Protein AF-R5VW49-F1 (afdb_monomer_lite)

Radius of gyration: 31.52 Å; chains: 1; bounding box: 86×41×84 Å

Secondary structure (DSSP, 8-state):
-TT-EEEEEEEEES-BTTBSEEEEEE-SS-EEETTEEEEEEEEETTTEEEEEETTEEEEEEE--TTSS-EEEEEETTSSSEEEEEEE-S------S----------TTT-EEEEEEEEES-BTTBSEEEEEE-SS-EEETTEEEEEEEEETTTEEEEEETTEEEEEEE--TTSS-EEEEEETTSSSEEEEEEEPS----S-S----------GGG-EEEEEEEEES-BTTBSEEEEEE-SS-EEETTEEEEEEEEETTTEEEEEETTEEEEEEE--TTSS-EEEEEETTSSSEEEEEEE-SSSPPPPPPPTT-EEEE-TTS-EEEE-SSSEEEEESSSEEEEEEEEETTEEEEEESS--SSEEEEEE-TTS-EEEEEE-SSS-EEEEEEE-

pLDDT: mean 77.39, std 15.41, range [25.73, 95.38]

Structure (mmCIF, N/CA/C/O backbone):
data_AF-R5VW49-F1
#
_entry.id   AF-R5VW49-F1
#
loop_
_atom_site.group_PDB
_atom_site.id
_atom_site.type_symbol
_atom_site.label_atom_id
_atom_site.label_alt_id
_atom_site.label_comp_id
_atom_site.label_asym_id
_atom_site.label_entity_id
_atom_site.label_seq_id
_atom_site.pdbx_PDB_ins_code
_atom_site.Cartn_x
_atom_site.Cartn_y
_atom_site.Cartn_z
_atom_site.occupancy
_atom_site.B_iso_or_equiv
_atom_site.auth_seq_id
_atom_site.auth_comp_id
_atom_site.auth_asym_id
_atom_site.auth_atom_id
_atom_site.pdbx_PDB_model_num
ATOM 1 N N . MET A 1 1 ? -16.650 -11.084 26.729 1.00 50.56 1 MET A N 1
ATOM 2 C CA . MET A 1 1 ? -15.574 -10.714 27.677 1.00 50.56 1 MET A CA 1
ATOM 3 C C . MET A 1 1 ? -15.734 -9.295 28.220 1.00 50.56 1 MET A C 1
ATOM 5 O O . MET A 1 1 ? -15.301 -9.056 29.333 1.00 50.56 1 MET A O 1
ATOM 9 N N . GLU A 1 2 ? -16.419 -8.395 27.509 1.00 58.81 2 GLU A N 1
ATOM 10 C CA . GLU A 1 2 ? -16.578 -6.967 27.849 1.00 58.81 2 GLU A CA 1
ATOM 11 C C . GLU A 1 2 ? -17.186 -6.664 29.238 1.00 58.81 2 GLU A C 1
ATOM 13 O O . GLU A 1 2 ? -16.790 -5.713 29.904 1.00 58.81 2 GLU A O 1
ATOM 18 N N . PHE A 1 3 ? -18.096 -7.508 29.738 1.00 67.50 3 PHE A N 1
ATOM 19 C CA . PHE A 1 3 ? -18.762 -7.277 31.028 1.00 67.50 3 PHE A CA 1
ATOM 20 C C . PHE A 1 3 ? -18.037 -7.877 32.241 1.00 67.50 3 PHE A C 1
ATOM 22 O O . PHE A 1 3 ? -18.493 -7.660 33.360 1.00 67.50 3 PHE A O 1
ATOM 29 N N . ILE A 1 4 ? -16.935 -8.618 32.061 1.00 81.88 4 ILE A N 1
ATOM 30 C CA . ILE A 1 4 ? -16.227 -9.269 33.178 1.00 81.88 4 ILE A CA 1
ATOM 31 C C . ILE A 1 4 ? -15.698 -8.212 34.154 1.00 81.88 4 ILE A C 1
ATOM 33 O O . ILE A 1 4 ? -15.110 -7.204 33.748 1.00 81.88 4 ILE A O 1
ATOM 37 N N . GLY A 1 5 ? -15.908 -8.460 35.443 1.00 78.12 5 GLY A N 1
ATOM 38 C CA . GLY A 1 5 ? -15.481 -7.604 36.542 1.00 78.12 5 GLY A CA 1
ATOM 39 C C . GLY A 1 5 ? -16.602 -7.289 37.526 1.00 78.12 5 GLY A C 1
ATOM 40 O O . GLY A 1 5 ? -17.722 -7.799 37.433 1.00 78.12 5 GLY A O 1
ATOM 41 N N . THR A 1 6 ? -16.272 -6.426 38.480 1.00 82.12 6 THR A N 1
ATOM 42 C CA . THR A 1 6 ? -17.190 -5.955 39.516 1.00 82.12 6 THR A CA 1
ATOM 43 C C . THR A 1 6 ? -17.799 -4.628 39.093 1.00 82.12 6 THR A C 1
ATOM 45 O O . THR A 1 6 ? -17.077 -3.675 38.825 1.00 82.12 6 THR A O 1
ATOM 48 N N . HIS A 1 7 ? -19.123 -4.536 39.066 1.00 84.81 7 HIS A N 1
ATOM 49 C CA . HIS A 1 7 ? -19.872 -3.330 38.721 1.00 84.81 7 HIS A CA 1
ATOM 50 C C . HIS A 1 7 ? -20.668 -2.870 39.925 1.00 84.81 7 HIS A C 1
ATOM 52 O O . HIS A 1 7 ? -21.392 -3.662 40.527 1.00 84.81 7 HIS A O 1
ATOM 58 N N . THR A 1 8 ? -20.569 -1.592 40.276 1.00 80.56 8 THR A N 1
ATOM 59 C CA . THR A 1 8 ? -21.282 -1.048 41.437 1.00 80.56 8 THR A CA 1
ATOM 60 C C . THR A 1 8 ? -22.184 0.115 41.054 1.00 80.56 8 THR A C 1
ATOM 62 O O . THR A 1 8 ? -21.958 0.829 40.077 1.00 80.56 8 THR A O 1
ATOM 65 N N . GLY A 1 9 ? -23.251 0.308 41.826 1.00 79.31 9 GLY A N 1
ATOM 66 C CA . GLY A 1 9 ? -24.126 1.467 41.695 1.00 79.31 9 GLY A CA 1
ATOM 67 C C . GLY A 1 9 ? -25.372 1.345 42.557 1.00 79.31 9 GLY A C 1
ATOM 68 O O . GLY A 1 9 ? -25.384 0.648 43.571 1.00 79.31 9 GLY A O 1
ATOM 69 N N . THR A 1 10 ? -26.429 2.067 42.184 1.00 77.75 10 THR A N 1
ATOM 70 C CA . THR A 1 10 ? -27.663 2.122 42.978 1.00 77.75 10 THR A CA 1
ATOM 71 C C . THR A 1 10 ? -28.907 1.876 42.132 1.00 77.75 10 THR A C 1
ATOM 73 O O . THR A 1 10 ? -29.014 2.337 40.998 1.00 77.75 10 THR A O 1
ATOM 76 N N . LEU A 1 11 ? -29.870 1.148 42.698 1.00 75.31 11 LEU A N 1
ATOM 77 C CA . LEU A 1 11 ? -31.198 0.977 42.126 1.00 75.31 11 LEU A CA 1
ATOM 78 C C . LEU A 1 11 ? -31.939 2.312 42.154 1.00 75.31 11 LEU A C 1
ATOM 80 O O . LEU A 1 11 ? -32.094 2.944 43.199 1.00 75.31 11 LEU A O 1
ATOM 84 N N . SER A 1 12 ? -32.449 2.703 40.995 1.00 77.69 12 SER A N 1
ATOM 85 C CA . SER A 1 12 ? -33.372 3.827 40.841 1.00 77.69 12 SER A CA 1
ATOM 86 C C . SER A 1 12 ? -34.785 3.503 41.346 1.00 77.69 12 SER A C 1
ATOM 88 O O . SER A 1 12 ? -35.539 4.411 41.701 1.00 77.69 12 SER A O 1
ATOM 90 N N . GLN A 1 13 ? -35.143 2.215 41.409 1.00 76.94 13 GLN A N 1
ATOM 91 C CA . GLN A 1 13 ? -36.446 1.730 41.848 1.00 76.94 13 GLN A CA 1
ATOM 92 C C . GLN A 1 13 ? -36.322 0.383 42.573 1.00 76.94 13 GLN A C 1
ATOM 94 O O . GLN A 1 13 ? -35.593 -0.503 42.130 1.00 76.94 13 GLN A O 1
ATOM 99 N N . GLY A 1 14 ? -37.083 0.217 43.659 1.00 84.75 14 GLY A N 1
ATOM 100 C CA . GLY A 1 14 ? -37.134 -1.026 44.432 1.00 84.75 14 GLY A CA 1
ATOM 101 C C . GLY A 1 14 ? -35.905 -1.259 45.314 1.00 84.75 14 GLY A C 1
ATOM 102 O O . GLY A 1 14 ? -35.092 -0.363 45.537 1.00 84.75 14 GLY A O 1
ATOM 103 N N . THR A 1 15 ? -35.802 -2.472 45.853 1.00 81.62 15 THR A N 1
ATOM 104 C CA . THR A 1 15 ? -34.623 -2.966 46.574 1.00 81.62 15 THR A CA 1
ATOM 105 C C . THR A 1 15 ? -34.347 -4.403 46.158 1.00 81.62 15 THR A C 1
ATOM 107 O O . THR A 1 15 ? -35.278 -5.160 45.884 1.00 81.62 15 THR A O 1
ATOM 110 N N . PHE A 1 16 ? -33.078 -4.796 46.146 1.00 83.69 16 PHE A N 1
ATOM 111 C CA . PHE A 1 16 ? -32.656 -6.178 45.942 1.00 83.69 16 PHE A CA 1
ATOM 112 C C . PHE A 1 16 ? -31.965 -6.654 47.221 1.00 83.69 16 PHE A C 1
ATOM 114 O O . PHE A 1 16 ? -31.104 -5.964 47.761 1.00 83.69 16 PHE A O 1
ATOM 121 N N . ASN A 1 17 ? -32.416 -7.779 47.782 1.00 83.75 17 ASN A N 1
ATOM 122 C CA . ASN A 1 17 ? -32.003 -8.253 49.112 1.00 83.75 17 ASN A CA 1
ATOM 123 C C . ASN A 1 17 ? -32.115 -7.203 50.237 1.00 83.75 17 ASN A C 1
ATOM 125 O O . ASN A 1 17 ? -31.383 -7.237 51.220 1.00 83.75 17 ASN A O 1
ATOM 129 N N . GLY A 1 18 ? -33.077 -6.281 50.120 1.00 79.06 18 GLY A N 1
ATOM 130 C CA . GLY A 1 18 ? -33.304 -5.219 51.105 1.00 79.06 18 GLY A CA 1
ATOM 131 C C . GLY A 1 18 ? -32.392 -4.000 50.955 1.00 79.06 18 GLY A C 1
ATOM 132 O O . GLY A 1 18 ? -32.549 -3.048 51.718 1.00 79.06 18 GLY A O 1
ATOM 133 N N . GLU A 1 19 ? -31.508 -3.986 49.958 1.00 78.56 19 GLU A N 1
ATOM 134 C CA . GLU A 1 19 ? -30.576 -2.893 49.698 1.00 78.56 19 GLU A CA 1
ATOM 135 C C . GLU A 1 19 ? -30.904 -2.174 48.386 1.00 78.56 19 GLU A C 1
ATOM 137 O O . GLU A 1 19 ? -31.468 -2.743 47.450 1.00 78.56 19 GLU A O 1
ATOM 142 N N . THR A 1 20 ? -30.580 -0.882 48.333 1.00 76.00 20 THR A N 1
ATOM 143 C CA . THR A 1 20 ? -30.604 -0.091 47.093 1.00 76.00 20 THR A CA 1
ATOM 144 C C . THR A 1 20 ? -29.236 -0.049 46.425 1.00 76.00 20 THR A C 1
ATOM 146 O O . THR A 1 20 ? -29.159 0.277 45.248 1.00 76.00 20 THR A O 1
ATOM 149 N N . ALA A 1 21 ? -28.160 -0.323 47.165 1.00 80.12 21 ALA A N 1
ATOM 150 C CA . ALA A 1 21 ? -26.831 -0.490 46.597 1.00 80.12 21 ALA A CA 1
ATOM 151 C C . ALA A 1 21 ? -26.743 -1.862 45.927 1.00 80.12 21 ALA A C 1
ATOM 153 O O . ALA A 1 21 ? -27.269 -2.850 46.448 1.00 80.12 21 ALA A O 1
ATOM 154 N N . ILE A 1 22 ? -26.114 -1.894 44.759 1.00 84.44 22 ILE A N 1
ATOM 155 C CA . ILE A 1 22 ? -25.942 -3.105 43.970 1.00 84.44 22 ILE A CA 1
ATOM 156 C C . ILE A 1 22 ? -24.480 -3.248 43.596 1.00 84.44 22 ILE A C 1
ATOM 158 O O . ILE A 1 22 ? -23.868 -2.298 43.107 1.00 84.44 22 ILE A O 1
ATOM 162 N N . THR A 1 23 ? -23.981 -4.458 43.794 1.00 84.12 23 THR A N 1
ATOM 163 C CA . THR A 1 23 ? -22.717 -4.969 43.288 1.00 84.12 23 THR A CA 1
ATOM 164 C C . THR A 1 23 ? -23.032 -6.157 42.390 1.00 84.12 23 THR A C 1
ATOM 166 O O . THR A 1 23 ? -23.707 -7.092 42.819 1.00 84.12 23 THR A O 1
ATOM 169 N N . ILE A 1 24 ? -22.575 -6.114 41.146 1.00 86.69 24 ILE A N 1
ATOM 170 C CA . ILE A 1 24 ? -22.711 -7.196 40.173 1.00 86.69 24 ILE A CA 1
ATOM 171 C C . ILE A 1 24 ? -21.310 -7.693 39.858 1.00 86.69 24 ILE A C 1
ATOM 173 O O . ILE A 1 24 ? -20.482 -6.910 39.410 1.00 86.69 24 ILE A O 1
ATOM 177 N N . GLU A 1 25 ? -21.043 -8.971 40.079 1.00 85.38 25 GLU A N 1
ATOM 178 C CA . GLU A 1 25 ? -19.762 -9.584 39.727 1.00 85.38 25 GLU A CA 1
ATOM 179 C C . GLU A 1 25 ? -19.992 -10.539 38.566 1.00 85.38 25 GLU A C 1
ATOM 181 O O . GLU A 1 25 ? -20.829 -11.438 38.650 1.00 85.38 25 GLU A O 1
ATOM 186 N N . ILE A 1 26 ? -19.271 -10.325 37.472 1.00 83.75 26 ILE A N 1
ATOM 187 C CA . ILE A 1 26 ? -19.364 -11.143 36.265 1.00 83.75 26 ILE A CA 1
ATOM 188 C C . ILE A 1 26 ? -18.006 -11.791 36.055 1.00 83.75 26 ILE A C 1
ATOM 190 O O . ILE A 1 26 ? -17.003 -11.098 35.900 1.00 83.75 26 ILE A O 1
ATOM 194 N N . THR A 1 27 ? -17.981 -13.116 36.033 1.00 81.25 27 THR A N 1
ATOM 195 C CA . THR A 1 27 ? -16.803 -13.910 35.678 1.00 81.25 27 THR A CA 1
ATOM 196 C C . THR A 1 27 ? -17.043 -14.619 34.345 1.00 81.25 27 THR A C 1
ATOM 198 O O . THR A 1 27 ? -18.093 -14.452 33.721 1.00 81.25 27 THR A O 1
ATOM 201 N N . ALA A 1 28 ? -16.077 -15.419 33.890 1.00 74.56 28 ALA A N 1
ATOM 202 C CA . ALA A 1 28 ? -16.258 -16.257 32.706 1.00 74.56 28 ALA A CA 1
ATOM 203 C C . ALA A 1 28 ? -17.407 -17.275 32.864 1.00 74.56 28 ALA A C 1
ATOM 205 O O . ALA A 1 28 ? -18.065 -17.604 31.878 1.00 74.56 28 ALA A O 1
ATOM 206 N N . ASP A 1 29 ? -17.671 -17.728 34.095 1.00 77.56 29 ASP A N 1
ATOM 207 C CA . ASP A 1 29 ? -18.576 -18.850 34.369 1.00 77.56 29 ASP A CA 1
ATOM 208 C C . ASP A 1 29 ? -19.828 -18.459 35.166 1.00 77.56 29 ASP A C 1
ATOM 210 O O . ASP A 1 29 ? -20.838 -19.165 35.123 1.00 77.56 29 ASP A O 1
ATOM 214 N N . THR A 1 30 ? -19.783 -17.357 35.919 1.00 83.25 30 THR A N 1
ATOM 215 C CA . THR A 1 30 ? -20.826 -16.998 36.889 1.00 83.25 30 THR A CA 1
ATOM 216 C C . THR A 1 30 ? -21.166 -15.513 36.864 1.00 83.25 30 THR A C 1
ATOM 218 O O . THR A 1 30 ? -20.344 -14.661 36.533 1.00 83.25 30 THR A O 1
ATOM 221 N N . ILE A 1 31 ? -22.402 -15.204 37.259 1.00 86.25 31 ILE A N 1
ATOM 222 C CA . ILE A 1 31 ? -22.855 -13.842 37.550 1.00 86.25 31 ILE A CA 1
ATOM 223 C C . ILE A 1 31 ? -23.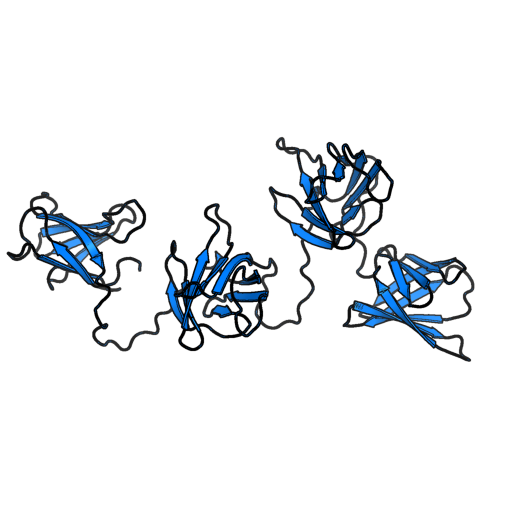395 -13.842 38.977 1.00 86.25 31 ILE A C 1
ATOM 225 O O . ILE A 1 31 ? -24.255 -14.662 39.300 1.00 86.25 31 ILE A O 1
ATOM 229 N N . THR A 1 32 ? -22.930 -12.928 39.826 1.00 89.50 32 THR A N 1
ATOM 230 C CA . THR A 1 32 ? -23.506 -12.702 41.157 1.00 89.50 32 THR A CA 1
ATOM 231 C C . THR A 1 32 ? -24.085 -11.296 41.266 1.00 89.50 32 THR A C 1
ATOM 233 O O . THR A 1 32 ? -23.562 -10.346 40.687 1.00 89.50 32 THR A O 1
ATOM 236 N N . VAL A 1 33 ? -25.191 -11.153 41.998 1.00 88.25 33 VAL A N 1
ATOM 237 C CA . VAL A 1 33 ? -25.797 -9.856 42.332 1.00 88.25 33 VAL A CA 1
ATOM 238 C C . VAL A 1 33 ? -25.888 -9.764 43.850 1.00 88.25 33 VAL A C 1
ATOM 240 O O . VAL A 1 33 ? -26.524 -10.601 44.490 1.00 88.25 33 VAL A O 1
ATOM 243 N N . ASN A 1 34 ? -25.209 -8.782 44.445 1.00 86.75 34 ASN A N 1
ATOM 244 C CA . ASN A 1 34 ? -24.996 -8.656 45.892 1.00 86.75 34 ASN A CA 1
ATOM 245 C C . ASN A 1 34 ? -24.539 -9.978 46.541 1.00 86.75 34 ASN A C 1
ATOM 247 O O . ASN A 1 34 ? -25.030 -10.364 47.604 1.00 86.75 34 ASN A O 1
ATOM 251 N N . GLY A 1 35 ? -23.631 -10.697 45.871 1.00 82.06 35 GLY A N 1
ATOM 252 C CA . GLY A 1 35 ? -23.084 -11.976 46.331 1.00 82.06 35 GLY A CA 1
ATOM 253 C C . GLY A 1 35 ? -24.023 -13.181 46.195 1.00 82.06 35 GLY A C 1
ATOM 254 O O . GLY A 1 35 ? -23.673 -14.269 46.649 1.00 82.06 35 GLY A O 1
ATOM 255 N N . VAL A 1 36 ? -25.206 -13.023 45.587 1.00 84.00 36 VAL A N 1
ATOM 256 C CA . VAL A 1 36 ? -26.096 -14.145 45.254 1.00 84.00 36 VAL A CA 1
ATOM 257 C C . VAL A 1 36 ? -25.858 -14.568 43.813 1.00 84.00 36 VAL A C 1
ATOM 259 O O . VAL A 1 36 ? -26.047 -13.776 42.892 1.00 84.00 36 VAL A O 1
ATOM 262 N N . GLU A 1 37 ? -25.450 -15.819 43.623 1.00 87.88 37 GLU A N 1
ATOM 263 C CA . GLU A 1 37 ? -25.209 -16.400 42.304 1.00 87.88 37 GLU A CA 1
ATOM 264 C C . GLU A 1 37 ? -26.513 -16.537 41.506 1.00 87.88 37 GLU A C 1
ATOM 266 O O . GLU A 1 37 ? -27.520 -17.066 41.987 1.00 87.88 37 GLU A O 1
ATOM 271 N N . ALA A 1 38 ? -26.489 -16.045 40.271 1.00 86.81 38 ALA A N 1
ATOM 272 C CA . ALA A 1 38 ? -27.593 -16.102 39.336 1.00 86.81 38 ALA A CA 1
ATOM 273 C C . ALA A 1 38 ? -27.491 -17.334 38.434 1.00 86.81 38 ALA A C 1
ATOM 275 O O . ALA A 1 38 ? -26.431 -17.669 37.915 1.00 86.81 38 ALA A O 1
ATOM 276 N N . THR A 1 39 ? -28.630 -17.971 38.162 1.00 87.56 39 THR A N 1
ATOM 277 C CA . THR A 1 39 ? -28.717 -18.960 37.082 1.00 87.56 39 THR A CA 1
ATOM 278 C C . THR A 1 39 ? -28.930 -18.236 35.757 1.00 87.56 39 THR A C 1
ATOM 280 O O . THR A 1 39 ? -29.968 -17.601 35.561 1.00 87.56 39 THR A O 1
ATOM 283 N N . ILE A 1 40 ? -27.975 -18.347 34.835 1.00 87.50 40 ILE A N 1
ATOM 284 C CA . ILE A 1 40 ? -28.101 -17.799 33.480 1.00 87.50 40 ILE A CA 1
ATOM 285 C C . ILE A 1 40 ? -29.041 -18.701 32.678 1.00 87.50 40 ILE A C 1
ATOM 287 O O . ILE A 1 40 ? -28.788 -19.892 32.508 1.00 87.50 40 ILE A O 1
ATOM 291 N N . THR A 1 41 ? -30.150 -18.140 32.203 1.00 82.31 41 THR A N 1
ATOM 292 C CA . THR A 1 41 ? -31.188 -18.892 31.473 1.00 82.31 41 THR A CA 1
ATOM 293 C C . THR A 1 41 ? -31.189 -18.614 29.975 1.00 82.31 41 THR A C 1
ATOM 295 O O . THR A 1 41 ? -31.559 -19.493 29.198 1.00 82.31 41 THR A O 1
ATOM 298 N N . ALA A 1 42 ? -30.749 -17.424 29.567 1.00 79.12 42 ALA A N 1
ATOM 299 C CA . ALA A 1 42 ? -30.563 -17.040 28.175 1.00 79.12 42 ALA A CA 1
ATOM 300 C C . ALA A 1 42 ? -29.540 -15.900 28.065 1.00 79.12 42 ALA A C 1
ATOM 302 O O . ALA A 1 42 ? -29.325 -15.158 29.028 1.00 79.12 42 ALA A O 1
ATOM 303 N N . TYR A 1 43 ? -28.950 -15.761 26.881 1.00 81.62 43 TYR A N 1
ATOM 304 C CA . TYR A 1 43 ? -28.125 -14.626 26.483 1.00 81.62 43 TYR A CA 1
ATOM 305 C C . TYR A 1 43 ? -28.506 -14.213 25.061 1.00 81.62 43 TYR A C 1
ATOM 307 O O . TYR A 1 43 ? -28.601 -15.069 24.178 1.00 81.62 43 TYR A O 1
ATOM 315 N N . ASP A 1 44 ? -28.707 -12.916 24.864 1.00 80.25 44 ASP A N 1
ATOM 316 C CA . ASP A 1 44 ? -28.878 -12.277 23.564 1.00 80.25 44 ASP A CA 1
ATOM 317 C C . ASP A 1 44 ? -27.892 -11.105 23.451 1.00 80.25 44 ASP A C 1
ATOM 319 O O . ASP A 1 44 ? -27.663 -10.378 24.418 1.00 80.25 44 ASP A O 1
ATOM 323 N N . ALA A 1 45 ? -27.282 -10.927 22.279 1.00 66.19 45 ALA A N 1
ATOM 324 C CA . ALA A 1 45 ? -26.256 -9.904 22.078 1.00 66.19 45 ALA A CA 1
ATOM 325 C C . ALA A 1 45 ? -26.798 -8.465 22.193 1.00 66.19 45 ALA A C 1
ATOM 327 O O . ALA A 1 45 ? -26.038 -7.561 22.530 1.00 66.19 45 ALA A O 1
ATOM 328 N N . TYR A 1 46 ? -28.092 -8.254 21.937 1.00 63.22 46 TYR A N 1
ATOM 329 C CA . TYR A 1 46 ? -28.755 -6.953 22.028 1.00 63.22 46 TYR A CA 1
ATOM 330 C C . TYR A 1 46 ? -29.510 -6.775 23.348 1.00 63.22 46 TYR A C 1
ATOM 332 O O . TYR A 1 46 ? -29.557 -5.666 23.877 1.00 63.22 46 TYR A O 1
ATOM 340 N N . GLU A 1 47 ? -30.105 -7.846 23.883 1.00 67.50 47 GLU A N 1
ATOM 341 C CA . GLU A 1 47 ? -30.940 -7.781 25.095 1.00 67.50 47 GLU A CA 1
ATOM 342 C C . GLU A 1 47 ? -30.197 -8.164 26.391 1.00 67.50 47 GLU A C 1
ATOM 344 O O . GLU A 1 47 ? -30.703 -7.921 27.488 1.00 67.50 47 GLU A O 1
ATOM 349 N N . GLY A 1 48 ? -28.983 -8.714 26.294 1.00 80.25 48 GLY A N 1
ATOM 350 C CA . GLY A 1 48 ? -28.147 -9.095 27.433 1.00 80.25 48 GLY A CA 1
ATOM 351 C C . GLY A 1 48 ? -28.498 -10.457 28.044 1.00 80.25 48 GLY A C 1
ATOM 352 O O . GLY A 1 48 ? -28.959 -11.380 27.372 1.00 80.25 48 GLY A O 1
ATOM 353 N N . PHE A 1 49 ? -28.230 -10.614 29.341 1.00 84.69 49 PHE A N 1
ATOM 354 C CA . PHE A 1 49 ? -28.474 -11.847 30.089 1.00 84.69 49 PHE A CA 1
ATOM 355 C C . PHE A 1 49 ? -29.874 -11.877 30.701 1.00 84.69 49 PHE A C 1
ATOM 357 O O . PHE A 1 49 ? -30.305 -10.930 31.361 1.00 84.69 49 PHE A O 1
ATOM 364 N N . THR A 1 50 ? -30.538 -13.028 30.587 1.00 85.75 50 THR A N 1
ATOM 365 C CA . THR A 1 50 ? -31.709 -13.362 31.406 1.00 85.75 50 THR A CA 1
ATOM 366 C C . THR A 1 50 ? -31.279 -14.239 32.576 1.00 85.75 50 THR A C 1
ATOM 368 O O . THR A 1 50 ? -30.787 -15.360 32.398 1.00 85.75 50 THR A O 1
ATOM 371 N N . LEU A 1 51 ? -31.486 -13.735 33.785 1.00 89.19 51 LEU A N 1
ATOM 372 C CA . LEU A 1 51 ? -31.027 -14.309 35.041 1.00 89.19 51 LEU A CA 1
ATOM 373 C C . LEU A 1 51 ? -32.211 -14.821 35.859 1.00 89.19 51 LEU A C 1
ATOM 375 O O . LEU A 1 51 ? -33.262 -14.188 35.918 1.00 89.19 51 LEU A O 1
ATOM 379 N N . THR A 1 52 ? -32.029 -15.944 36.548 1.00 87.06 52 THR A N 1
ATOM 380 C CA . THR A 1 52 ? -32.925 -16.378 37.624 1.00 87.06 52 THR A CA 1
ATOM 381 C C . THR A 1 52 ? -32.190 -16.319 38.954 1.00 87.06 52 THR A C 1
ATOM 383 O O . THR A 1 52 ? -31.168 -16.984 39.122 1.00 87.06 52 THR A O 1
ATOM 386 N N . ILE A 1 53 ? -32.728 -15.554 39.905 1.00 89.69 53 ILE A N 1
ATOM 387 C CA . ILE A 1 53 ? -32.211 -15.450 41.276 1.00 89.69 53 ILE A CA 1
ATOM 388 C C . ILE A 1 53 ? -33.369 -15.713 42.240 1.00 89.69 53 ILE A C 1
ATOM 390 O O . ILE A 1 53 ? -34.418 -15.075 42.148 1.00 89.69 53 ILE A O 1
ATOM 394 N N . ASP A 1 54 ? -33.214 -16.707 43.119 1.00 86.75 54 ASP A N 1
ATOM 395 C CA . ASP A 1 54 ? -34.249 -17.157 44.065 1.00 86.75 54 ASP A CA 1
ATOM 396 C C . ASP A 1 54 ? -35.625 -17.441 43.423 1.00 86.75 54 ASP A C 1
ATOM 398 O O . ASP A 1 54 ? -36.681 -17.260 44.032 1.00 86.75 54 ASP A O 1
ATOM 402 N N . GLY A 1 55 ? -35.621 -17.907 42.169 1.00 82.94 55 GLY A N 1
ATOM 403 C CA . GLY A 1 55 ? -36.829 -18.225 41.402 1.00 82.94 55 GLY A CA 1
ATOM 404 C C . GLY A 1 55 ? -37.525 -17.026 40.749 1.00 82.94 55 GLY A C 1
ATOM 405 O O . GLY A 1 55 ? -38.562 -17.225 40.119 1.00 82.94 55 GLY A O 1
ATOM 406 N N . ASN A 1 56 ? -36.969 -15.816 40.862 1.00 85.44 56 ASN A N 1
ATOM 407 C CA . ASN A 1 56 ? -37.446 -14.621 40.164 1.00 85.44 56 ASN A CA 1
ATOM 408 C C . ASN A 1 56 ? -36.564 -14.317 38.948 1.00 85.44 56 ASN A C 1
ATOM 410 O O . ASN A 1 56 ? -35.358 -14.572 38.977 1.00 85.44 56 ASN A O 1
ATOM 414 N N . VAL A 1 57 ? -37.172 -13.759 37.901 1.00 88.31 57 VAL A N 1
ATOM 415 C CA . VAL A 1 57 ? -36.497 -13.427 36.640 1.00 88.31 57 VAL A CA 1
ATOM 416 C C . VAL A 1 57 ? -36.005 -11.980 36.656 1.00 88.31 57 VAL A C 1
ATOM 418 O O . VAL A 1 57 ? -36.747 -11.059 37.018 1.00 88.31 57 VAL A O 1
ATOM 421 N N . TYR A 1 58 ? -34.757 -11.796 36.232 1.00 89.38 58 TYR A N 1
ATOM 422 C CA . TYR A 1 58 ? -34.087 -10.508 36.093 1.00 89.38 58 TYR A CA 1
ATOM 423 C C . TYR A 1 58 ? -33.389 -10.401 34.739 1.00 89.38 58 TYR A C 1
ATOM 425 O O . TYR A 1 58 ? -32.972 -11.404 34.162 1.00 89.38 58 TYR A O 1
ATOM 433 N N . TYR A 1 59 ? -33.213 -9.173 34.269 1.00 86.12 59 TYR A N 1
ATOM 434 C CA . TYR A 1 59 ? -32.477 -8.850 33.056 1.00 86.12 59 TYR A CA 1
ATOM 435 C C . TYR A 1 59 ? -31.244 -8.026 33.404 1.00 86.12 59 TYR A C 1
ATOM 437 O O . TYR A 1 59 ? -31.334 -7.084 34.198 1.00 86.12 59 TYR A O 1
ATOM 445 N N . LEU A 1 60 ? -30.111 -8.389 32.805 1.00 86.06 60 LEU A N 1
ATOM 446 C CA . LEU A 1 60 ? -28.842 -7.684 32.919 1.00 86.06 60 LEU A CA 1
ATOM 447 C C . LEU A 1 60 ? -28.327 -7.351 31.519 1.00 86.06 60 LEU A C 1
ATOM 449 O O . LEU A 1 60 ? -27.932 -8.245 30.777 1.00 86.06 60 LEU A O 1
ATOM 453 N N . MET A 1 61 ? -28.336 -6.072 31.164 1.00 82.81 61 MET A N 1
ATOM 454 C CA . MET A 1 61 ? -28.067 -5.606 29.800 1.00 82.81 61 MET A CA 1
ATOM 455 C C . MET A 1 61 ? -27.080 -4.446 29.786 1.00 82.81 61 MET A C 1
ATOM 457 O O . MET A 1 61 ? -26.888 -3.787 30.812 1.00 82.81 61 MET A O 1
ATOM 461 N N . ASN A 1 62 ? -26.496 -4.168 28.618 1.00 77.31 62 ASN A N 1
ATOM 462 C CA . ASN A 1 62 ? -25.788 -2.911 28.424 1.00 77.31 62 ASN A CA 1
ATOM 463 C C . ASN A 1 62 ? -26.814 -1.767 28.365 1.00 77.31 62 ASN A C 1
ATOM 465 O O . ASN A 1 62 ? -27.691 -1.725 27.506 1.00 77.31 62 ASN A O 1
ATOM 469 N N . GLY A 1 63 ? -26.741 -0.879 29.345 1.00 60.91 63 GLY A N 1
ATOM 470 C CA . GLY A 1 63 ? -27.554 0.321 29.483 1.00 60.91 63 GLY A CA 1
ATOM 471 C C . GLY A 1 63 ? -26.974 1.538 28.763 1.00 60.91 63 GLY A C 1
ATOM 472 O O . GLY A 1 63 ? -27.669 2.552 28.678 1.00 60.91 63 GLY A O 1
ATOM 473 N N . ASP A 1 64 ? -25.749 1.451 28.239 1.00 62.72 64 ASP A N 1
ATOM 474 C CA . ASP A 1 64 ? -25.142 2.497 27.424 1.00 62.72 64 ASP A CA 1
ATOM 475 C C . ASP A 1 64 ? -25.044 2.064 25.953 1.00 62.72 64 ASP A C 1
ATOM 477 O O . ASP A 1 64 ? -24.192 1.284 25.539 1.00 62.72 64 ASP A O 1
ATOM 481 N N . TYR A 1 65 ? -25.950 2.616 25.146 1.00 49.94 65 TYR A N 1
ATOM 482 C CA . TYR A 1 65 ? -26.002 2.412 23.696 1.00 49.94 65 TYR A CA 1
ATOM 483 C C . TYR A 1 65 ? -24.961 3.250 22.930 1.00 49.94 65 TYR A C 1
ATOM 485 O O . TYR A 1 65 ? -24.959 3.232 21.700 1.00 49.94 65 TYR A O 1
ATOM 493 N N . SER A 1 66 ? -24.122 4.021 23.634 1.00 37.59 66 SER A N 1
ATOM 494 C CA . SER A 1 66 ? -23.091 4.900 23.067 1.00 37.59 66 SER A CA 1
ATOM 495 C C . SER A 1 66 ? -21.652 4.406 23.260 1.00 37.59 66 SER A C 1
ATOM 497 O O . SER A 1 66 ? -20.723 5.163 22.999 1.00 37.59 66 SER A O 1
ATOM 499 N N . GLY A 1 67 ? -21.470 3.133 23.632 1.00 41.00 67 GLY A N 1
ATOM 500 C CA . GLY A 1 67 ? -20.167 2.453 23.614 1.00 41.00 67 GLY A CA 1
ATOM 501 C C . GLY A 1 67 ? -19.451 2.361 24.964 1.00 41.00 67 GLY A C 1
ATOM 502 O O . GLY A 1 67 ? -18.364 1.807 25.023 1.00 41.00 67 GLY A O 1
ATOM 503 N N . GLY A 1 68 ? -20.040 2.861 26.055 1.00 53.25 68 GLY A N 1
ATOM 504 C CA . GLY A 1 68 ? -19.546 2.593 27.407 1.00 53.25 68 GLY A CA 1
ATOM 505 C C . GLY A 1 68 ? -20.043 1.253 27.967 1.00 53.25 68 GLY A C 1
ATOM 506 O O . GLY A 1 68 ? -21.117 0.768 27.607 1.00 53.25 68 GLY A O 1
ATOM 507 N N . VAL A 1 69 ? -19.308 0.674 28.925 1.00 57.06 69 VAL A N 1
ATOM 508 C CA . VAL A 1 69 ? -19.811 -0.449 29.735 1.00 57.06 69 VAL A CA 1
ATOM 509 C C . VAL A 1 69 ? -20.593 0.113 30.917 1.00 57.06 69 VAL A C 1
ATOM 511 O O . VAL A 1 69 ? -20.044 0.391 31.985 1.00 57.06 69 VAL A O 1
ATOM 514 N N . SER A 1 70 ? -21.895 0.307 30.721 1.00 72.00 70 SER A N 1
ATOM 515 C CA . SER A 1 70 ? -22.802 0.728 31.786 1.00 72.00 70 SER A CA 1
ATOM 516 C C . SER A 1 70 ? -23.914 -0.286 31.943 1.00 72.00 70 SER A C 1
ATOM 518 O O . SER A 1 70 ? -24.815 -0.339 31.118 1.00 72.00 70 SER A O 1
ATOM 520 N N . LEU A 1 71 ? -23.894 -1.113 32.986 1.00 81.50 71 LEU A N 1
ATOM 521 C CA . LEU A 1 71 ? -24.915 -2.152 33.114 1.00 81.50 71 LEU A CA 1
ATOM 522 C C . LEU A 1 71 ? -26.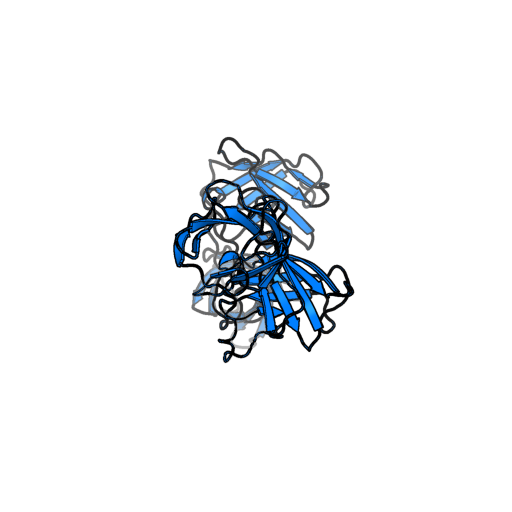256 -1.582 33.596 1.00 81.50 71 LEU A C 1
ATOM 524 O O . LEU A 1 71 ? -26.325 -0.620 34.372 1.00 81.50 71 LEU A O 1
ATOM 528 N N . ALA A 1 72 ? -27.335 -2.233 33.164 1.00 82.81 72 ALA A N 1
ATOM 529 C CA . ALA A 1 72 ? -28.679 -2.071 33.697 1.00 82.81 72 ALA A CA 1
ATOM 530 C C . ALA A 1 72 ? -29.213 -3.409 34.221 1.00 82.81 72 ALA A C 1
ATOM 532 O O . ALA A 1 72 ? -29.111 -4.430 33.548 1.00 82.81 72 ALA A O 1
ATOM 533 N N . PHE A 1 73 ? -29.796 -3.380 35.420 1.00 85.38 73 PHE A N 1
ATOM 534 C CA . PHE A 1 73 ? -30.366 -4.523 36.131 1.00 85.38 73 PHE A CA 1
ATOM 535 C C . PHE A 1 73 ? -31.832 -4.247 36.453 1.00 85.38 73 PHE A C 1
ATOM 537 O O . PHE A 1 73 ? -32.154 -3.248 37.104 1.00 85.38 73 PHE A O 1
ATOM 544 N N . MET A 1 74 ? -32.729 -5.128 36.018 1.00 86.75 74 MET A N 1
ATOM 545 C CA . MET A 1 74 ? -34.165 -4.958 36.241 1.00 86.75 74 MET A CA 1
ATOM 546 C C . MET A 1 74 ? -34.883 -6.285 36.471 1.00 86.75 74 MET A C 1
ATOM 548 O O . MET A 1 74 ? -34.475 -7.312 35.939 1.00 86.75 74 MET A O 1
ATOM 552 N N . SER A 1 75 ? -35.959 -6.275 37.258 1.00 83.81 75 SER A N 1
ATOM 553 C CA . SER A 1 75 ? -36.857 -7.430 37.390 1.00 83.81 75 SER A CA 1
ATOM 554 C C . SER A 1 75 ? -37.850 -7.503 36.228 1.00 83.81 75 SER A C 1
ATOM 556 O O . SER A 1 75 ? -38.167 -6.488 35.609 1.00 83.81 75 SER A O 1
ATOM 558 N N . GLU A 1 76 ? -38.397 -8.691 35.962 1.00 82.81 76 GLU A N 1
ATOM 559 C CA . GLU A 1 76 ? -39.387 -8.903 34.891 1.00 82.81 76 GLU A CA 1
ATOM 560 C C . GLU A 1 76 ? -40.641 -8.019 35.017 1.00 82.81 76 GLU A C 1
ATOM 562 O O . GLU A 1 76 ? -41.193 -7.549 34.024 1.00 82.81 76 GLU A O 1
ATOM 567 N N . ASP A 1 77 ? -41.079 -7.751 36.245 1.00 83.00 77 ASP A N 1
ATOM 568 C CA . ASP A 1 77 ? -42.223 -6.888 36.540 1.00 83.00 77 ASP A CA 1
ATOM 569 C C . ASP A 1 77 ? -41.857 -5.399 36.676 1.00 83.00 77 ASP A C 1
ATOM 571 O O . ASP A 1 77 ? -42.714 -4.585 37.034 1.00 83.00 77 ASP A O 1
ATOM 575 N N . TYR A 1 78 ? -40.592 -5.044 36.420 1.00 81.88 78 TYR A N 1
ATOM 576 C CA . TYR A 1 78 ? -40.028 -3.703 36.575 1.00 81.88 78 TYR A CA 1
ATOM 577 C C . TYR A 1 78 ? -40.202 -3.103 37.981 1.00 81.88 78 TYR A C 1
ATOM 579 O O . TYR A 1 78 ? -40.156 -1.884 38.155 1.00 81.88 78 TYR A O 1
ATOM 587 N N . SER A 1 79 ? -40.421 -3.927 39.010 1.00 77.44 79 SER A N 1
ATOM 588 C CA . SER A 1 79 ? -40.482 -3.465 40.400 1.00 77.44 79 SER A CA 1
ATOM 589 C C . SER A 1 79 ? -39.105 -3.078 40.951 1.00 77.44 79 SER A C 1
ATOM 591 O O . SER A 1 79 ? -39.027 -2.214 41.830 1.00 77.44 79 SER A O 1
ATOM 593 N N . ILE A 1 80 ? -38.036 -3.656 40.394 1.00 80.69 80 ILE A N 1
ATOM 594 C CA . ILE A 1 80 ? -36.632 -3.348 40.673 1.00 80.69 80 ILE A CA 1
ATOM 595 C C . ILE A 1 80 ? -35.992 -2.841 39.382 1.00 80.69 80 ILE A C 1
ATOM 597 O O . ILE A 1 80 ? -36.077 -3.517 38.359 1.00 80.69 80 ILE A O 1
ATOM 601 N N . ILE A 1 81 ? -35.365 -1.662 39.421 1.00 76.00 81 ILE A N 1
ATOM 602 C CA . ILE A 1 81 ? -34.681 -1.067 38.265 1.00 76.00 81 ILE A CA 1
ATOM 603 C C . ILE A 1 81 ? -33.436 -0.321 38.736 1.00 76.00 81 ILE A C 1
ATOM 605 O O . ILE A 1 81 ? -33.525 0.601 39.549 1.00 76.00 81 ILE A O 1
ATOM 609 N N . GLY A 1 82 ? -32.285 -0.644 38.165 1.00 75.12 82 GLY A N 1
ATOM 610 C CA . GLY A 1 82 ? -31.076 0.165 38.231 1.00 75.12 82 GLY A CA 1
ATOM 611 C C . GLY A 1 82 ? -30.377 0.201 36.882 1.00 75.12 82 GLY A C 1
ATOM 612 O O . GLY A 1 82 ? -30.463 -0.736 36.096 1.00 75.12 82 GLY A O 1
ATOM 613 N N . SER A 1 83 ? -29.710 1.309 36.614 1.00 76.44 83 SER A N 1
ATOM 614 C CA . SER A 1 83 ? -28.934 1.561 35.403 1.00 76.44 83 SER A CA 1
ATOM 615 C C . SER A 1 83 ? -27.759 2.445 35.779 1.00 76.44 83 SER A C 1
ATOM 617 O O . SER A 1 83 ? -27.842 3.163 36.780 1.00 76.44 83 SER A O 1
ATOM 619 N N . GLY A 1 84 ? -26.703 2.463 34.973 1.00 65.62 84 GLY A N 1
ATOM 620 C CA . GLY A 1 84 ? -25.533 3.259 35.325 1.00 65.62 84 GLY A CA 1
ATOM 621 C C . GLY A 1 84 ? -24.573 2.522 36.253 1.00 65.62 84 GLY A C 1
ATOM 622 O O . GLY A 1 84 ? -23.855 3.187 36.993 1.00 65.62 84 GLY A O 1
ATOM 623 N N . PHE A 1 85 ? -24.598 1.184 36.294 1.00 74.69 85 PHE A N 1
ATOM 624 C CA . PHE A 1 85 ? -23.610 0.427 37.062 1.00 74.69 85 PHE A CA 1
ATOM 625 C C . PHE A 1 85 ? -22.282 0.466 36.315 1.00 74.69 85 PHE A C 1
ATOM 627 O O . PHE A 1 85 ? -22.219 0.063 35.154 1.00 74.69 85 PHE A O 1
ATOM 634 N N . ILE A 1 86 ? -21.255 0.991 36.975 1.00 72.50 86 ILE A N 1
ATOM 635 C CA . ILE A 1 86 ? -19.940 1.224 36.377 1.00 72.50 86 ILE A CA 1
ATOM 636 C C . ILE A 1 86 ? -18.988 0.162 36.913 1.00 72.50 86 ILE A C 1
ATOM 638 O O . ILE A 1 86 ? -19.019 -0.154 38.109 1.00 72.50 86 ILE A O 1
ATOM 642 N N . LYS A 1 87 ? -18.143 -0.369 36.028 1.00 75.12 87 LYS A N 1
ATOM 643 C CA . LYS A 1 87 ? -17.058 -1.276 36.394 1.00 75.12 87 LYS A CA 1
ATOM 644 C C . LYS A 1 87 ? -16.109 -0.578 37.373 1.00 75.12 87 LYS A C 1
ATOM 646 O O . LYS A 1 87 ? -15.609 0.509 37.093 1.00 75.12 87 LYS A O 1
ATOM 651 N N . ASP A 1 88 ? -15.894 -1.184 38.533 1.00 65.06 88 ASP A N 1
ATOM 652 C CA . ASP A 1 88 ? -14.950 -0.693 39.529 1.00 65.06 88 ASP A CA 1
ATOM 653 C C . ASP A 1 88 ? -13.524 -0.832 38.980 1.00 65.06 88 ASP A C 1
ATOM 655 O O . ASP A 1 88 ? -13.093 -1.918 38.594 1.00 65.06 88 ASP A O 1
ATOM 659 N N . SER A 1 89 ? -12.801 0.283 38.927 1.00 49.69 89 SER A N 1
ATOM 660 C CA . SER A 1 89 ? -11.421 0.369 38.452 1.00 49.69 89 SER A CA 1
ATOM 661 C C . SER A 1 89 ? -10.383 0.154 39.563 1.00 49.69 89 SER A C 1
ATOM 663 O O . SER A 1 89 ? -9.193 0.350 39.325 1.00 49.69 89 SER A O 1
ATOM 665 N N . THR A 1 90 ? -10.802 -0.215 40.785 1.00 39.09 90 THR A N 1
ATOM 666 C CA . THR A 1 90 ? -9.936 -0.190 41.983 1.00 39.09 90 THR A CA 1
ATOM 667 C C . THR A 1 90 ? -9.741 -1.521 42.727 1.00 39.09 90 THR A C 1
ATOM 669 O O . THR A 1 90 ? -9.083 -1.533 43.769 1.00 39.09 90 THR A O 1
ATOM 672 N N . GLY A 1 91 ? -10.251 -2.649 42.225 1.00 37.34 91 GLY A N 1
ATOM 673 C CA . GLY A 1 91 ? -10.176 -3.942 42.921 1.00 37.34 91 GLY A CA 1
ATOM 674 C C . GLY A 1 91 ? -9.076 -4.871 42.403 1.00 37.34 91 GLY A C 1
ATOM 675 O O . GLY A 1 91 ? -9.178 -5.355 41.282 1.00 37.34 91 GLY A O 1
ATOM 676 N N . GLU A 1 92 ? -8.069 -5.164 43.236 1.00 34.56 92 GLU A N 1
ATOM 677 C CA . GLU A 1 92 ? -7.203 -6.345 43.082 1.00 34.56 92 GLU A CA 1
ATOM 678 C C . GLU A 1 92 ? -8.073 -7.596 42.863 1.00 34.56 92 GLU A C 1
ATOM 680 O O . GLU A 1 92 ? -8.973 -7.870 43.665 1.00 34.56 92 GLU A O 1
ATOM 685 N N . GLU A 1 93 ? -7.801 -8.361 41.802 1.00 37.66 93 GLU A N 1
ATOM 686 C CA . GLU A 1 93 ? -8.432 -9.664 41.603 1.00 37.66 93 GLU A CA 1
ATOM 687 C C . GLU A 1 93 ? -8.168 -10.574 42.819 1.00 37.66 93 GLU A C 1
ATOM 689 O O . GLU A 1 93 ? -7.012 -10.762 43.224 1.00 37.66 93 GLU A O 1
ATOM 694 N N . PRO A 1 94 ? -9.203 -11.187 43.422 1.00 32.59 94 PRO A N 1
ATOM 695 C CA . PRO A 1 94 ? -9.005 -12.179 44.457 1.00 32.59 94 PRO A CA 1
ATOM 696 C C . PRO A 1 94 ? -8.506 -13.484 43.828 1.00 32.59 94 PRO A C 1
ATOM 698 O O . PRO A 1 94 ? -9.291 -14.341 43.439 1.00 32.59 94 PRO A O 1
ATOM 701 N N . GLY A 1 95 ? -7.178 -13.615 43.795 1.00 34.75 95 GLY A N 1
ATOM 702 C CA . GLY A 1 95 ? -6.377 -14.839 43.700 1.00 34.75 95 GLY A CA 1
ATOM 703 C C . GLY A 1 95 ? -7.081 -16.119 43.239 1.00 34.75 95 GLY A C 1
ATOM 704 O O . GLY A 1 95 ? -7.297 -17.031 44.040 1.00 34.75 95 GLY A O 1
ATOM 705 N N . GLY A 1 96 ? -7.327 -16.226 41.937 1.00 27.50 96 GLY A N 1
ATOM 706 C CA . GLY A 1 96 ? -6.984 -17.437 41.197 1.00 27.50 96 GLY A CA 1
ATOM 707 C C . GLY A 1 96 ? -5.556 -17.275 40.684 1.00 27.50 96 GLY A C 1
ATOM 708 O O . GLY A 1 96 ? -5.082 -16.151 40.563 1.00 27.50 96 GLY A O 1
ATOM 709 N N . GLU A 1 97 ? -4.829 -18.361 40.426 1.00 25.73 97 GLU A N 1
ATOM 710 C CA . GLU A 1 97 ? -3.690 -18.245 39.512 1.00 25.73 97 GLU A CA 1
ATOM 711 C C . GLU A 1 97 ? -4.253 -17.661 38.218 1.00 25.73 97 GLU A C 1
ATOM 713 O O . GLU A 1 97 ? -5.065 -18.326 37.576 1.00 25.73 97 GLU A O 1
ATOM 718 N N . ASP A 1 98 ? -3.913 -16.400 37.948 1.00 32.84 98 ASP A N 1
ATOM 719 C CA . ASP A 1 98 ? -4.306 -15.676 36.748 1.00 32.84 98 ASP A CA 1
ATOM 720 C C . ASP A 1 98 ? -3.942 -16.578 35.565 1.00 32.84 98 ASP A C 1
ATOM 722 O O . ASP A 1 98 ? -2.753 -16.893 35.386 1.00 32.84 98 ASP A O 1
ATOM 726 N N . PRO A 1 99 ? -4.922 -17.130 34.827 1.00 32.03 99 PRO A N 1
ATOM 727 C CA . PRO A 1 99 ? -4.608 -17.668 33.528 1.00 32.03 99 PRO A CA 1
ATOM 728 C C . PRO A 1 99 ? -4.215 -16.442 32.719 1.00 32.03 99 PRO A C 1
ATOM 730 O O . PRO A 1 99 ? -5.110 -15.730 32.280 1.00 32.03 99 PRO A O 1
ATOM 733 N N . ASP A 1 100 ? -2.898 -16.207 32.633 1.00 34.16 100 ASP A N 1
ATOM 734 C CA . ASP A 1 100 ? -2.224 -15.178 31.833 1.00 34.16 100 ASP A CA 1
ATOM 735 C C . ASP A 1 100 ? -3.205 -14.624 30.803 1.00 34.16 100 ASP A C 1
ATOM 737 O O . ASP A 1 100 ? -3.603 -15.410 29.929 1.00 34.16 100 ASP A O 1
ATOM 741 N N . PRO A 1 101 ? -3.743 -13.399 30.992 1.00 37.62 101 PRO A N 1
ATOM 742 C CA . PRO A 1 101 ? -4.880 -12.932 30.225 1.00 37.62 101 PRO A CA 1
ATOM 743 C C . PRO A 1 101 ? -4.466 -12.977 28.768 1.00 37.62 101 PRO A C 1
ATOM 745 O O . PRO A 1 101 ? -3.746 -12.107 28.288 1.00 37.62 101 PRO A O 1
ATOM 748 N N . SER A 1 102 ? -4.890 -14.025 28.060 1.00 45.66 102 SER A N 1
ATOM 749 C CA . SER A 1 102 ? -4.587 -14.161 26.650 1.00 45.66 102 SER A CA 1
ATOM 750 C C . SER A 1 102 ? -5.496 -13.161 25.958 1.00 45.66 102 SER A C 1
ATOM 752 O O . SER A 1 102 ? -6.621 -13.481 25.556 1.00 45.66 102 SER A O 1
ATOM 754 N N . VAL A 1 103 ? -5.050 -11.908 25.918 1.00 55.00 103 VAL A N 1
ATOM 755 C CA . VAL A 1 103 ? -5.644 -10.872 25.095 1.00 55.00 103 VAL A CA 1
ATOM 756 C C . VAL A 1 103 ? -5.547 -11.408 23.680 1.00 55.00 103 VAL A C 1
ATOM 758 O O . VAL A 1 103 ? -4.475 -11.473 23.093 1.00 55.00 103 VAL A O 1
ATOM 761 N N . THR A 1 104 ? -6.671 -11.907 23.173 1.00 64.88 104 THR A N 1
ATOM 762 C CA . THR A 1 104 ? -6.720 -12.444 21.820 1.00 64.88 104 THR A CA 1
ATOM 763 C C . THR A 1 104 ? -6.652 -11.254 20.884 1.00 64.88 104 THR A C 1
ATOM 765 O O . THR A 1 104 ? -7.598 -10.468 20.825 1.00 64.88 104 THR A O 1
ATOM 768 N N . ILE A 1 105 ? -5.526 -11.106 20.193 1.00 70.31 105 ILE A N 1
ATOM 769 C CA . ILE A 1 105 ? -5.322 -10.012 19.254 1.00 70.31 105 ILE A CA 1
ATOM 770 C C . ILE A 1 105 ? -6.246 -10.229 18.043 1.00 70.31 105 ILE A C 1
ATOM 772 O O . ILE A 1 105 ? -6.187 -11.293 17.415 1.00 70.31 105 ILE A O 1
ATOM 776 N N . PRO A 1 106 ? -7.124 -9.266 17.703 1.00 67.25 106 PRO A N 1
ATOM 777 C CA . PRO A 1 106 ? -7.975 -9.387 16.530 1.00 67.25 106 PRO A CA 1
ATOM 778 C C . PRO A 1 106 ? -7.153 -9.496 15.251 1.00 67.25 106 PRO A C 1
ATOM 780 O O . PRO A 1 106 ? -6.152 -8.803 15.053 1.00 67.25 106 PRO A O 1
ATOM 783 N N . THR A 1 107 ? -7.609 -10.363 14.353 1.00 73.12 107 THR A N 1
ATOM 784 C CA . THR A 1 107 ? -6.887 -10.699 13.125 1.00 73.12 107 THR A CA 1
ATOM 785 C C . THR A 1 107 ? -6.712 -9.512 12.183 1.00 73.12 107 THR A C 1
ATOM 787 O O . THR A 1 107 ? -5.763 -9.507 11.402 1.00 73.12 107 THR A O 1
ATOM 790 N N . GLU A 1 108 ? -7.581 -8.494 12.249 1.00 68.00 108 GLU A N 1
ATOM 791 C CA . GLU A 1 108 ? -7.416 -7.276 11.451 1.00 68.00 108 GLU A CA 1
ATOM 792 C C . GLU A 1 108 ? -6.113 -6.531 11.781 1.00 68.00 108 GLU A C 1
ATOM 794 O O . GLU A 1 108 ? -5.466 -6.007 10.872 1.00 68.00 108 GLU A O 1
ATOM 799 N N . PHE A 1 109 ? -5.669 -6.569 13.041 1.00 72.69 109 PHE A N 1
ATOM 800 C CA . PHE A 1 109 ? -4.459 -5.887 13.498 1.00 72.69 109 PHE A CA 1
ATOM 801 C C . PHE A 1 109 ? -3.178 -6.662 13.195 1.00 72.69 109 PHE A C 1
ATOM 803 O O . PHE A 1 109 ? -2.133 -6.036 13.059 1.00 72.69 109 PHE A O 1
ATOM 810 N N . ILE A 1 110 ? -3.248 -7.990 13.041 1.00 77.69 110 ILE A N 1
ATOM 811 C CA . ILE A 1 110 ? -2.073 -8.848 12.810 1.00 77.69 110 ILE A CA 1
ATOM 812 C C . ILE A 1 110 ? -1.341 -8.429 11.537 1.00 77.69 110 ILE A C 1
ATOM 814 O O . ILE A 1 110 ? -1.922 -8.497 10.456 1.00 77.69 110 ILE A O 1
ATOM 818 N N . GLY A 1 111 ? -0.075 -8.055 11.659 1.00 69.75 111 GLY A N 1
ATOM 819 C CA . GLY A 1 111 ? 0.790 -7.597 10.578 1.00 69.75 111 GLY A CA 1
ATOM 820 C C . GLY A 1 111 ? 1.832 -6.606 11.082 1.00 69.75 111 GLY A C 1
ATOM 821 O O . GLY A 1 111 ? 1.836 -6.233 12.257 1.00 69.75 111 GLY A O 1
ATOM 822 N N . THR A 1 112 ? 2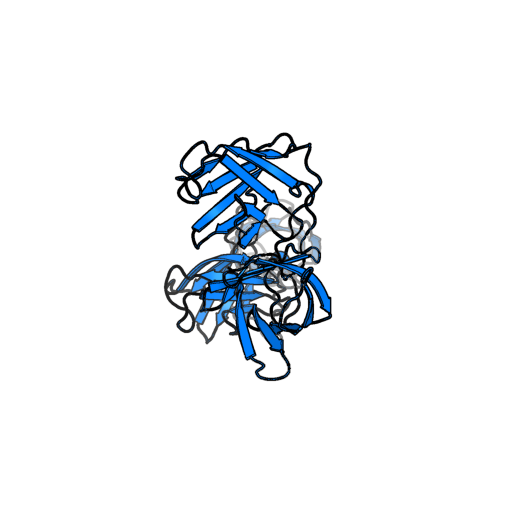.702 -6.176 10.180 1.00 81.81 112 THR A N 1
ATOM 823 C CA . THR A 1 112 ? 3.649 -5.089 10.434 1.00 81.81 112 THR A CA 1
ATOM 824 C C . THR A 1 112 ? 2.988 -3.769 10.068 1.00 81.81 112 THR A C 1
ATOM 826 O O . THR A 1 112 ? 2.274 -3.703 9.075 1.00 81.81 112 THR A O 1
ATOM 829 N N . HIS A 1 113 ? 3.157 -2.736 10.887 1.00 82.19 113 HIS A N 1
ATOM 830 C CA . HIS A 1 113 ? 2.639 -1.395 10.630 1.00 82.19 113 HIS A CA 1
ATOM 831 C C . HIS A 1 113 ? 3.765 -0.387 10.743 1.00 82.19 113 HIS A C 1
ATOM 833 O O . HIS A 1 113 ? 4.454 -0.342 11.766 1.00 82.19 113 HIS A O 1
ATOM 839 N N . THR A 1 114 ? 3.931 0.451 9.729 1.00 80.38 114 THR A N 1
ATOM 840 C CA . THR A 1 114 ? 5.024 1.426 9.673 1.00 80.38 114 THR A CA 1
ATOM 841 C C . THR A 1 114 ? 4.507 2.858 9.625 1.00 80.38 114 THR A C 1
ATOM 843 O O . THR A 1 114 ? 3.385 3.140 9.202 1.00 80.38 114 THR A O 1
ATOM 846 N N . GLY A 1 115 ? 5.306 3.793 10.140 1.00 77.94 115 GLY A N 1
ATOM 847 C CA . GLY A 1 115 ? 4.968 5.214 10.140 1.00 77.94 115 GLY A CA 1
ATOM 848 C C . GLY A 1 115 ? 5.939 6.055 10.960 1.00 77.94 115 GLY A C 1
ATOM 849 O O . GLY A 1 115 ? 7.029 5.612 11.328 1.00 77.94 115 GLY A O 1
ATOM 850 N N . THR A 1 116 ? 5.550 7.296 11.257 1.00 73.62 116 THR A N 1
ATOM 851 C CA . THR A 1 116 ? 6.403 8.248 11.984 1.00 73.62 116 THR A CA 1
ATOM 852 C C . THR A 1 116 ? 5.683 8.912 13.156 1.00 73.62 116 THR A C 1
ATOM 854 O O . THR A 1 116 ? 4.482 9.183 13.120 1.00 73.62 116 THR A O 1
ATOM 857 N N . LEU A 1 117 ? 6.433 9.189 14.223 1.00 65.88 117 LEU A N 1
ATOM 858 C CA . LEU A 1 117 ? 5.970 10.002 15.340 1.00 65.88 117 LEU A CA 1
ATOM 859 C C . LEU A 1 117 ? 5.846 11.464 14.905 1.00 65.88 117 LEU A C 1
ATOM 861 O O . LEU A 1 117 ? 6.798 12.068 14.413 1.00 65.88 117 LEU A O 1
ATOM 865 N N . SER A 1 118 ? 4.688 12.059 15.166 1.00 71.19 118 SER A N 1
ATOM 866 C CA . SER A 1 118 ? 4.465 13.499 15.035 1.00 71.19 118 SER A CA 1
ATOM 867 C C . SER A 1 118 ? 5.004 14.279 16.240 1.00 71.19 118 SER A C 1
ATOM 869 O O . SER A 1 118 ? 5.233 15.488 16.149 1.00 71.19 118 SER A O 1
ATOM 871 N N . GLN A 1 119 ? 5.238 13.597 17.367 1.00 69.12 119 GLN A N 1
ATOM 872 C CA . GLN A 1 119 ? 5.791 14.176 18.583 1.00 69.12 119 GLN A CA 1
ATOM 873 C C . GLN A 1 119 ? 6.672 13.173 19.340 1.00 69.12 119 GLN A C 1
ATOM 875 O O . GLN A 1 119 ? 6.298 12.018 19.528 1.00 69.12 119 GLN A O 1
ATOM 880 N N . GLY A 1 120 ? 7.815 13.649 19.842 1.00 80.00 120 GLY A N 1
ATOM 881 C CA . GLY A 1 120 ? 8.737 12.850 20.652 1.00 80.00 120 GLY A CA 1
ATOM 882 C C . GLY A 1 120 ? 9.605 11.895 19.830 1.00 80.00 120 GLY A C 1
ATOM 883 O O . GLY A 1 120 ? 9.678 11.991 18.608 1.00 80.00 120 GLY A O 1
ATOM 884 N N . THR A 1 121 ? 10.304 11.001 20.525 1.00 76.62 121 THR A N 1
ATOM 885 C CA . THR A 1 121 ? 11.051 9.888 19.928 1.00 76.62 121 THR A CA 1
ATOM 886 C C . THR A 1 121 ? 10.827 8.634 20.759 1.00 76.62 121 THR A C 1
ATOM 888 O O . THR A 1 121 ? 10.673 8.716 21.979 1.00 76.62 121 THR A O 1
ATOM 891 N N . PHE A 1 122 ? 10.842 7.471 20.115 1.00 80.56 122 PHE A N 1
ATOM 892 C CA . PHE A 1 122 ? 10.817 6.174 20.782 1.00 80.56 122 PHE A CA 1
ATOM 893 C C . PHE A 1 122 ? 12.148 5.477 20.503 1.00 80.56 122 PHE A C 1
ATOM 895 O O . PHE A 1 122 ? 12.561 5.348 19.354 1.00 80.56 122 PHE A O 1
ATOM 902 N N . ASN A 1 123 ? 12.885 5.119 21.557 1.00 81.81 123 ASN A N 1
ATOM 903 C CA . ASN A 1 123 ? 14.263 4.613 21.456 1.00 81.81 123 ASN A CA 1
ATOM 904 C C . ASN A 1 123 ? 15.232 5.505 20.649 1.00 81.81 123 ASN A C 1
ATOM 906 O O . ASN A 1 123 ? 16.241 5.034 20.137 1.00 81.81 123 ASN A O 1
ATOM 910 N N . GLY A 1 124 ? 14.966 6.814 20.591 1.00 78.44 124 GLY A N 1
ATOM 911 C CA . GLY A 1 124 ? 15.790 7.781 19.858 1.00 78.44 124 GLY A CA 1
ATOM 912 C C . GLY A 1 124 ? 15.405 7.970 18.390 1.00 78.44 124 GLY A C 1
ATOM 913 O O . GLY A 1 124 ? 15.928 8.891 17.770 1.00 78.44 124 GLY A O 1
ATOM 914 N N . GLU A 1 125 ? 14.455 7.188 17.880 1.00 74.56 125 GLU A N 1
ATOM 915 C CA . GLU A 1 125 ? 13.968 7.240 16.502 1.00 74.56 125 GLU A CA 1
ATOM 916 C C . GLU A 1 125 ? 12.597 7.930 16.427 1.00 74.56 125 GLU A C 1
ATOM 918 O O . GLU A 1 125 ? 11.808 7.910 17.379 1.00 74.56 125 GLU A O 1
ATOM 923 N N . THR A 1 126 ? 12.308 8.553 15.284 1.00 69.25 126 THR A N 1
ATOM 924 C CA . THR A 1 126 ? 10.955 9.023 14.935 1.00 69.25 126 THR A CA 1
ATOM 925 C C . THR A 1 126 ? 10.223 8.040 14.034 1.00 69.25 126 THR A C 1
ATOM 927 O O . THR A 1 126 ? 8.998 8.065 14.008 1.00 69.25 126 THR A O 1
ATOM 930 N N . ALA A 1 127 ? 10.948 7.197 13.295 1.00 76.00 127 ALA A N 1
ATOM 931 C CA . ALA A 1 127 ? 10.365 6.091 12.550 1.00 76.00 127 ALA A CA 1
ATOM 932 C C . ALA A 1 127 ? 9.954 4.979 13.521 1.00 76.00 127 ALA A C 1
ATOM 934 O O . ALA A 1 127 ? 10.693 4.657 14.458 1.00 76.00 127 ALA A O 1
ATOM 935 N N . ILE A 1 128 ? 8.764 4.428 13.305 1.00 85.56 128 ILE A N 1
ATOM 936 C CA . ILE A 1 128 ? 8.191 3.378 14.136 1.00 85.56 128 ILE A CA 1
ATOM 937 C C . ILE A 1 128 ? 7.729 2.232 13.245 1.00 85.56 128 ILE A C 1
ATOM 939 O O . ILE A 1 128 ? 7.002 2.448 12.276 1.00 85.56 128 ILE A O 1
ATOM 943 N N . THR A 1 129 ? 8.106 1.026 13.645 1.00 83.75 129 THR A N 1
ATOM 944 C CA . THR A 1 129 ? 7.608 -0.250 13.143 1.00 83.75 129 THR A CA 1
ATOM 945 C C . THR A 1 129 ? 6.899 -0.959 14.290 1.00 83.75 129 THR A C 1
ATOM 947 O O . THR A 1 129 ? 7.485 -1.145 15.359 1.00 83.75 129 THR A O 1
ATOM 950 N N . ILE A 1 130 ? 5.639 -1.329 14.092 1.00 84.44 130 ILE A N 1
ATOM 951 C CA . ILE A 1 130 ? 4.825 -2.068 15.058 1.00 84.44 130 ILE A CA 1
ATOM 952 C C . ILE A 1 130 ? 4.521 -3.429 14.451 1.00 84.44 130 ILE A C 1
ATOM 954 O O . ILE A 1 130 ? 3.812 -3.495 13.453 1.00 84.44 130 ILE A O 1
ATOM 958 N N . GLU A 1 131 ? 5.023 -4.510 15.036 1.00 82.69 131 GLU A N 1
ATOM 959 C CA . GLU A 1 131 ? 4.698 -5.860 14.569 1.00 82.69 131 GLU A CA 1
ATOM 960 C C . GLU A 1 131 ? 3.672 -6.468 15.516 1.00 82.69 131 GLU A C 1
ATOM 962 O O . GLU A 1 131 ? 3.887 -6.556 16.725 1.00 82.69 131 GLU A O 1
ATOM 967 N N . ILE A 1 132 ? 2.537 -6.877 14.964 1.00 81.81 132 ILE A N 1
ATOM 968 C CA . ILE A 1 132 ? 1.431 -7.463 15.711 1.00 81.81 132 ILE A CA 1
ATOM 969 C C . ILE A 1 132 ? 1.270 -8.903 15.243 1.00 81.81 132 ILE A C 1
ATOM 971 O O . ILE A 1 132 ? 0.961 -9.155 14.079 1.00 81.81 132 ILE A O 1
ATOM 975 N N . THR A 1 133 ? 1.455 -9.860 16.145 1.00 78.25 133 THR A N 1
ATOM 976 C CA . THR A 1 133 ? 1.183 -11.279 15.891 1.00 78.25 133 THR A CA 1
ATOM 977 C C . THR A 1 133 ? -0.121 -11.697 16.573 1.00 78.25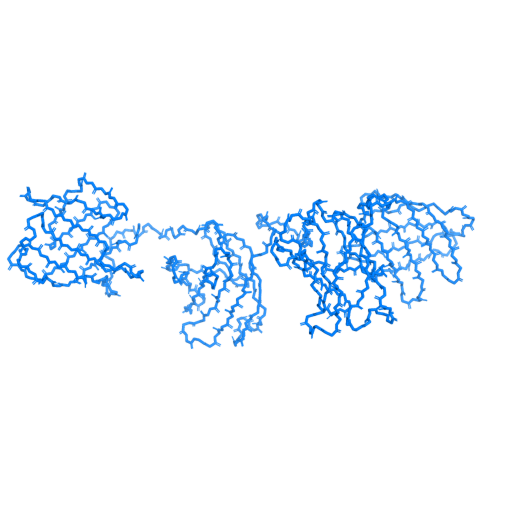 133 THR A C 1
ATOM 979 O O . THR A 1 133 ? -0.852 -10.862 17.100 1.00 78.25 133 THR A O 1
ATOM 982 N N . ALA A 1 134 ? -0.452 -12.990 16.556 1.00 69.75 134 ALA A N 1
ATOM 983 C CA . ALA A 1 134 ? -1.595 -13.499 17.316 1.00 69.75 134 ALA A CA 1
ATOM 984 C C . ALA A 1 134 ? -1.389 -13.398 18.841 1.00 69.75 134 ALA A C 1
ATOM 986 O O . ALA A 1 134 ? -2.375 -13.342 19.576 1.00 69.75 134 ALA A O 1
ATOM 987 N N . ASP A 1 135 ? -0.128 -13.355 19.290 1.00 74.81 135 ASP A N 1
ATOM 988 C CA . ASP A 1 135 ? 0.246 -13.489 20.701 1.00 74.81 135 ASP A CA 1
ATOM 989 C C . ASP A 1 135 ? 1.040 -12.285 21.242 1.00 74.81 135 ASP A C 1
ATOM 991 O O . ASP A 1 135 ? 1.084 -12.071 22.452 1.00 74.81 135 ASP A O 1
ATOM 995 N N . THR A 1 136 ? 1.686 -11.499 20.377 1.00 80.69 136 THR A N 1
ATOM 996 C CA . THR A 1 136 ? 2.635 -10.450 20.782 1.00 80.69 136 THR A CA 1
ATOM 997 C C . THR A 1 136 ? 2.464 -9.160 19.988 1.00 80.69 136 THR A C 1
ATOM 999 O O . THR A 1 136 ? 2.006 -9.167 18.846 1.00 80.69 136 THR A O 1
ATOM 1002 N N . ILE A 1 137 ? 2.878 -8.047 20.598 1.00 82.94 137 ILE A N 1
ATOM 1003 C CA . ILE A 1 137 ? 3.047 -6.749 19.936 1.00 82.94 137 ILE A CA 1
ATOM 1004 C C . ILE A 1 137 ? 4.477 -6.277 20.200 1.00 82.94 137 ILE A C 1
ATOM 1006 O O . ILE A 1 137 ? 4.894 -6.215 21.357 1.00 82.94 137 ILE A O 1
ATOM 1010 N N . THR A 1 138 ? 5.227 -5.923 19.160 1.00 85.56 138 THR A N 1
ATOM 1011 C CA . THR A 1 138 ? 6.533 -5.256 19.276 1.00 85.56 138 THR A CA 1
ATOM 1012 C C . THR A 1 138 ? 6.440 -3.827 18.752 1.00 85.56 138 THR A C 1
ATOM 1014 O O . THR A 1 138 ? 5.661 -3.530 17.851 1.00 85.56 138 THR A O 1
ATOM 1017 N N . VAL A 1 139 ? 7.238 -2.921 19.320 1.00 86.12 139 VAL A N 1
ATOM 1018 C CA . VAL A 1 139 ? 7.428 -1.556 18.810 1.00 86.12 139 VAL A CA 1
ATOM 1019 C C . VAL A 1 139 ? 8.926 -1.324 18.647 1.00 86.12 139 VAL A C 1
ATOM 1021 O O . VAL A 1 139 ? 9.674 -1.407 19.622 1.00 86.12 139 VAL A O 1
ATOM 1024 N N . ASN A 1 140 ? 9.387 -1.082 17.418 1.00 83.56 140 ASN A N 1
ATOM 1025 C CA . ASN A 1 140 ? 10.808 -1.035 17.041 1.00 83.56 140 ASN A CA 1
ATOM 1026 C C . ASN A 1 140 ? 11.610 -2.226 17.602 1.00 83.56 140 ASN A C 1
ATOM 1028 O O . ASN A 1 140 ? 12.693 -2.054 18.166 1.00 83.56 140 ASN A O 1
ATOM 1032 N N . GLY A 1 141 ? 11.040 -3.433 17.505 1.00 77.50 141 GLY A N 1
ATOM 1033 C CA . GLY A 1 141 ? 11.647 -4.673 17.997 1.00 77.50 141 GLY A CA 1
ATOM 1034 C C . GLY A 1 141 ? 11.648 -4.848 19.522 1.00 77.50 141 GLY A C 1
ATOM 1035 O O . GLY A 1 141 ? 12.199 -5.833 20.014 1.00 77.50 141 GLY A O 1
ATOM 1036 N N . VAL A 1 142 ? 11.046 -3.930 20.289 1.00 79.06 142 VAL A N 1
ATOM 1037 C CA . VAL A 1 142 ? 10.849 -4.091 21.738 1.00 79.06 142 VAL A CA 1
ATOM 1038 C C . VAL A 1 142 ? 9.468 -4.673 21.998 1.00 79.06 142 VAL A C 1
ATOM 1040 O O . VAL A 1 142 ? 8.457 -4.058 21.670 1.00 79.06 142 VAL A O 1
ATOM 1043 N N . GLU A 1 143 ? 9.432 -5.861 22.592 1.00 83.06 143 GLU A N 1
ATOM 1044 C CA . GLU A 1 143 ? 8.193 -6.548 22.947 1.00 83.06 143 GLU A CA 1
ATOM 1045 C C . GLU A 1 143 ? 7.429 -5.793 24.042 1.00 83.06 143 GLU A C 1
ATOM 1047 O O . GLU A 1 143 ? 7.977 -5.436 25.090 1.00 83.06 143 GLU A O 1
ATOM 1052 N N . ALA A 1 144 ? 6.149 -5.546 23.783 1.00 81.06 144 ALA A N 1
ATOM 1053 C CA . ALA A 1 144 ? 5.227 -4.916 24.703 1.00 81.06 144 ALA A CA 1
ATOM 1054 C C . ALA A 1 144 ? 4.483 -5.964 25.531 1.00 81.06 144 ALA A C 1
ATOM 1056 O O . ALA A 1 144 ? 4.005 -6.972 25.017 1.00 81.06 144 ALA A O 1
ATOM 1057 N N . THR A 1 145 ? 4.295 -5.683 26.819 1.00 80.88 145 THR A N 1
ATOM 1058 C CA . THR A 1 145 ? 3.312 -6.411 27.625 1.00 80.88 145 THR A CA 1
ATOM 1059 C C . THR A 1 145 ? 1.931 -5.828 27.356 1.00 80.88 145 THR A C 1
ATOM 1061 O O . THR A 1 145 ? 1.685 -4.661 27.665 1.00 80.88 145 THR A O 1
ATOM 1064 N N . ILE A 1 146 ? 1.031 -6.628 26.789 1.00 79.50 146 ILE A N 1
ATOM 1065 C CA . ILE A 1 146 ? -0.354 -6.227 26.535 1.00 79.50 146 ILE A CA 1
ATOM 1066 C C . ILE A 1 146 ? -1.119 -6.316 27.854 1.00 79.50 146 ILE A C 1
ATOM 1068 O O . ILE A 1 146 ? -1.263 -7.395 28.419 1.00 79.50 146 ILE A O 1
ATOM 1072 N N . THR A 1 147 ? -1.589 -5.183 28.368 1.00 76.69 147 THR A N 1
ATOM 1073 C CA . THR A 1 147 ? -2.316 -5.137 29.646 1.00 76.69 147 THR A CA 1
ATOM 1074 C C . THR A 1 147 ? -3.826 -5.056 29.457 1.00 76.69 147 THR A C 1
ATOM 1076 O O . THR A 1 147 ? -4.572 -5.445 30.354 1.00 76.69 147 THR A O 1
ATOM 1079 N N . ALA A 1 148 ? -4.285 -4.569 28.301 1.00 69.69 148 ALA A N 1
ATOM 1080 C CA . ALA A 1 148 ? -5.695 -4.530 27.931 1.00 69.69 148 ALA A CA 1
ATOM 1081 C C . ALA A 1 148 ? -5.879 -4.413 26.410 1.00 69.69 148 ALA A C 1
ATOM 1083 O O . ALA A 1 148 ? -4.999 -3.917 25.707 1.00 69.69 148 ALA A O 1
ATOM 1084 N N . TYR A 1 149 ? -7.057 -4.815 25.933 1.00 74.69 149 TYR A N 1
ATOM 1085 C CA . TYR A 1 149 ? -7.574 -4.494 24.604 1.00 74.69 149 TYR A CA 1
ATOM 1086 C C . TYR A 1 149 ? -9.055 -4.125 24.712 1.00 74.69 149 TYR A C 1
ATOM 1088 O O . TYR A 1 149 ? -9.832 -4.847 25.342 1.00 74.69 149 TYR A O 1
ATOM 1096 N N . ASP A 1 150 ? -9.425 -3.023 24.074 1.00 74.88 150 ASP A N 1
ATOM 1097 C CA . ASP A 1 150 ? -10.792 -2.568 23.866 1.00 74.88 150 ASP A CA 1
ATOM 1098 C C . ASP A 1 150 ? -11.006 -2.292 22.368 1.00 74.88 150 ASP A C 1
ATOM 1100 O O . ASP A 1 150 ? -10.116 -1.792 21.682 1.00 74.88 150 ASP A O 1
ATOM 1104 N N . ALA A 1 151 ? -12.177 -2.628 21.828 1.00 56.75 151 ALA A N 1
ATOM 1105 C CA . ALA A 1 151 ? -12.431 -2.481 20.393 1.00 56.75 151 ALA A CA 1
ATOM 1106 C C . ALA A 1 151 ? -12.499 -1.013 19.928 1.00 56.75 151 ALA A C 1
ATOM 1108 O O . ALA A 1 151 ? -12.294 -0.742 18.745 1.00 56.75 151 ALA A O 1
ATOM 1109 N N . TYR A 1 152 ? -12.774 -0.078 20.841 1.00 56.09 152 TYR A N 1
ATOM 1110 C CA . TYR A 1 152 ? -12.857 1.357 20.579 1.00 56.09 152 TYR A CA 1
ATOM 1111 C C . TYR A 1 152 ? -11.604 2.101 21.046 1.00 56.09 152 TYR A C 1
ATOM 1113 O O . TYR A 1 152 ? -11.160 3.029 20.371 1.00 56.09 152 TYR A O 1
ATOM 1121 N N . GLU A 1 153 ? -11.028 1.702 22.182 1.00 61.88 153 GLU A N 1
ATOM 1122 C CA . GLU A 1 153 ? -9.840 2.340 22.764 1.00 61.88 153 GLU A CA 1
ATOM 1123 C C . GLU A 1 153 ? -8.518 1.648 22.382 1.00 61.88 153 GLU A C 1
ATOM 1125 O O . GLU A 1 153 ? -7.443 2.161 22.676 1.00 61.88 153 GLU A O 1
ATOM 1130 N N . GLY A 1 154 ? -8.565 0.511 21.687 1.00 69.94 154 GLY A N 1
ATOM 1131 C CA . GLY A 1 154 ? -7.389 -0.229 21.237 1.00 69.94 154 GLY A CA 1
ATOM 1132 C C . GLY A 1 154 ? -6.640 -0.955 22.357 1.00 69.94 154 GLY A C 1
ATOM 1133 O O . GLY A 1 154 ? -7.211 -1.357 23.370 1.00 69.94 154 GLY A O 1
ATOM 1134 N N . PHE A 1 155 ? -5.342 -1.174 22.159 1.00 79.50 155 PHE A N 1
ATOM 1135 C CA . PHE A 1 155 ? -4.479 -1.861 23.116 1.00 79.50 155 PHE A CA 1
ATOM 1136 C C . PHE A 1 155 ? -3.871 -0.888 24.121 1.00 79.50 155 PHE A C 1
ATOM 1138 O O . PHE A 1 155 ? -3.371 0.178 23.757 1.00 79.50 155 PHE A O 1
ATOM 1145 N N . THR A 1 156 ? -3.819 -1.311 25.381 1.00 81.56 156 THR A N 1
ATOM 1146 C CA . THR A 1 156 ? -2.927 -0.721 26.382 1.00 81.56 156 THR A CA 1
ATOM 1147 C C . THR A 1 156 ? -1.687 -1.595 26.501 1.00 81.56 156 THR A C 1
ATOM 1149 O O . THR A 1 156 ? -1.774 -2.807 26.710 1.00 81.56 156 THR A O 1
ATOM 1152 N N . LEU A 1 157 ? -0.526 -0.970 26.344 1.00 85.50 157 LEU A N 1
ATOM 1153 C CA . LEU A 1 157 ? 0.777 -1.611 26.260 1.00 85.50 157 LEU A CA 1
ATOM 1154 C C . LEU A 1 157 ? 1.677 -1.096 27.379 1.00 85.50 157 LEU A C 1
ATOM 1156 O O . LEU A 1 157 ? 1.677 0.092 27.694 1.00 85.50 157 LEU A O 1
ATOM 1160 N N . THR A 1 158 ? 2.497 -1.975 27.946 1.00 80.00 158 THR A N 1
ATOM 1161 C CA . THR A 1 158 ? 3.620 -1.583 28.801 1.00 80.00 158 THR A CA 1
ATOM 1162 C C . THR A 1 158 ? 4.929 -1.930 28.109 1.00 80.00 158 THR A C 1
ATOM 1164 O O . THR A 1 158 ? 5.172 -3.095 27.801 1.00 80.00 158 THR A O 1
ATOM 1167 N N . ILE A 1 159 ? 5.782 -0.928 27.893 1.00 84.88 159 ILE A N 1
ATOM 1168 C CA . ILE A 1 159 ? 7.117 -1.095 27.308 1.00 84.88 159 ILE A CA 1
ATOM 1169 C C . ILE A 1 159 ? 8.131 -0.407 28.222 1.00 84.88 159 ILE A C 1
ATOM 1171 O O . ILE A 1 159 ? 7.976 0.768 28.561 1.00 84.88 159 ILE A O 1
ATOM 1175 N N . ASP A 1 160 ? 9.135 -1.154 28.688 1.00 83.38 160 ASP A N 1
ATOM 1176 C CA . ASP A 1 160 ? 10.147 -0.687 29.652 1.00 83.38 160 ASP A CA 1
ATOM 1177 C C . ASP A 1 160 ? 9.563 -0.010 30.913 1.00 83.38 160 ASP A C 1
ATOM 1179 O O . ASP A 1 160 ? 10.159 0.890 31.508 1.00 83.38 160 ASP A O 1
ATOM 1183 N N . GLY A 1 161 ? 8.377 -0.455 31.344 1.00 75.81 161 GLY A N 1
ATOM 1184 C CA . GLY A 1 161 ? 7.670 0.076 32.513 1.00 75.81 161 GLY A CA 1
ATOM 1185 C C . GLY A 1 161 ? 6.894 1.376 32.272 1.00 75.81 161 GLY A C 1
ATOM 1186 O O . GLY A 1 161 ? 6.349 1.920 33.231 1.00 75.81 161 GLY A O 1
ATOM 1187 N N . ASN A 1 162 ? 6.823 1.861 31.029 1.00 75.25 162 ASN A N 1
ATOM 1188 C CA . ASN A 1 162 ? 5.991 2.999 30.636 1.00 75.25 162 ASN A CA 1
ATOM 1189 C C . ASN A 1 162 ? 4.735 2.517 29.905 1.00 75.25 162 ASN A C 1
ATOM 1191 O O . ASN A 1 162 ? 4.779 1.518 29.185 1.00 75.25 162 ASN A O 1
ATOM 1195 N N . VAL A 1 163 ? 3.633 3.243 30.088 1.00 76.69 163 VAL A N 1
ATOM 1196 C CA . VAL A 1 163 ? 2.334 2.919 29.490 1.00 76.69 163 VAL A CA 1
ATOM 1197 C C . VAL A 1 163 ? 2.175 3.626 28.145 1.00 76.69 163 VAL A C 1
ATOM 1199 O O . VAL A 1 163 ? 2.422 4.832 28.028 1.00 76.69 163 VAL A O 1
ATOM 1202 N N . TYR A 1 164 ? 1.730 2.864 27.150 1.00 85.62 164 TYR A N 1
ATOM 1203 C CA . TYR A 1 164 ? 1.416 3.323 25.804 1.00 85.62 164 TYR A CA 1
ATOM 1204 C C . TYR A 1 164 ? 0.035 2.834 25.372 1.00 85.62 164 TYR A C 1
ATOM 1206 O O . TYR A 1 164 ? -0.432 1.783 25.810 1.00 85.62 164 TYR A O 1
ATOM 1214 N N . TYR A 1 165 ? -0.589 3.584 24.474 1.00 82.12 165 TYR A N 1
ATOM 1215 C CA . TYR A 1 165 ? -1.849 3.235 23.836 1.00 82.12 165 TYR A CA 1
ATOM 1216 C C . TYR A 1 165 ? -1.619 3.017 22.346 1.00 82.12 165 TYR A C 1
ATOM 1218 O O . TYR A 1 165 ? -0.932 3.815 21.702 1.00 82.12 165 TYR A O 1
ATOM 1226 N N . LEU A 1 166 ? -2.201 1.943 21.816 1.00 83.25 166 LEU A N 1
ATOM 1227 C CA . LEU A 1 166 ? -2.188 1.601 20.401 1.00 83.25 166 LEU A CA 1
ATOM 1228 C C . LEU A 1 166 ? -3.628 1.457 19.905 1.00 83.25 166 LEU A C 1
ATOM 1230 O O . LEU A 1 166 ? -4.285 0.458 20.176 1.00 83.25 166 LEU A O 1
ATOM 1234 N N . MET A 1 167 ? -4.123 2.463 19.194 1.00 80.06 167 MET A N 1
ATOM 1235 C CA . MET A 1 167 ? -5.539 2.595 18.835 1.00 80.06 167 MET A CA 1
ATOM 1236 C C . MET A 1 167 ? -5.737 2.456 17.330 1.00 80.06 167 MET A C 1
ATOM 1238 O O . MET A 1 167 ? -4.860 2.866 16.575 1.00 80.06 167 MET A O 1
ATOM 1242 N N . ASN A 1 168 ? -6.895 1.963 16.883 1.00 74.56 168 ASN A N 1
ATOM 1243 C CA . ASN A 1 168 ? -7.286 2.133 15.484 1.00 74.56 168 ASN A CA 1
ATOM 1244 C C . ASN A 1 168 ? -7.845 3.547 15.281 1.00 74.56 168 ASN A C 1
ATOM 1246 O O . ASN A 1 168 ? -8.886 3.900 15.829 1.00 74.56 168 ASN A O 1
ATOM 1250 N N . GLY A 1 169 ? -7.136 4.363 14.513 1.00 61.19 169 GLY A N 1
ATOM 1251 C CA . GLY A 1 169 ? -7.546 5.701 14.107 1.00 61.19 169 GLY A CA 1
ATOM 1252 C C . GLY A 1 169 ? -8.486 5.722 12.901 1.00 61.19 169 GLY A C 1
ATOM 1253 O O . GLY A 1 169 ? -9.044 6.783 12.613 1.00 61.19 169 GLY A O 1
ATOM 1254 N N . ASP A 1 170 ? -8.684 4.592 12.212 1.00 61.91 170 ASP A N 1
ATOM 1255 C CA . ASP A 1 170 ? -9.606 4.501 11.081 1.00 61.91 170 ASP A CA 1
ATOM 1256 C C . ASP A 1 170 ? -10.993 3.985 11.502 1.00 61.91 170 ASP A C 1
ATOM 1258 O O . ASP A 1 170 ? -11.209 2.809 11.791 1.00 61.91 170 ASP A O 1
ATOM 1262 N N . TYR A 1 171 ? -11.966 4.896 11.492 1.00 51.12 171 TYR A N 1
ATOM 1263 C CA . TYR A 1 171 ? -13.370 4.620 11.805 1.00 51.12 171 TYR A CA 1
ATOM 1264 C C . TYR A 1 171 ? -14.180 4.146 10.580 1.00 51.12 171 TYR A C 1
ATOM 1266 O O . TYR A 1 171 ? -15.382 3.899 10.699 1.00 51.12 171 TYR A O 1
ATOM 1274 N N . SER A 1 172 ? -13.544 4.043 9.407 1.00 39.06 172 SER A N 1
ATOM 1275 C CA . SER A 1 172 ? -14.158 3.695 8.113 1.00 39.06 172 SER A CA 1
ATOM 1276 C C . SER A 1 172 ? -14.104 2.199 7.796 1.00 39.06 172 SER A C 1
ATOM 1278 O O . SER A 1 172 ? -14.756 1.765 6.847 1.00 39.06 172 SER A O 1
ATOM 1280 N N . GLY A 1 173 ? -13.364 1.414 8.588 1.00 42.97 173 GLY A N 1
ATOM 1281 C CA . GLY A 1 173 ? -13.246 -0.040 8.439 1.00 42.97 173 GLY A CA 1
ATOM 1282 C C . GLY A 1 173 ? -11.869 -0.555 8.005 1.00 42.97 173 GLY A C 1
ATOM 1283 O O . GLY A 1 173 ? -11.727 -1.769 7.866 1.00 42.97 173 GLY A O 1
ATOM 1284 N N . GLY A 1 174 ? -10.870 0.311 7.810 1.00 58.00 174 GLY A N 1
ATOM 1285 C CA . GLY A 1 174 ? -9.466 -0.078 7.671 1.00 58.00 174 GLY A CA 1
ATOM 1286 C C . GLY A 1 174 ? -8.730 -0.131 9.014 1.00 58.00 174 GLY A C 1
ATOM 1287 O O . GLY A 1 174 ? -9.312 0.064 10.086 1.00 58.00 174 GLY A O 1
ATOM 1288 N N . VAL A 1 175 ? -7.429 -0.428 8.957 1.00 63.75 175 VAL A N 1
ATOM 1289 C CA . VAL A 1 175 ? -6.534 -0.391 10.121 1.00 63.75 175 VAL A CA 1
ATOM 1290 C C . VAL A 1 175 ? -5.484 0.682 9.888 1.00 63.75 175 VAL A C 1
ATOM 1292 O O . VAL A 1 175 ? -4.592 0.520 9.060 1.00 63.75 175 VAL A O 1
ATOM 1295 N N . SER A 1 176 ? -5.602 1.778 10.633 1.00 74.44 176 SER A N 1
ATOM 1296 C CA . SER A 1 176 ? -4.622 2.861 10.662 1.00 74.44 176 SER A CA 1
ATOM 1297 C C . SER A 1 176 ? -4.295 3.154 12.113 1.00 74.44 176 SER A C 1
ATOM 1299 O O . SER A 1 176 ? -5.122 3.712 12.829 1.00 74.44 176 SER A O 1
ATOM 1301 N N . LEU A 1 177 ? -3.134 2.726 12.599 1.00 80.62 177 LEU A N 1
ATOM 1302 C CA . LEU A 1 177 ? -2.870 2.780 14.031 1.00 80.62 177 LEU A CA 1
ATOM 1303 C C . LEU A 1 177 ? -2.439 4.175 14.488 1.00 80.62 177 LEU A C 1
ATOM 1305 O O . LEU A 1 177 ? -1.867 4.974 13.740 1.00 80.62 177 LEU A O 1
ATOM 1309 N N . ALA A 1 178 ? -2.688 4.450 15.763 1.00 78.69 178 ALA A N 1
ATOM 1310 C CA . ALA A 1 178 ? -2.123 5.560 16.509 1.00 78.69 178 ALA A CA 1
ATOM 1311 C C . ALA A 1 178 ? -1.405 5.029 17.746 1.00 78.69 178 ALA A C 1
ATOM 1313 O O . ALA A 1 178 ? -1.972 4.242 18.497 1.00 78.69 178 ALA A O 1
ATOM 1314 N N . PHE A 1 179 ? -0.172 5.481 17.955 1.00 85.00 179 PHE A N 1
ATOM 1315 C CA . PHE A 1 179 ? 0.700 5.080 19.053 1.00 85.00 179 PHE A CA 1
ATOM 1316 C C . PHE A 1 179 ? 1.033 6.300 19.903 1.00 85.00 179 PHE A C 1
ATOM 1318 O O . PHE A 1 179 ? 1.544 7.299 19.392 1.00 85.00 179 PHE A O 1
ATOM 1325 N N . MET A 1 180 ? 0.744 6.240 21.199 1.00 80.31 180 MET A N 1
ATOM 1326 C CA . MET A 1 180 ? 0.975 7.370 22.098 1.00 80.31 180 MET A CA 1
ATOM 1327 C C . MET A 1 180 ? 1.366 6.926 23.502 1.00 80.31 180 MET A C 1
ATOM 1329 O O . MET A 1 180 ? 0.902 5.897 23.979 1.00 80.31 180 MET A O 1
ATOM 1333 N N . SER A 1 181 ? 2.205 7.708 24.178 1.00 76.06 181 SER A N 1
ATOM 1334 C CA . SER A 1 181 ? 2.484 7.513 25.604 1.00 76.06 181 SER A CA 1
ATOM 1335 C C . SER A 1 181 ? 1.355 8.075 26.472 1.00 76.06 181 SER A C 1
ATOM 1337 O O . SER A 1 181 ? 0.654 9.003 26.071 1.00 76.06 181 SER A O 1
ATOM 1339 N N . GLU A 1 182 ? 1.212 7.567 27.698 1.00 73.44 182 GLU A N 1
ATOM 1340 C CA . GLU A 1 182 ? 0.197 8.044 28.654 1.00 73.44 182 GLU A CA 1
ATOM 1341 C C . GLU A 1 182 ? 0.288 9.551 28.953 1.00 73.44 182 GLU A C 1
ATOM 1343 O O . GLU A 1 182 ? -0.722 10.232 29.135 1.00 73.44 182 GLU A O 1
ATOM 1348 N N . ASP A 1 183 ? 1.505 10.093 28.971 1.00 73.25 183 ASP A N 1
ATOM 1349 C CA . ASP A 1 183 ? 1.767 11.514 29.196 1.00 73.25 183 ASP A CA 1
ATOM 1350 C C . ASP A 1 183 ? 1.733 12.363 27.913 1.00 73.25 183 ASP A C 1
ATOM 1352 O O . ASP A 1 183 ? 2.001 13.567 27.972 1.00 73.25 183 ASP A O 1
ATOM 1356 N N . TYR A 1 184 ? 1.411 11.752 26.767 1.00 71.06 184 TYR A N 1
ATOM 1357 C CA . TYR A 1 184 ? 1.377 12.372 25.440 1.00 71.06 184 TYR A CA 1
ATOM 1358 C C . TYR A 1 184 ? 2.704 13.023 25.015 1.00 71.06 184 TYR A C 1
ATOM 1360 O O . TYR A 1 184 ? 2.728 13.911 24.160 1.00 71.06 184 TYR A O 1
ATOM 1368 N N . SER A 1 185 ? 3.830 12.628 25.616 1.00 70.19 185 SER A N 1
ATOM 1369 C CA . SER A 1 185 ? 5.156 13.093 25.198 1.00 70.19 185 SER A CA 1
ATOM 1370 C C . SER A 1 185 ? 5.611 12.450 23.883 1.00 70.19 185 SER A C 1
ATOM 1372 O O . SER A 1 185 ? 6.359 13.085 23.135 1.00 70.19 185 SER A O 1
ATOM 1374 N N . ILE A 1 186 ? 5.112 11.247 23.586 1.00 76.44 186 ILE A N 1
ATOM 1375 C CA . ILE A 1 186 ? 5.302 10.503 22.340 1.00 76.44 186 ILE A CA 1
ATOM 1376 C C . ILE A 1 186 ? 3.935 10.337 21.681 1.00 76.44 186 ILE A C 1
ATOM 1378 O O . ILE A 1 186 ? 3.005 9.854 22.325 1.00 76.44 186 ILE A O 1
ATOM 1382 N N . ILE A 1 187 ? 3.809 10.748 20.420 1.00 68.94 187 ILE A N 1
ATOM 1383 C CA . ILE A 1 187 ? 2.572 10.625 19.641 1.00 68.94 187 ILE A CA 1
ATOM 1384 C C . ILE A 1 187 ? 2.934 10.330 18.189 1.00 68.94 187 ILE A C 1
ATOM 1386 O O . ILE A 1 187 ? 3.748 11.032 17.591 1.00 68.94 187 ILE A O 1
ATOM 1390 N N . GLY A 1 188 ? 2.288 9.332 17.607 1.00 66.62 188 GLY A N 1
ATOM 1391 C CA . GLY A 1 188 ? 2.233 9.085 16.175 1.00 66.62 188 GLY A CA 1
ATOM 1392 C C . GLY A 1 188 ? 0.858 8.555 15.792 1.00 66.62 188 GLY A C 1
ATOM 1393 O O . GLY A 1 188 ? 0.146 7.976 16.611 1.00 66.62 188 GLY A O 1
ATOM 1394 N N . SER A 1 189 ? 0.467 8.787 14.551 1.00 73.56 189 SER A N 1
ATOM 1395 C CA . SER A 1 189 ? -0.818 8.363 14.000 1.00 73.56 189 SER A CA 1
ATOM 1396 C C . SER A 1 189 ? -0.665 8.124 12.513 1.00 73.56 189 SER A C 1
ATOM 1398 O O . SER A 1 189 ? 0.178 8.769 11.890 1.00 73.56 189 SER A O 1
ATOM 1400 N N . GLY A 1 190 ? -1.515 7.278 11.943 1.00 65.00 190 GLY A N 1
ATOM 1401 C CA . GLY A 1 190 ? -1.406 6.938 10.531 1.00 65.00 190 GLY A CA 1
ATOM 1402 C C . GLY A 1 190 ? -0.371 5.847 10.280 1.00 65.00 190 GLY A C 1
ATOM 1403 O O . GLY A 1 190 ? 0.247 5.854 9.225 1.00 65.00 190 GLY A O 1
ATOM 1404 N N . PHE A 1 191 ? -0.139 4.952 11.246 1.00 74.50 191 PHE A N 1
ATOM 1405 C CA . PHE A 1 191 ? 0.671 3.760 10.996 1.00 74.50 191 PHE A CA 1
ATOM 1406 C C . PHE A 1 191 ? -0.149 2.805 10.135 1.00 74.50 191 PHE A C 1
ATOM 1408 O O . PHE A 1 191 ? -1.250 2.416 10.530 1.00 74.50 191 PHE A O 1
ATOM 1415 N N . ILE A 1 192 ? 0.355 2.476 8.953 1.00 75.69 192 ILE A N 1
ATOM 1416 C CA . ILE A 1 192 ? -0.388 1.700 7.960 1.00 75.69 192 ILE A CA 1
ATOM 1417 C C . ILE A 1 192 ? 0.139 0.277 7.979 1.00 75.69 192 ILE A C 1
ATOM 1419 O O . ILE A 1 192 ? 1.343 0.065 8.096 1.00 75.69 192 ILE A O 1
ATOM 1423 N N . LYS A 1 193 ? -0.778 -0.682 7.872 1.00 73.94 193 LYS A N 1
ATOM 1424 C CA . LYS A 1 193 ? -0.453 -2.098 7.767 1.00 73.94 193 LYS A CA 1
ATOM 1425 C C . LYS A 1 193 ? 0.307 -2.366 6.471 1.00 73.94 193 LYS A C 1
ATOM 1427 O O . LYS A 1 193 ? -0.243 -2.176 5.386 1.00 73.94 193 LYS A O 1
ATOM 1432 N N . ASP A 1 194 ? 1.527 -2.860 6.592 1.00 63.56 194 ASP A N 1
ATOM 1433 C CA . ASP A 1 194 ? 2.314 -3.357 5.477 1.00 63.56 194 ASP A CA 1
ATOM 1434 C C . ASP A 1 194 ? 1.540 -4.523 4.840 1.00 63.56 194 ASP A C 1
ATOM 1436 O O . ASP A 1 194 ? 1.075 -5.452 5.509 1.00 63.56 194 ASP A O 1
ATOM 1440 N N . SER A 1 195 ? 1.329 -4.454 3.529 1.00 47.38 195 SER A N 1
ATOM 1441 C CA . SER A 1 195 ? 0.462 -5.380 2.786 1.00 47.38 195 SER A CA 1
ATOM 1442 C C . SER A 1 195 ? 1.072 -6.777 2.578 1.00 47.38 195 SER A C 1
ATOM 1444 O O . SER A 1 195 ? 0.462 -7.641 1.945 1.00 47.38 195 SER A O 1
ATOM 1446 N N . THR A 1 196 ? 2.242 -7.043 3.154 1.00 41.44 196 THR A N 1
ATOM 1447 C CA . THR A 1 196 ? 2.998 -8.288 3.014 1.00 41.44 196 THR A CA 1
ATOM 1448 C C . THR A 1 196 ? 2.770 -9.186 4.229 1.00 41.44 196 THR A C 1
ATOM 1450 O O . THR A 1 196 ? 3.509 -9.162 5.211 1.00 41.44 196 THR A O 1
ATOM 1453 N N . GLY A 1 197 ? 1.710 -9.992 4.190 1.00 35.59 197 GLY A N 1
ATOM 1454 C CA . GLY A 1 197 ? 1.520 -11.055 5.172 1.00 35.59 197 GLY A CA 1
ATOM 1455 C C . GLY A 1 197 ? 2.546 -12.174 4.984 1.00 35.59 197 GLY A C 1
ATOM 1456 O O . GLY A 1 197 ? 2.262 -13.117 4.254 1.00 35.59 197 GLY A O 1
ATOM 1457 N N . GLU A 1 198 ? 3.683 -12.115 5.677 1.00 32.12 198 GLU A N 1
ATOM 1458 C CA . GLU A 1 198 ? 4.525 -13.286 5.947 1.00 32.12 198 GLU A CA 1
ATOM 1459 C C . GLU A 1 198 ? 4.906 -13.372 7.435 1.00 32.12 198 GLU A C 1
ATOM 1461 O O . GLU A 1 198 ? 5.061 -12.369 8.128 1.00 32.12 198 GLU A O 1
ATOM 1466 N N . GLU A 1 199 ? 4.985 -14.612 7.933 1.00 31.89 199 GLU A N 1
ATOM 1467 C CA . GLU A 1 199 ? 5.508 -14.964 9.259 1.00 31.89 199 GLU A CA 1
ATOM 1468 C C . GLU A 1 199 ? 6.899 -14.344 9.504 1.00 31.89 199 GLU A C 1
ATOM 1470 O O . GLU A 1 199 ? 7.691 -14.216 8.568 1.00 31.89 199 GLU A O 1
ATOM 1475 N N . PRO A 1 200 ? 7.260 -14.041 10.765 1.00 33.25 200 PRO A N 1
ATOM 1476 C CA . PRO A 1 200 ? 8.530 -13.405 11.080 1.00 33.25 200 PRO A CA 1
ATOM 1477 C C . PRO A 1 200 ? 9.680 -14.397 10.868 1.00 33.25 200 PRO A C 1
ATOM 1479 O O . PRO A 1 200 ? 9.926 -15.281 11.694 1.00 33.25 200 PRO A O 1
ATOM 1482 N N . GLY A 1 201 ? 10.394 -14.261 9.752 1.00 33.44 201 GLY A N 1
ATOM 1483 C CA . GLY A 1 201 ? 11.585 -15.066 9.482 1.00 33.44 201 GLY A CA 1
ATOM 1484 C C . GLY A 1 201 ? 11.939 -15.252 8.010 1.00 33.44 201 GLY A C 1
ATOM 1485 O O . GLY A 1 201 ? 12.260 -16.369 7.612 1.00 33.44 201 GLY A O 1
ATOM 1486 N N . GLY A 1 202 ? 11.919 -14.189 7.214 1.00 28.39 202 GLY A N 1
ATOM 1487 C CA . GLY A 1 202 ? 12.472 -14.166 5.863 1.00 28.39 202 GLY A CA 1
ATOM 1488 C C . GLY A 1 202 ? 13.041 -12.781 5.608 1.00 28.39 202 GLY A C 1
ATOM 1489 O O . GLY A 1 202 ? 12.452 -11.800 6.046 1.00 28.39 202 GLY A O 1
ATOM 1490 N N . GLU A 1 203 ? 14.221 -12.700 5.004 1.00 28.09 203 GLU A N 1
ATOM 1491 C CA . GLU A 1 203 ? 14.767 -11.425 4.542 1.00 28.09 203 GLU A CA 1
ATOM 1492 C C . GLU A 1 203 ? 13.743 -10.759 3.619 1.00 28.09 203 GLU A C 1
ATOM 1494 O O . GLU A 1 203 ? 13.262 -11.394 2.683 1.00 28.09 203 GLU A O 1
ATOM 1499 N N . ASP A 1 204 ? 13.400 -9.522 3.971 1.00 28.17 204 ASP A N 1
ATOM 1500 C CA . ASP A 1 204 ? 12.435 -8.624 3.340 1.00 28.17 204 ASP A CA 1
ATOM 1501 C C . ASP A 1 204 ? 12.572 -8.623 1.803 1.00 28.17 204 ASP A C 1
ATOM 1503 O O . ASP A 1 204 ? 13.549 -8.076 1.279 1.00 28.17 204 ASP A O 1
ATOM 1507 N N . PRO A 1 205 ? 11.654 -9.259 1.047 1.00 30.52 205 PRO A N 1
ATOM 1508 C CA . PRO A 1 205 ? 11.505 -8.945 -0.360 1.00 30.52 205 PRO A CA 1
ATOM 1509 C C . PRO A 1 205 ? 10.726 -7.632 -0.452 1.00 30.52 205 PRO A C 1
ATOM 1511 O O . PRO A 1 205 ? 9.632 -7.537 0.102 1.00 30.52 205 PRO A O 1
ATOM 1514 N N . GLU A 1 206 ? 11.280 -6.646 -1.167 1.00 34.38 206 GLU A N 1
ATOM 1515 C CA . GLU A 1 206 ? 10.648 -5.336 -1.365 1.00 34.38 206 GLU A CA 1
ATOM 1516 C C . GLU A 1 206 ? 9.126 -5.446 -1.586 1.00 34.38 206 GLU A C 1
ATOM 1518 O O . GLU A 1 206 ? 8.685 -6.325 -2.340 1.00 34.38 206 GLU A O 1
ATOM 1523 N N . PRO A 1 207 ? 8.311 -4.573 -0.961 1.00 34.66 207 PRO A N 1
ATOM 1524 C CA . PRO A 1 207 ? 6.858 -4.671 -1.000 1.00 34.66 207 PRO A CA 1
ATOM 1525 C C . PRO A 1 207 ? 6.356 -4.637 -2.446 1.00 34.66 207 PRO A C 1
ATOM 1527 O O . PRO A 1 207 ? 6.289 -3.590 -3.087 1.00 34.66 207 PRO A O 1
ATOM 1530 N N . SER A 1 208 ? 5.973 -5.799 -2.978 1.00 43.91 208 SER A N 1
ATOM 1531 C CA . SER A 1 208 ? 5.421 -5.882 -4.325 1.00 43.91 208 SER A CA 1
ATOM 1532 C C . SER A 1 208 ? 3.935 -5.522 -4.288 1.00 43.91 208 SER A C 1
ATOM 1534 O O . SER A 1 208 ? 3.080 -6.364 -3.989 1.00 43.91 208 SER A O 1
ATOM 1536 N N . VAL A 1 209 ? 3.602 -4.270 -4.599 1.00 57.50 209 VAL A N 1
ATOM 1537 C CA . VAL A 1 209 ? 2.215 -3.870 -4.860 1.00 57.50 209 VAL A CA 1
ATOM 1538 C C . VAL A 1 209 ? 1.711 -4.649 -6.078 1.00 57.50 209 VAL A C 1
ATOM 1540 O O . VAL A 1 209 ? 2.268 -4.554 -7.170 1.00 57.50 209 VAL A O 1
ATOM 1543 N N . THR A 1 210 ? 0.665 -5.459 -5.899 1.00 67.06 210 THR A N 1
ATOM 1544 C CA . THR A 1 210 ? 0.079 -6.228 -7.006 1.00 67.06 210 THR A CA 1
ATOM 1545 C C . THR A 1 210 ? -0.853 -5.331 -7.816 1.00 67.06 210 THR A C 1
ATOM 1547 O O . THR A 1 210 ? -1.880 -4.886 -7.308 1.00 67.06 210 THR A O 1
ATOM 1550 N N . ILE A 1 211 ? -0.517 -5.085 -9.083 1.00 76.00 211 ILE A N 1
ATOM 1551 C CA . ILE A 1 211 ? -1.317 -4.245 -9.981 1.00 76.00 211 ILE A CA 1
ATOM 1552 C C . ILE A 1 211 ? -2.557 -5.026 -10.462 1.00 76.00 211 ILE A C 1
ATOM 1554 O O . ILE A 1 211 ? -2.404 -6.124 -11.014 1.00 76.00 211 ILE A O 1
ATOM 1558 N N . PRO A 1 212 ? -3.789 -4.496 -10.308 1.00 79.81 212 PRO A N 1
ATOM 1559 C CA . PRO A 1 212 ? -4.985 -5.160 -10.810 1.00 79.81 212 PRO A CA 1
ATOM 1560 C C . PRO A 1 212 ? -4.977 -5.271 -12.335 1.00 79.81 212 PRO A C 1
ATOM 1562 O O . PRO A 1 212 ? -4.601 -4.344 -13.057 1.00 79.81 212 PRO A O 1
ATOM 1565 N N . ALA A 1 213 ? -5.437 -6.415 -12.837 1.00 80.44 213 ALA A N 1
ATOM 1566 C CA . ALA A 1 213 ? -5.347 -6.754 -14.253 1.00 80.44 213 ALA A CA 1
ATOM 1567 C C . ALA A 1 213 ? -6.126 -5.793 -15.166 1.00 80.44 213 ALA A C 1
ATOM 1569 O O . ALA A 1 213 ? -5.769 -5.652 -16.334 1.00 80.44 213 ALA A O 1
ATOM 1570 N N . GLU A 1 214 ? -7.174 -5.127 -14.668 1.00 83.81 214 GLU A N 1
ATOM 1571 C CA . GLU A 1 214 ? -7.900 -4.115 -15.438 1.00 83.81 214 GLU A CA 1
ATOM 1572 C C . GLU A 1 214 ? -7.048 -2.889 -15.785 1.00 83.81 214 GLU A C 1
ATOM 1574 O O . GLU A 1 214 ? -7.280 -2.290 -16.83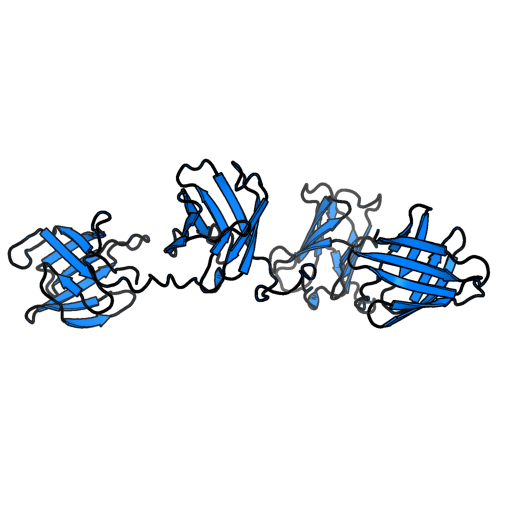5 1.00 83.81 214 GLU A O 1
ATOM 1579 N N . TYR A 1 215 ? -6.053 -2.551 -14.955 1.00 87.44 215 TYR A N 1
ATOM 1580 C CA . TYR A 1 215 ? -5.165 -1.413 -15.183 1.00 87.44 215 TYR A CA 1
ATOM 1581 C C . TYR A 1 215 ? -4.054 -1.722 -16.179 1.00 87.44 215 TYR A C 1
ATOM 1583 O O . TYR A 1 215 ? -3.501 -0.785 -16.737 1.00 87.44 215 TYR A O 1
ATOM 1591 N N . ILE A 1 216 ? -3.742 -2.994 -16.447 1.00 86.06 216 ILE A N 1
ATOM 1592 C CA . ILE A 1 216 ? -2.701 -3.362 -17.416 1.00 86.06 216 ILE A CA 1
ATOM 1593 C C . ILE A 1 216 ? -3.069 -2.778 -18.779 1.00 86.06 216 ILE A C 1
ATOM 1595 O O . ILE A 1 216 ? -4.206 -2.919 -19.230 1.00 86.06 216 ILE A O 1
ATOM 1599 N N . GLY A 1 217 ? -2.134 -2.077 -19.416 1.00 86.19 217 GLY A N 1
ATOM 1600 C CA . GLY A 1 217 ? -2.381 -1.403 -20.683 1.00 86.19 217 GLY A CA 1
ATOM 1601 C C . GLY A 1 217 ? -1.484 -0.198 -20.924 1.00 86.19 217 GLY A C 1
ATOM 1602 O O . GLY A 1 217 ? -0.723 0.229 -20.057 1.00 86.19 217 GLY A O 1
ATOM 1603 N N . ILE A 1 218 ? -1.612 0.365 -22.123 1.00 89.88 218 ILE A N 1
ATOM 1604 C CA . ILE A 1 218 ? -1.026 1.655 -22.482 1.00 89.88 218 ILE A CA 1
ATOM 1605 C C . ILE A 1 218 ? -2.150 2.683 -22.481 1.00 89.88 218 ILE A C 1
ATOM 1607 O O . ILE A 1 218 ? -3.211 2.445 -23.059 1.00 89.88 218 ILE A O 1
ATOM 1611 N N . PHE A 1 219 ? -1.932 3.819 -21.835 1.00 94.00 219 PHE A N 1
ATOM 1612 C CA . PHE A 1 219 ? -2.889 4.910 -21.746 1.00 94.00 219 PHE A CA 1
ATOM 1613 C C . PHE A 1 219 ? -2.265 6.186 -22.274 1.00 94.00 219 PHE A C 1
ATOM 1615 O O . PHE A 1 219 ? -1.081 6.433 -22.074 1.00 94.00 219 PHE A O 1
ATOM 1622 N N . SER A 1 220 ? -3.073 7.016 -22.923 1.00 93.31 220 SER A N 1
ATOM 1623 C CA . SER A 1 220 ? -2.620 8.301 -23.444 1.00 93.31 220 SER A CA 1
ATOM 1624 C C . SER A 1 220 ? -3.605 9.420 -23.131 1.00 93.31 220 SER A C 1
ATOM 1626 O O . SER A 1 220 ? -4.817 9.205 -23.009 1.00 93.31 220 SER A O 1
ATOM 1628 N N . GLY A 1 221 ? -3.070 10.628 -22.981 1.00 93.25 221 GLY A N 1
ATOM 1629 C CA . GLY A 1 221 ? -3.841 11.839 -22.725 1.00 93.25 221 GLY A CA 1
ATOM 1630 C C . GLY A 1 221 ? -2.987 13.101 -22.806 1.00 93.25 221 GLY A C 1
ATOM 1631 O O . GLY A 1 221 ? -1.853 13.082 -23.288 1.00 93.25 221 GLY A O 1
ATOM 1632 N N . GLU A 1 222 ? -3.535 14.206 -22.305 1.00 93.50 222 GLU A N 1
ATOM 1633 C CA . GLU A 1 222 ? -2.811 15.468 -22.147 1.00 93.50 222 GLU A CA 1
ATOM 1634 C C . GLU A 1 222 ? -2.967 15.998 -20.716 1.00 93.50 222 GLU A C 1
ATOM 1636 O O . GLU A 1 222 ? -4.026 15.894 -20.092 1.00 93.50 222 GLU A O 1
ATOM 1641 N N . LEU A 1 223 ? -1.903 16.609 -20.201 1.00 92.50 223 LEU A N 1
ATOM 1642 C CA . LEU A 1 223 ? -1.920 17.369 -18.964 1.00 92.50 223 LEU A CA 1
ATOM 1643 C C . LEU A 1 223 ? -2.789 18.619 -19.140 1.00 92.50 223 LEU A C 1
ATOM 1645 O O . LEU A 1 223 ? -2.561 19.472 -19.997 1.00 92.50 223 LEU A O 1
ATOM 1649 N N . THR A 1 224 ? -3.786 18.736 -18.277 1.00 91.44 224 THR A N 1
ATOM 1650 C CA . THR A 1 224 ? -4.654 19.908 -18.133 1.00 91.44 224 THR A CA 1
ATOM 1651 C C . THR A 1 224 ? -3.987 21.049 -17.355 1.00 91.44 224 THR A C 1
ATOM 1653 O O . THR A 1 224 ? -4.376 22.207 -17.519 1.00 91.44 224 THR A O 1
ATOM 1656 N N . SER A 1 225 ? -2.974 20.737 -16.537 1.00 91.25 225 SER A N 1
ATOM 1657 C CA . SER A 1 225 ? -2.127 21.688 -15.812 1.00 91.25 225 SER A CA 1
ATOM 1658 C C . SER A 1 225 ? -0.690 21.173 -15.719 1.00 91.25 225 SER A C 1
ATOM 1660 O O . SER A 1 225 ? -0.470 19.971 -15.570 1.00 91.25 225 SER A O 1
ATOM 1662 N N . GLY A 1 226 ? 0.274 22.095 -15.770 1.00 91.62 226 GLY A N 1
ATOM 1663 C CA . GLY A 1 226 ? 1.698 21.796 -15.634 1.00 91.62 226 GLY A CA 1
ATOM 1664 C C . GLY A 1 226 ? 2.321 21.126 -16.862 1.00 91.62 226 GLY A C 1
ATOM 1665 O O . GLY A 1 226 ? 1.742 21.088 -17.948 1.00 91.62 226 GLY A O 1
ATOM 1666 N N . THR A 1 227 ? 3.541 20.633 -16.675 1.00 90.88 227 THR A N 1
ATOM 1667 C CA . THR A 1 227 ? 4.299 19.833 -17.645 1.00 90.88 227 THR A CA 1
ATOM 1668 C C . THR A 1 227 ? 5.020 18.725 -16.899 1.00 90.88 227 THR A C 1
ATOM 1670 O O . THR A 1 227 ? 5.526 18.973 -15.806 1.00 90.88 227 THR A O 1
ATOM 1673 N N . PHE A 1 228 ? 5.137 17.551 -17.504 1.00 89.62 228 PHE A N 1
ATOM 1674 C CA . PHE A 1 228 ? 5.941 16.449 -16.989 1.00 89.62 228 PHE A CA 1
ATOM 1675 C C . PHE A 1 228 ? 7.151 16.275 -17.913 1.00 89.62 228 PHE A C 1
ATOM 1677 O O . PHE A 1 228 ? 6.984 15.987 -19.095 1.00 89.62 228 PHE A O 1
ATOM 1684 N N . TYR A 1 229 ? 8.353 16.570 -17.403 1.00 86.88 229 TYR A N 1
ATOM 1685 C CA . TYR A 1 229 ? 9.595 16.694 -18.191 1.00 86.88 229 TYR A CA 1
ATOM 1686 C C . TYR A 1 229 ? 9.438 17.515 -19.485 1.00 86.88 229 TYR A C 1
ATOM 1688 O O . TYR A 1 229 ? 9.752 17.050 -20.576 1.00 86.88 229 TYR A O 1
ATOM 1696 N N . ASP A 1 230 ? 8.946 18.751 -19.358 1.00 89.44 230 ASP A N 1
ATOM 1697 C CA . ASP A 1 230 ? 8.712 19.696 -20.466 1.00 89.44 230 ASP A CA 1
ATOM 1698 C C . ASP A 1 230 ? 7.648 19.270 -21.501 1.00 89.44 230 ASP A C 1
ATOM 1700 O O . ASP A 1 230 ? 7.410 19.994 -22.475 1.00 89.44 230 ASP A O 1
ATOM 1704 N N . GLU A 1 231 ? 6.946 18.157 -21.278 1.00 88.75 231 GLU A N 1
ATOM 1705 C CA . GLU A 1 231 ? 5.870 17.680 -22.144 1.00 88.75 231 GLU A CA 1
ATOM 1706 C C . GLU A 1 231 ? 4.492 17.862 -21.499 1.00 88.75 231 GLU A C 1
ATOM 1708 O O . GLU A 1 231 ? 4.318 17.784 -20.281 1.00 88.75 231 GLU A O 1
ATOM 1713 N N . THR A 1 232 ? 3.489 18.134 -22.336 1.00 90.06 232 THR A N 1
ATOM 1714 C CA . THR A 1 232 ? 2.073 18.119 -21.937 1.00 90.06 232 THR A CA 1
ATOM 1715 C C . THR A 1 232 ? 1.368 16.846 -22.378 1.00 90.06 232 THR A C 1
ATOM 1717 O O . THR A 1 232 ? 0.296 16.552 -21.868 1.00 90.06 232 THR A O 1
ATOM 1720 N N . ALA A 1 233 ? 1.924 16.107 -23.338 1.00 93.31 233 ALA A N 1
ATOM 1721 C CA . ALA A 1 233 ? 1.428 14.783 -23.681 1.00 93.31 233 ALA A CA 1
ATOM 1722 C C . ALA A 1 233 ? 1.844 13.802 -22.582 1.00 93.31 233 ALA A C 1
ATOM 1724 O O . ALA A 1 233 ? 2.955 13.899 -22.054 1.00 93.31 233 ALA A O 1
ATOM 1725 N N . ILE A 1 234 ? 0.949 12.879 -22.240 1.00 93.75 234 ILE A N 1
ATOM 1726 C CA . ILE A 1 234 ? 1.243 11.825 -21.277 1.00 93.75 234 ILE A CA 1
ATOM 1727 C C . ILE A 1 234 ? 0.940 10.460 -21.881 1.00 93.75 234 ILE A C 1
ATOM 1729 O O . ILE A 1 234 ? -0.120 10.249 -22.473 1.00 93.75 234 ILE A O 1
ATOM 1733 N N . GLU A 1 235 ? 1.886 9.549 -21.719 1.00 93.31 235 GLU A N 1
ATOM 1734 C CA . GLU A 1 235 ? 1.771 8.128 -21.991 1.00 93.31 235 GLU A CA 1
ATOM 1735 C C . GLU A 1 235 ? 2.047 7.384 -20.687 1.00 93.31 235 GLU A C 1
ATOM 1737 O O . GLU A 1 235 ? 3.077 7.590 -20.045 1.00 93.31 235 GLU A O 1
ATOM 1742 N N . ILE A 1 236 ? 1.108 6.541 -20.278 1.00 94.62 236 ILE A N 1
ATOM 1743 C CA . ILE A 1 236 ? 1.219 5.723 -19.075 1.00 94.62 236 ILE A CA 1
ATOM 1744 C C . ILE A 1 236 ? 1.226 4.270 -19.518 1.00 94.62 236 ILE A C 1
ATOM 1746 O O . ILE A 1 236 ? 0.270 3.818 -20.144 1.00 94.62 236 ILE A O 1
ATOM 1750 N N . THR A 1 237 ? 2.282 3.534 -19.189 1.00 89.94 237 THR A N 1
ATOM 1751 C CA . THR A 1 237 ? 2.329 2.087 -19.426 1.00 89.94 237 THR A CA 1
ATOM 1752 C C . THR A 1 237 ? 2.243 1.367 -18.097 1.00 89.94 237 THR A C 1
ATOM 1754 O O . THR A 1 237 ? 3.084 1.569 -17.226 1.00 89.94 237 THR A O 1
ATOM 1757 N N . ILE A 1 238 ? 1.232 0.518 -17.952 1.00 89.12 238 ILE A N 1
ATOM 1758 C CA . ILE A 1 238 ? 0.992 -0.278 -16.752 1.00 89.12 238 ILE A CA 1
ATOM 1759 C C . ILE A 1 238 ? 1.146 -1.749 -17.119 1.00 89.12 238 ILE A C 1
ATOM 1761 O O . ILE A 1 238 ? 0.436 -2.250 -17.991 1.00 89.12 238 ILE A O 1
ATOM 1765 N N . THR A 1 239 ? 2.060 -2.442 -16.451 1.00 81.75 239 THR A N 1
ATOM 1766 C CA . THR A 1 239 ? 2.238 -3.896 -16.552 1.00 81.75 239 THR A CA 1
ATOM 1767 C C . THR A 1 239 ? 1.710 -4.582 -15.289 1.00 81.75 239 THR A C 1
ATOM 1769 O O . THR A 1 239 ? 1.069 -3.950 -14.458 1.00 81.75 239 THR A O 1
ATOM 1772 N N . ALA A 1 240 ? 1.952 -5.886 -15.122 1.00 72.88 240 ALA A N 1
ATOM 1773 C CA . ALA A 1 240 ? 1.582 -6.582 -13.887 1.00 72.88 240 ALA A CA 1
ATOM 1774 C C . ALA A 1 240 ? 2.449 -6.184 -12.674 1.00 72.88 240 ALA A C 1
ATOM 1776 O O . ALA A 1 240 ? 2.071 -6.486 -11.544 1.00 72.88 240 ALA A O 1
ATOM 1777 N N . SER A 1 241 ? 3.603 -5.548 -12.903 1.00 70.38 241 SER A N 1
ATOM 1778 C CA . SER A 1 241 ? 4.586 -5.229 -11.858 1.00 70.38 241 SER A CA 1
ATOM 1779 C C . SER A 1 241 ? 5.154 -3.811 -11.924 1.00 70.38 241 SER A C 1
ATOM 1781 O O . SER A 1 241 ? 5.802 -3.388 -10.975 1.00 70.38 241 SER A O 1
ATOM 1783 N N . THR A 1 242 ? 4.939 -3.072 -13.013 1.00 79.00 242 THR A N 1
ATOM 1784 C CA . THR A 1 242 ? 5.541 -1.748 -13.221 1.00 79.00 242 THR A CA 1
ATOM 1785 C C . THR A 1 242 ? 4.529 -0.739 -13.746 1.00 79.00 242 THR A C 1
ATOM 1787 O O . THR A 1 242 ? 3.612 -1.084 -14.495 1.00 79.00 242 THR A O 1
ATOM 1790 N N . ILE A 1 243 ? 4.725 0.525 -13.373 1.00 87.12 243 ILE A N 1
ATOM 1791 C CA . ILE A 1 243 ? 4.027 1.680 -13.941 1.00 87.12 243 ILE A CA 1
ATOM 1792 C C . ILE A 1 243 ? 5.094 2.639 -14.457 1.00 87.12 243 ILE A C 1
ATOM 1794 O O . ILE A 1 243 ? 6.015 2.993 -13.723 1.00 87.12 243 ILE A O 1
ATOM 1798 N N . THR A 1 244 ? 4.978 3.067 -15.712 1.00 88.81 244 THR A N 1
ATOM 1799 C CA . THR A 1 244 ? 5.840 4.108 -16.277 1.00 88.81 244 THR A CA 1
ATOM 1800 C C . THR A 1 244 ? 5.022 5.296 -16.763 1.00 88.81 244 THR A C 1
ATOM 1802 O O . THR A 1 244 ? 3.943 5.120 -17.330 1.00 88.81 244 THR A O 1
ATOM 1805 N N . ILE A 1 245 ? 5.542 6.506 -16.547 1.00 93.44 245 ILE A N 1
ATOM 1806 C CA . ILE A 1 245 ? 4.973 7.774 -17.018 1.00 93.44 245 ILE A CA 1
ATOM 1807 C C . ILE A 1 245 ? 5.967 8.402 -17.996 1.00 93.44 245 ILE A C 1
ATOM 1809 O O . ILE A 1 245 ? 7.091 8.717 -17.616 1.00 93.44 245 ILE A O 1
ATOM 1813 N N . ASN A 1 246 ? 5.596 8.552 -19.268 1.00 88.75 246 ASN A N 1
ATOM 1814 C CA . ASN A 1 246 ? 6.489 9.000 -20.349 1.00 88.75 246 ASN A CA 1
ATOM 1815 C C . ASN A 1 246 ? 7.836 8.242 -20.363 1.00 88.75 246 ASN A C 1
ATOM 1817 O O . ASN A 1 246 ? 8.901 8.826 -20.566 1.00 88.75 246 ASN A O 1
ATOM 1821 N N . GLY A 1 247 ? 7.794 6.931 -20.098 1.00 79.00 247 GLY A N 1
ATOM 1822 C CA . GLY A 1 247 ? 8.974 6.064 -20.043 1.00 79.00 247 GLY A CA 1
ATOM 1823 C C . GLY A 1 247 ? 9.798 6.145 -18.752 1.00 79.00 247 GLY A C 1
ATOM 1824 O O . GLY A 1 247 ? 10.800 5.441 -18.645 1.00 79.00 247 GLY A O 1
ATOM 1825 N N . LYS A 1 248 ? 9.397 6.958 -17.767 1.00 81.50 248 LYS A N 1
ATOM 1826 C CA . LYS A 1 248 ? 9.993 6.972 -16.424 1.00 81.50 248 LYS A CA 1
ATOM 1827 C C . LYS A 1 248 ? 9.280 5.985 -15.518 1.00 81.50 248 LYS A C 1
ATOM 1829 O O . LYS A 1 248 ? 8.075 6.108 -15.320 1.00 81.50 248 LYS A O 1
ATOM 1834 N N . GLU A 1 249 ? 10.021 5.006 -15.012 1.00 80.94 249 GLU A N 1
ATOM 1835 C CA . GLU A 1 249 ? 9.515 4.033 -14.044 1.00 80.94 249 GLU A CA 1
ATOM 1836 C C . GLU A 1 249 ? 9.175 4.744 -12.734 1.00 80.94 249 GLU A C 1
ATOM 1838 O O . GLU A 1 249 ? 9.945 5.567 -12.243 1.00 80.94 249 GLU A O 1
ATOM 1843 N N . ALA A 1 250 ? 7.984 4.466 -12.218 1.00 81.38 250 ALA A N 1
ATOM 1844 C CA . ALA A 1 250 ? 7.528 4.973 -10.941 1.00 81.38 250 ALA A CA 1
ATOM 1845 C C . ALA A 1 250 ? 7.690 3.897 -9.870 1.00 81.38 250 ALA A C 1
ATOM 1847 O O . ALA A 1 250 ? 7.300 2.745 -10.077 1.00 81.38 250 ALA A O 1
ATOM 1848 N N . THR A 1 251 ? 8.177 4.294 -8.698 1.00 79.50 251 THR A N 1
ATOM 1849 C CA . THR A 1 251 ? 8.108 3.444 -7.511 1.00 79.50 251 THR A CA 1
ATOM 1850 C C . THR A 1 251 ? 6.678 3.468 -6.992 1.00 79.50 251 THR A C 1
ATOM 1852 O O . THR A 1 251 ? 6.159 4.524 -6.629 1.00 79.50 251 THR A O 1
ATOM 1855 N N . ILE A 1 252 ? 6.024 2.311 -6.969 1.00 79.19 252 ILE A N 1
ATOM 1856 C CA . ILE A 1 252 ? 4.656 2.174 -6.467 1.00 79.19 252 ILE A CA 1
ATOM 1857 C C . ILE A 1 252 ? 4.729 2.069 -4.946 1.00 79.19 252 ILE A C 1
ATOM 1859 O O . ILE A 1 252 ? 5.218 1.073 -4.421 1.00 79.19 252 ILE A O 1
ATOM 1863 N N . THR A 1 253 ? 4.263 3.091 -4.233 1.00 75.75 253 THR A N 1
ATOM 1864 C CA . THR A 1 253 ? 4.334 3.125 -2.764 1.00 75.75 253 THR A CA 1
ATOM 1865 C C . THR A 1 253 ? 3.052 2.643 -2.103 1.00 75.75 253 THR A C 1
ATOM 1867 O O . THR A 1 253 ? 3.095 2.139 -0.984 1.00 75.75 253 THR A O 1
ATOM 1870 N N . ALA A 1 254 ? 1.914 2.769 -2.787 1.00 72.94 254 ALA A N 1
ATOM 1871 C CA . ALA A 1 254 ? 0.632 2.269 -2.310 1.00 72.94 254 ALA A CA 1
ATOM 1872 C C . ALA A 1 254 ? -0.340 2.002 -3.465 1.00 72.94 254 ALA A C 1
ATOM 1874 O O . ALA A 1 254 ? -0.212 2.565 -4.555 1.00 72.94 254 ALA A O 1
ATOM 1875 N N . TYR A 1 255 ? -1.341 1.166 -3.191 1.00 79.69 255 TYR A N 1
ATOM 1876 C CA . TYR A 1 255 ? -2.527 0.993 -4.021 1.00 79.69 255 TYR A CA 1
ATOM 1877 C C . TYR A 1 255 ? -3.765 0.843 -3.130 1.00 79.69 255 TYR A C 1
ATOM 1879 O O . TYR A 1 255 ? -3.762 0.030 -2.206 1.00 79.69 255 TYR A O 1
ATOM 1887 N N . ASP A 1 256 ? -4.816 1.595 -3.446 1.00 83.31 256 ASP A N 1
ATOM 1888 C CA . ASP A 1 256 ? -6.157 1.472 -2.877 1.00 83.31 256 ASP A CA 1
ATOM 1889 C C . ASP A 1 256 ? -7.198 1.387 -4.005 1.00 83.31 256 ASP A C 1
ATOM 1891 O O . ASP A 1 256 ? -7.078 2.044 -5.042 1.00 83.31 256 ASP A O 1
ATOM 1895 N N . GLU A 1 257 ? -8.248 0.584 -3.820 1.00 71.44 257 GLU A N 1
ATOM 1896 C CA . GLU A 1 257 ? -9.284 0.397 -4.848 1.00 71.44 257 GLU A CA 1
ATOM 1897 C C . GLU A 1 257 ? -10.054 1.693 -5.166 1.00 71.44 257 GLU A C 1
ATOM 1899 O O . GLU A 1 257 ? -10.561 1.853 -6.279 1.00 71.44 257 GLU A O 1
ATOM 1904 N N . THR A 1 258 ? -10.139 2.619 -4.207 1.00 70.06 258 THR A N 1
ATOM 1905 C CA . THR A 1 258 ? -10.853 3.899 -4.318 1.00 70.06 258 THR A CA 1
ATOM 1906 C C . THR A 1 258 ? -9.916 5.041 -4.701 1.00 70.06 258 THR A C 1
ATOM 1908 O O . THR A 1 258 ? -10.281 5.881 -5.525 1.00 70.06 258 THR A O 1
ATOM 1911 N N . GLU A 1 259 ? -8.728 5.092 -4.096 1.00 74.19 259 GLU A N 1
ATOM 1912 C CA . GLU A 1 259 ? -7.769 6.194 -4.250 1.00 74.19 259 GLU A CA 1
ATOM 1913 C C . GLU A 1 259 ? -6.716 5.942 -5.339 1.00 74.19 259 GLU A C 1
ATOM 1915 O O . GLU A 1 259 ? -6.013 6.870 -5.733 1.00 74.19 259 GLU A O 1
ATOM 1920 N N . GLY A 1 260 ? -6.648 4.727 -5.889 1.00 82.06 260 GLY A N 1
ATOM 1921 C CA . GLY A 1 260 ? -5.719 4.351 -6.951 1.00 82.06 260 GLY A CA 1
ATOM 1922 C C . GLY A 1 260 ? -4.297 4.113 -6.448 1.00 82.06 260 GLY A C 1
ATOM 1923 O O . GLY A 1 260 ? -4.086 3.635 -5.338 1.00 82.06 260 GLY A O 1
ATOM 1924 N N . PHE A 1 261 ? -3.310 4.390 -7.296 1.00 85.88 261 PHE A N 1
ATOM 1925 C CA . PHE A 1 261 ? -1.893 4.217 -6.993 1.00 85.88 261 PHE A CA 1
ATOM 1926 C C . PHE A 1 261 ? -1.277 5.505 -6.455 1.00 85.88 261 PHE A C 1
ATOM 1928 O O . PHE A 1 261 ? -1.452 6.574 -7.049 1.00 85.88 261 PHE A O 1
ATOM 1935 N N . THR A 1 262 ? -0.456 5.364 -5.419 1.00 85.69 262 THR A N 1
ATOM 1936 C CA . THR A 1 262 ? 0.523 6.380 -5.022 1.00 85.69 262 THR A CA 1
ATOM 1937 C C . THR A 1 262 ? 1.871 6.005 -5.619 1.00 85.69 262 THR A C 1
ATOM 1939 O O . THR A 1 262 ? 2.329 4.865 -5.507 1.00 85.69 262 THR A O 1
ATOM 1942 N N . LEU A 1 263 ? 2.481 6.965 -6.303 1.00 86.94 263 LEU A N 1
ATOM 1943 C CA . LEU A 1 263 ? 3.670 6.798 -7.123 1.00 86.94 263 LEU A CA 1
ATOM 1944 C C . LEU A 1 263 ? 4.747 7.785 -6.675 1.00 86.94 263 LEU A C 1
ATOM 1946 O O . LEU A 1 263 ? 4.450 8.949 -6.422 1.00 86.94 263 LEU A O 1
ATOM 1950 N N . MET A 1 264 ? 6.000 7.348 -6.655 1.00 77.38 264 MET A N 1
ATOM 1951 C CA . MET A 1 264 ? 7.164 8.214 -6.477 1.00 77.38 264 MET A CA 1
ATOM 1952 C C . MET A 1 264 ? 7.994 8.229 -7.757 1.00 77.38 264 MET A C 1
ATOM 1954 O O . MET A 1 264 ? 8.361 7.175 -8.278 1.00 77.38 264 MET A O 1
ATOM 1958 N N . ILE A 1 265 ? 8.289 9.427 -8.263 1.00 83.75 265 ILE A N 1
ATOM 1959 C CA . ILE A 1 265 ? 9.160 9.648 -9.424 1.00 83.75 265 ILE A CA 1
ATOM 1960 C C . ILE A 1 265 ? 10.107 10.795 -9.071 1.00 83.75 265 ILE A C 1
ATOM 1962 O O . ILE A 1 265 ? 9.638 11.884 -8.749 1.00 83.75 265 ILE A O 1
ATOM 1966 N N . ASP A 1 266 ? 11.422 10.559 -9.115 1.00 82.56 266 ASP A N 1
ATOM 1967 C CA . ASP A 1 266 ? 12.461 11.536 -8.736 1.00 82.56 266 ASP A CA 1
ATOM 1968 C C . ASP A 1 266 ? 12.191 12.223 -7.373 1.00 82.56 266 ASP A C 1
ATOM 1970 O O . ASP A 1 266 ? 12.263 13.447 -7.253 1.00 82.56 266 ASP A O 1
ATOM 1974 N N . ASP A 1 267 ? 11.837 11.441 -6.344 1.00 78.44 267 ASP A N 1
ATOM 1975 C CA . ASP A 1 267 ? 11.468 11.911 -4.992 1.00 78.44 267 ASP A CA 1
ATOM 1976 C C . ASP A 1 267 ? 10.216 12.815 -4.918 1.00 78.44 267 ASP A C 1
ATOM 1978 O O . ASP A 1 267 ? 9.955 13.448 -3.890 1.00 78.44 267 ASP A O 1
ATOM 1982 N N . VAL A 1 268 ? 9.409 12.867 -5.981 1.00 79.31 268 VAL A N 1
ATOM 1983 C CA . VAL A 1 268 ? 8.134 13.594 -6.018 1.00 79.31 268 VAL A CA 1
ATOM 1984 C C . VAL A 1 268 ? 6.968 12.609 -6.017 1.00 79.31 268 VAL A C 1
ATOM 1986 O O . VAL A 1 268 ? 6.956 11.641 -6.777 1.00 79.31 268 VAL A O 1
ATOM 1989 N N . GLU A 1 269 ? 5.976 12.884 -5.169 1.00 86.00 269 GLU A N 1
ATOM 1990 C CA . GLU A 1 269 ? 4.770 12.068 -5.025 1.00 86.00 269 GLU A CA 1
ATOM 1991 C C . GLU A 1 269 ? 3.705 12.436 -6.069 1.00 86.00 269 GLU A C 1
ATOM 1993 O O . GLU A 1 269 ? 3.369 13.611 -6.272 1.00 86.00 269 GLU A O 1
ATOM 1998 N N . PHE A 1 270 ? 3.147 11.404 -6.697 1.00 90.06 270 PHE A N 1
ATOM 1999 C CA . PHE A 1 270 ? 2.064 11.473 -7.665 1.00 90.06 270 PHE A CA 1
ATOM 2000 C C . PHE A 1 270 ? 0.952 10.475 -7.327 1.00 90.06 270 PHE A C 1
ATOM 2002 O O . PHE A 1 270 ? 1.195 9.417 -6.754 1.00 90.06 270 PHE A O 1
ATOM 2009 N N . TYR A 1 271 ? -0.265 10.784 -7.764 1.00 91.88 271 TYR A N 1
ATOM 2010 C CA . TYR A 1 271 ? -1.426 9.906 -7.683 1.00 91.88 271 TYR A CA 1
ATOM 2011 C C . TYR A 1 271 ? -1.895 9.522 -9.083 1.00 91.88 271 TYR A C 1
ATOM 2013 O O . TYR A 1 271 ? -1.991 10.378 -9.971 1.00 91.88 271 TYR A O 1
ATOM 2021 N N . LEU A 1 272 ? -2.221 8.243 -9.262 1.00 92.94 272 LEU A N 1
ATOM 2022 C CA . LEU A 1 272 ? -2.808 7.692 -10.478 1.00 92.94 272 LEU A CA 1
ATOM 2023 C C . LEU A 1 272 ? -4.068 6.901 -10.127 1.00 92.94 272 LEU A C 1
ATOM 2025 O O . LEU A 1 272 ? -3.968 5.804 -9.591 1.00 92.94 272 LEU A O 1
ATOM 2029 N N . TYR A 1 273 ? -5.253 7.408 -10.455 1.00 90.00 273 TYR A N 1
ATOM 2030 C CA . TYR A 1 273 ? -6.504 6.754 -10.052 1.00 90.00 273 TYR A CA 1
ATOM 2031 C C . TYR A 1 273 ? -7.560 6.740 -11.144 1.00 90.00 273 TYR A C 1
ATOM 2033 O O . TYR A 1 273 ? -7.543 7.555 -12.069 1.00 90.00 273 TYR A O 1
ATOM 2041 N N . ASN A 1 274 ? -8.491 5.792 -11.033 1.00 90.06 274 ASN A N 1
ATOM 2042 C CA . ASN A 1 274 ? -9.630 5.692 -11.931 1.00 90.06 274 ASN A CA 1
ATOM 2043 C C . ASN A 1 274 ? -10.716 6.704 -11.539 1.00 90.06 274 ASN A C 1
ATOM 2045 O O . ASN A 1 274 ? -11.257 6.664 -10.438 1.00 90.06 274 ASN A O 1
ATOM 2049 N N . MET A 1 275 ? -11.057 7.598 -12.461 1.00 85.12 275 MET A N 1
ATOM 2050 C CA . MET A 1 275 ? -12.126 8.584 -12.302 1.00 85.12 275 MET A CA 1
ATOM 2051 C C . MET A 1 275 ? -13.495 8.085 -12.772 1.00 85.12 275 MET A C 1
ATOM 2053 O O . MET A 1 275 ? -14.498 8.780 -12.588 1.00 85.12 275 MET A O 1
ATOM 2057 N N . ASP A 1 276 ? -13.559 6.929 -13.431 1.00 80.56 276 ASP A N 1
ATOM 2058 C CA . ASP A 1 276 ? -14.810 6.412 -13.972 1.00 80.56 276 ASP A CA 1
ATOM 2059 C C . ASP A 1 276 ? -15.580 5.598 -12.923 1.00 80.56 276 ASP A C 1
ATOM 2061 O O . ASP A 1 276 ? -15.387 4.395 -12.739 1.00 80.56 276 ASP A O 1
ATOM 2065 N N . TYR A 1 277 ? -16.511 6.276 -12.252 1.00 71.12 277 TYR A N 1
ATOM 2066 C CA . TYR A 1 277 ? -17.408 5.677 -11.261 1.00 71.12 277 TYR A CA 1
ATOM 2067 C C . TYR A 1 277 ? -18.490 4.763 -11.865 1.00 71.12 277 TYR A C 1
ATOM 2069 O O . TYR A 1 277 ? -19.179 4.066 -11.118 1.00 71.12 277 TYR A O 1
ATOM 2077 N N . ASP A 1 278 ? -18.660 4.753 -13.192 1.00 73.06 278 ASP A N 1
ATOM 2078 C CA . ASP A 1 278 ? -19.655 3.936 -13.897 1.00 73.06 278 ASP A CA 1
ATOM 2079 C C . ASP A 1 278 ? -19.071 2.591 -14.392 1.00 73.06 278 ASP A C 1
ATOM 2081 O O . ASP A 1 278 ? -19.752 1.825 -15.086 1.00 73.06 278 ASP A O 1
ATOM 2085 N N . GLY A 1 279 ? -17.836 2.262 -13.990 1.00 65.50 279 GLY A N 1
ATOM 2086 C CA . GLY A 1 279 ? -17.201 0.959 -14.210 1.00 65.50 279 GLY A CA 1
ATOM 2087 C C . GLY A 1 279 ? -16.378 0.846 -15.496 1.00 65.50 279 GLY A C 1
ATOM 2088 O O . GLY A 1 279 ? -16.060 -0.270 -15.915 1.00 65.50 279 GLY A O 1
ATOM 2089 N N . GLY A 1 280 ? -16.056 1.966 -16.144 1.00 77.25 280 GLY A N 1
ATOM 2090 C CA . GLY A 1 280 ? -14.978 2.022 -17.129 1.00 77.25 280 GLY A CA 1
ATOM 2091 C C . GLY A 1 280 ? -13.625 2.322 -16.481 1.00 77.25 280 GLY A C 1
ATOM 2092 O O . GLY A 1 280 ? -13.473 2.278 -15.261 1.00 77.25 280 GLY A O 1
ATOM 2093 N N . LEU A 1 281 ? -12.625 2.590 -17.321 1.00 85.50 281 LEU A N 1
ATOM 2094 C CA . LEU A 1 281 ? -11.271 2.910 -16.885 1.00 85.50 281 LEU A CA 1
ATOM 2095 C C . LEU A 1 281 ? -10.804 4.190 -17.573 1.00 85.50 281 LEU A C 1
ATOM 2097 O O . LEU A 1 281 ? -10.444 4.183 -18.754 1.00 85.50 281 LEU A O 1
ATOM 2101 N N . VAL A 1 282 ? -10.847 5.284 -16.820 1.00 90.12 282 VAL A N 1
ATOM 2102 C CA . VAL A 1 282 ? -10.390 6.609 -17.241 1.00 90.12 282 VAL A CA 1
ATOM 2103 C C . VAL A 1 282 ? -9.503 7.149 -16.137 1.00 90.12 282 VAL A C 1
ATOM 2105 O O . VAL A 1 282 ? -9.964 7.354 -15.019 1.00 90.12 282 VAL A O 1
ATOM 2108 N N . LEU A 1 283 ? -8.225 7.355 -16.432 1.00 93.44 283 LEU A N 1
ATOM 2109 C CA . LEU A 1 283 ? -7.237 7.682 -15.416 1.00 93.44 283 LEU A CA 1
ATOM 2110 C C . LEU A 1 283 ? -7.108 9.196 -15.215 1.00 93.44 283 LEU A C 1
ATOM 2112 O O . LEU A 1 283 ? -7.223 9.989 -16.157 1.00 93.44 283 LEU A O 1
ATOM 2116 N N . ALA A 1 284 ? -6.819 9.582 -13.977 1.00 93.06 284 ALA A N 1
ATOM 2117 C CA . ALA A 1 284 ? -6.230 10.867 -13.632 1.00 93.06 284 ALA A CA 1
ATOM 2118 C C . ALA A 1 284 ? -4.814 10.667 -13.111 1.00 93.06 284 ALA A C 1
ATOM 2120 O O . ALA A 1 284 ? -4.582 9.765 -12.315 1.00 93.06 284 ALA A O 1
ATOM 2121 N N . PHE A 1 285 ? -3.904 11.545 -13.524 1.00 95.06 285 PHE A N 1
ATOM 2122 C CA . PHE A 1 285 ? -2.525 11.601 -13.050 1.00 95.06 285 PHE A CA 1
ATOM 2123 C C . PHE A 1 285 ? -2.251 12.979 -12.453 1.00 95.06 285 PHE A C 1
ATOM 2125 O O . PHE A 1 285 ? -2.476 13.986 -13.126 1.00 95.06 285 PHE A O 1
ATOM 2132 N N . MET A 1 286 ? -1.776 13.061 -11.215 1.00 92.06 286 MET A N 1
ATOM 2133 C CA . MET A 1 286 ? -1.527 14.352 -10.566 1.00 92.06 286 MET A CA 1
ATOM 2134 C C . MET A 1 286 ? -0.376 14.314 -9.579 1.00 92.06 286 MET A C 1
ATOM 2136 O O . MET A 1 286 ? -0.171 13.300 -8.928 1.00 92.06 286 MET A O 1
ATOM 2140 N N . SER A 1 287 ? 0.351 15.422 -9.449 1.00 86.38 287 SER A N 1
ATOM 2141 C CA . SER A 1 287 ? 1.303 15.608 -8.350 1.00 86.38 287 SER A CA 1
ATOM 2142 C C . SER A 1 287 ? 0.562 15.902 -7.042 1.00 86.38 287 SER A C 1
ATOM 2144 O O . SER A 1 287 ? -0.539 16.460 -7.062 1.00 86.38 287 SER A O 1
ATOM 2146 N N . ALA A 1 288 ? 1.169 15.583 -5.897 1.00 77.25 288 ALA A N 1
ATOM 2147 C CA . ALA A 1 288 ? 0.564 15.812 -4.579 1.00 77.25 288 ALA A CA 1
ATOM 2148 C C . ALA A 1 288 ? 0.243 17.294 -4.277 1.00 77.25 288 ALA A C 1
ATOM 2150 O O . ALA A 1 288 ? -0.667 17.610 -3.507 1.00 77.25 288 ALA A O 1
ATOM 2151 N N . ASP A 1 289 ? 0.965 18.221 -4.907 1.00 79.81 289 ASP A N 1
ATOM 2152 C CA . ASP A 1 289 ? 0.729 19.667 -4.832 1.00 79.81 289 ASP A CA 1
ATOM 2153 C C . ASP A 1 289 ? -0.242 20.204 -5.902 1.00 79.81 289 ASP A C 1
ATOM 2155 O O . ASP A 1 289 ? -0.559 21.397 -5.901 1.00 79.81 289 ASP A O 1
ATOM 2159 N N . TYR A 1 290 ? -0.751 19.330 -6.778 1.00 80.94 290 TYR A N 1
ATOM 2160 C CA . TYR A 1 290 ? -1.661 19.634 -7.883 1.00 80.94 290 TYR A CA 1
ATOM 2161 C C . TYR A 1 290 ? -1.104 20.607 -8.939 1.00 80.94 290 TYR A C 1
ATOM 2163 O O . TYR A 1 290 ? -1.873 21.162 -9.729 1.00 80.94 290 TYR A O 1
ATOM 2171 N N . GLU A 1 291 ? 0.213 20.837 -8.996 1.00 84.62 291 GLU A N 1
ATOM 2172 C CA . GLU A 1 291 ? 0.807 21.651 -10.066 1.00 84.62 291 GLU A CA 1
ATOM 2173 C C . GLU A 1 291 ? 0.738 20.937 -11.425 1.00 84.62 291 GLU A C 1
ATOM 2175 O O . GLU A 1 291 ? 0.459 21.569 -12.454 1.00 84.62 291 GLU A O 1
ATOM 2180 N N . ILE A 1 292 ? 0.923 19.614 -11.418 1.00 88.31 292 ILE A N 1
ATOM 2181 C CA . ILE A 1 292 ? 0.785 18.734 -12.577 1.00 88.31 292 ILE A CA 1
ATOM 2182 C C . ILE A 1 292 ? -0.548 18.000 -12.464 1.00 88.31 292 ILE A C 1
ATOM 2184 O O . ILE A 1 292 ? -0.865 17.407 -11.434 1.00 88.31 292 ILE A O 1
ATOM 2188 N N . THR A 1 293 ? -1.366 18.049 -13.514 1.00 89.62 293 THR A N 1
ATOM 2189 C CA . THR A 1 293 ? -2.661 17.357 -13.532 1.00 89.62 293 THR A CA 1
ATOM 2190 C C . THR A 1 293 ? -3.033 16.949 -14.949 1.00 89.62 293 THR A C 1
ATOM 2192 O O . THR A 1 293 ? -3.253 17.806 -15.803 1.00 89.62 293 THR A O 1
ATOM 2195 N N . GLY A 1 294 ? -3.166 15.653 -15.197 1.00 91.88 294 GLY A N 1
ATOM 2196 C CA . GLY A 1 294 ? -3.778 15.053 -16.377 1.00 91.88 294 GLY A CA 1
ATOM 2197 C C . GLY A 1 294 ? -5.105 14.407 -16.008 1.00 91.88 294 GLY A C 1
ATOM 2198 O O . GLY A 1 294 ? -5.193 13.679 -15.023 1.00 91.88 294 GLY A O 1
ATOM 2199 N N . LEU A 1 295 ? -6.133 14.693 -16.797 1.00 91.50 295 LEU A N 1
ATOM 2200 C CA . LEU A 1 295 ? -7.476 14.141 -16.652 1.00 91.50 295 LEU A CA 1
ATOM 2201 C C . LEU A 1 295 ? -7.861 13.462 -17.965 1.00 91.50 295 LEU A C 1
ATOM 2203 O O . LEU A 1 295 ? -7.281 13.760 -19.009 1.00 91.50 295 LEU A O 1
ATOM 2207 N N . ASP A 1 296 ? -8.865 12.591 -17.912 1.00 90.56 296 ASP A N 1
ATOM 2208 C CA . ASP A 1 296 ? -9.409 11.904 -19.085 1.00 90.56 296 ASP A CA 1
ATOM 2209 C C . ASP A 1 296 ? -8.348 11.100 -19.867 1.00 90.56 296 ASP A C 1
ATOM 2211 O O . ASP A 1 296 ? -8.383 11.020 -21.097 1.00 90.56 296 ASP A O 1
ATOM 2215 N N . ILE A 1 297 ? -7.391 10.494 -19.155 1.00 93.38 297 ILE A N 1
ATOM 2216 C CA . ILE A 1 297 ? -6.354 9.640 -19.741 1.00 93.38 297 ILE A CA 1
ATOM 2217 C C . ILE A 1 297 ? -6.984 8.279 -20.057 1.00 93.38 297 ILE A C 1
ATOM 2219 O O . ILE A 1 297 ? -7.545 7.618 -19.182 1.00 93.38 297 ILE A O 1
ATOM 2223 N N . THR A 1 298 ? -6.925 7.856 -21.320 1.00 92.56 298 THR A N 1
ATOM 2224 C CA . THR A 1 298 ? -7.698 6.701 -21.809 1.00 92.56 298 THR A CA 1
ATOM 2225 C C . THR A 1 298 ? -6.809 5.598 -22.351 1.00 92.56 298 THR A C 1
ATOM 2227 O O . THR A 1 298 ? -5.750 5.862 -22.920 1.00 92.56 298 THR A O 1
ATOM 2230 N N . LYS A 1 299 ? -7.258 4.349 -22.184 1.00 90.19 299 LYS A N 1
ATOM 2231 C CA . LYS A 1 299 ? -6.546 3.163 -22.666 1.00 90.19 299 LYS A CA 1
ATOM 2232 C C . LYS A 1 299 ? -6.502 3.141 -24.196 1.00 90.19 299 LYS A C 1
ATOM 2234 O O . LYS A 1 299 ? -7.549 3.178 -24.852 1.00 90.19 299 LYS A O 1
ATOM 2239 N N . ASP A 1 300 ? -5.309 3.024 -24.768 1.00 86.50 300 ASP A N 1
ATOM 2240 C CA . ASP A 1 300 ? -5.130 2.774 -26.192 1.00 86.50 300 ASP A CA 1
ATOM 2241 C C . ASP A 1 300 ? -5.618 1.357 -26.510 1.00 86.50 300 ASP A C 1
ATOM 2243 O O . ASP A 1 300 ? -5.069 0.344 -26.087 1.00 86.50 300 ASP A O 1
ATOM 2247 N N . SER A 1 301 ? -6.717 1.280 -27.255 1.00 73.88 301 SER A N 1
ATOM 2248 C CA . SER A 1 301 ? -7.343 0.007 -27.620 1.00 73.88 301 SER A CA 1
ATOM 2249 C C . SER A 1 301 ? -6.661 -0.674 -28.813 1.00 73.88 301 SER A C 1
ATOM 2251 O O . SER A 1 301 ? -7.123 -1.723 -29.265 1.00 73.88 301 SER A O 1
ATOM 2253 N N . THR A 1 302 ? -5.640 -0.039 -29.395 1.00 72.81 302 THR A N 1
ATOM 2254 C CA . THR A 1 302 ? -4.940 -0.505 -30.598 1.00 72.81 302 THR A CA 1
ATOM 2255 C C . THR A 1 302 ? -3.542 -1.049 -30.322 1.00 72.81 302 THR A C 1
ATOM 2257 O O . THR A 1 302 ? -2.989 -1.724 -31.194 1.00 72.81 302 THR A O 1
ATOM 2260 N N . SER A 1 303 ? -3.003 -0.815 -29.126 1.00 63.56 303 SER A N 1
ATOM 2261 C CA . SER A 1 303 ? -1.748 -1.394 -28.651 1.00 63.56 303 SER A CA 1
ATOM 2262 C C . SER A 1 303 ? -1.932 -2.836 -28.168 1.00 63.56 303 SER A C 1
ATOM 2264 O O . SER A 1 303 ? -2.978 -3.192 -27.623 1.00 63.56 303 SER A O 1
ATOM 2266 N N . GLU A 1 304 ? -0.910 -3.675 -28.352 1.00 67.88 304 GLU A N 1
ATOM 2267 C CA . GLU A 1 304 ? -0.845 -4.968 -27.660 1.00 67.88 304 GLU A CA 1
ATOM 2268 C C . GLU A 1 304 ? -0.702 -4.733 -26.145 1.00 67.88 304 GLU A C 1
ATOM 2270 O O . GLU A 1 304 ? -0.105 -3.741 -25.728 1.00 67.88 304 GLU A O 1
ATOM 2275 N N . GLU A 1 305 ? -1.286 -5.615 -25.324 1.00 65.50 305 GLU A N 1
ATOM 2276 C CA . GLU A 1 305 ? -1.156 -5.528 -23.863 1.00 65.50 305 GLU A CA 1
ATOM 2277 C C . GLU A 1 305 ? 0.329 -5.606 -23.476 1.00 65.50 305 GLU A C 1
ATOM 2279 O O . GLU A 1 305 ? 1.035 -6.500 -23.962 1.00 65.50 305 GLU A O 1
ATOM 2284 N N . PRO A 1 306 ? 0.822 -4.696 -22.623 1.00 65.38 306 PRO A N 1
ATOM 2285 C CA . PRO A 1 306 ? 2.222 -4.685 -22.248 1.00 65.38 306 PRO A CA 1
ATOM 2286 C C . PRO A 1 306 ? 2.546 -5.929 -21.407 1.00 65.38 306 PRO A C 1
ATOM 2288 O O . PRO A 1 306 ? 1.809 -6.316 -20.498 1.00 65.38 306 PRO A O 1
ATOM 2291 N N . VAL A 1 307 ? 3.652 -6.591 -21.737 1.00 61.59 307 VAL A N 1
ATOM 2292 C CA . VAL A 1 307 ? 4.115 -7.795 -21.037 1.00 61.59 307 VAL A CA 1
ATOM 2293 C C . VAL A 1 307 ? 4.956 -7.358 -19.837 1.00 61.59 307 VAL A C 1
ATOM 2295 O O . VAL A 1 307 ? 5.809 -6.484 -19.980 1.00 61.59 307 VAL A O 1
ATOM 2298 N N . ALA A 1 308 ? 4.715 -7.943 -18.660 1.00 58.44 308 ALA A N 1
ATOM 2299 C CA . ALA A 1 308 ? 5.541 -7.688 -17.479 1.00 58.44 308 ALA A CA 1
ATOM 2300 C C . ALA A 1 308 ? 7.007 -8.039 -17.776 1.00 58.44 308 ALA A C 1
ATOM 2302 O O . ALA A 1 308 ? 7.288 -9.139 -18.260 1.00 58.44 308 ALA A O 1
ATOM 2303 N N . GLY A 1 309 ? 7.909 -7.090 -17.521 1.00 62.97 309 GLY A N 1
ATOM 2304 C CA . GLY A 1 309 ? 9.344 -7.293 -17.674 1.00 62.97 309 GLY A CA 1
ATOM 2305 C C . GLY A 1 309 ? 9.934 -8.112 -16.527 1.00 62.97 309 GLY A C 1
ATOM 2306 O O . GLY A 1 309 ? 9.368 -8.171 -15.436 1.00 62.97 309 GLY A O 1
ATOM 2307 N N . ASP A 1 310 ? 11.072 -8.758 -16.765 1.00 77.94 310 ASP A N 1
ATOM 2308 C CA . ASP A 1 310 ? 11.877 -9.352 -15.698 1.00 77.94 310 ASP A CA 1
ATOM 2309 C C . ASP A 1 310 ? 12.533 -8.294 -14.788 1.00 77.94 310 ASP A C 1
ATOM 2311 O O . ASP A 1 310 ? 12.495 -7.094 -15.057 1.00 77.94 310 ASP A O 1
ATOM 2315 N N . ALA A 1 311 ? 13.154 -8.754 -13.697 1.00 73.56 311 ALA A N 1
ATOM 2316 C CA . ALA A 1 311 ? 13.750 -7.901 -12.666 1.00 73.56 311 ALA A CA 1
ATOM 2317 C C . ALA A 1 311 ? 14.889 -6.985 -13.160 1.00 73.56 311 ALA A C 1
ATOM 2319 O O . ALA A 1 311 ? 15.293 -6.078 -12.436 1.00 73.56 311 ALA A O 1
ATOM 2320 N N . LEU A 1 312 ? 15.429 -7.209 -14.363 1.00 81.44 312 LEU A N 1
ATOM 2321 C CA . LEU A 1 312 ? 16.456 -6.343 -14.940 1.00 81.44 312 LEU A CA 1
ATOM 2322 C C . LEU A 1 312 ? 15.868 -5.204 -15.765 1.00 81.44 312 LEU A C 1
ATOM 2324 O O . LEU A 1 312 ? 16.629 -4.302 -16.118 1.00 81.44 312 LEU A O 1
ATOM 2328 N N . GLN A 1 313 ? 14.565 -5.239 -16.076 1.00 84.75 313 GLN A N 1
ATOM 2329 C CA . GLN A 1 313 ? 13.905 -4.215 -16.880 1.00 84.75 313 GLN A CA 1
ATOM 2330 C C . GLN A 1 313 ? 14.278 -2.813 -16.386 1.00 84.75 313 GLN A C 1
ATOM 2332 O O . GLN A 1 313 ? 14.210 -2.518 -15.191 1.00 84.75 313 GLN A O 1
ATOM 2337 N N . GLY A 1 314 ? 14.677 -1.957 -17.326 1.00 78.44 314 GLY A N 1
ATOM 2338 C CA . GLY A 1 314 ? 15.047 -0.574 -17.049 1.00 78.44 314 GLY A CA 1
ATOM 2339 C C . GLY A 1 314 ? 16.466 -0.219 -17.480 1.00 78.44 314 GLY A C 1
ATOM 2340 O O . GLY A 1 314 ? 17.136 -0.952 -18.215 1.00 78.44 314 GLY A O 1
ATOM 2341 N N . THR A 1 315 ? 16.894 0.967 -17.048 1.00 87.88 315 THR A N 1
ATOM 2342 C CA . THR A 1 315 ? 18.196 1.554 -17.382 1.00 87.88 315 THR A CA 1
ATOM 2343 C C . THR A 1 315 ? 19.131 1.446 -16.188 1.00 87.88 315 THR A C 1
ATOM 2345 O O . THR A 1 315 ? 18.740 1.710 -15.057 1.00 87.88 315 THR A O 1
ATOM 2348 N N . TRP A 1 316 ? 20.375 1.077 -16.452 1.00 91.88 316 TRP A N 1
ATOM 2349 C CA . TRP A 1 316 ? 21.402 0.863 -15.449 1.00 91.88 316 TRP A CA 1
ATOM 2350 C C . TRP A 1 316 ? 22.663 1.592 -15.872 1.00 91.88 316 TRP A C 1
ATOM 2352 O O . TRP A 1 316 ? 23.138 1.396 -16.991 1.00 91.88 316 TRP A O 1
ATOM 2362 N N . GLU A 1 317 ? 23.211 2.420 -14.991 1.00 92.19 317 GLU A N 1
ATOM 2363 C CA . GLU A 1 317 ? 24.338 3.300 -15.306 1.00 92.19 317 GLU A CA 1
ATOM 2364 C C . GLU A 1 317 ? 25.491 3.095 -14.317 1.00 92.19 317 GLU A C 1
ATOM 2366 O O . GLU A 1 317 ? 25.260 2.829 -13.136 1.00 92.19 317 GLU A O 1
ATOM 2371 N N . ASP A 1 318 ? 26.729 3.175 -14.814 1.00 92.06 318 ASP A N 1
ATOM 2372 C CA . ASP A 1 318 ? 27.940 3.192 -13.986 1.00 92.06 318 ASP A CA 1
ATOM 2373 C C . ASP A 1 318 ? 28.463 4.624 -13.762 1.00 92.06 318 ASP A C 1
ATOM 2375 O O . ASP A 1 318 ? 28.085 5.572 -14.447 1.00 92.06 318 ASP A O 1
ATOM 2379 N N . ASP A 1 319 ? 29.431 4.783 -12.855 1.00 90.69 319 ASP A N 1
ATOM 2380 C CA . ASP A 1 319 ? 30.049 6.086 -12.547 1.00 90.69 319 ASP A CA 1
ATOM 2381 C C . ASP A 1 319 ? 30.733 6.778 -13.751 1.00 90.69 319 ASP A C 1
ATOM 2383 O O . ASP A 1 319 ? 31.129 7.945 -13.664 1.00 90.69 319 ASP A O 1
ATOM 2387 N N . ASN A 1 320 ? 30.935 6.067 -14.865 1.00 90.31 320 ASN A N 1
ATOM 2388 C CA . ASN A 1 320 ? 31.588 6.580 -16.067 1.00 90.31 320 ASN A CA 1
ATOM 2389 C C . ASN A 1 320 ? 30.590 6.938 -17.183 1.00 90.31 320 ASN A C 1
ATOM 2391 O O . ASN A 1 320 ? 31.031 7.364 -18.255 1.00 90.31 320 ASN A O 1
ATOM 2395 N N . GLY A 1 321 ? 29.282 6.791 -16.943 1.00 86.94 321 GLY A N 1
ATOM 2396 C CA . GLY A 1 321 ? 28.218 7.058 -17.912 1.00 86.94 321 GLY A CA 1
ATOM 2397 C C . GLY A 1 321 ? 28.030 5.956 -18.957 1.00 86.94 321 GLY A C 1
ATOM 2398 O O . GLY A 1 321 ? 27.474 6.209 -20.028 1.00 86.94 321 GLY A O 1
ATOM 2399 N N . ASN A 1 322 ? 28.533 4.746 -18.695 1.00 92.31 322 ASN A N 1
ATOM 2400 C CA . ASN A 1 322 ? 28.177 3.571 -19.479 1.00 92.31 322 ASN A CA 1
ATOM 2401 C C . ASN A 1 322 ? 26.781 3.112 -19.065 1.00 92.31 322 ASN A C 1
ATOM 2403 O O . ASN A 1 322 ? 26.462 3.106 -17.879 1.00 92.31 322 ASN A O 1
ATOM 2407 N N . VAL A 1 323 ? 25.978 2.669 -20.029 1.00 93.19 323 VAL A N 1
ATOM 2408 C CA . VAL A 1 323 ? 24.572 2.333 -19.801 1.00 93.19 323 VAL A CA 1
ATOM 2409 C C . VAL A 1 323 ? 24.256 0.938 -20.312 1.00 93.19 323 VAL A C 1
ATOM 2411 O O . VAL A 1 323 ? 24.545 0.614 -21.462 1.00 93.19 323 VAL A O 1
ATOM 2414 N N . PHE A 1 324 ? 23.604 0.137 -19.482 1.00 94.25 324 PHE A N 1
ATOM 2415 C CA . PHE A 1 324 ? 22.822 -1.008 -19.922 1.00 94.25 324 PHE A CA 1
ATOM 2416 C C . PHE A 1 324 ? 21.340 -0.650 -19.911 1.00 94.25 324 PHE A C 1
ATOM 2418 O O . PHE A 1 324 ? 20.846 -0.038 -18.969 1.00 94.25 324 PHE A O 1
ATOM 2425 N N . TYR A 1 325 ? 20.623 -1.076 -20.940 1.00 91.38 325 TYR A N 1
ATOM 2426 C CA . TYR A 1 325 ? 19.168 -1.082 -20.955 1.00 91.38 325 TYR A CA 1
ATOM 2427 C C . TYR A 1 325 ? 18.683 -2.507 -21.192 1.00 91.38 325 TYR A C 1
ATOM 2429 O O . TYR A 1 325 ? 19.145 -3.154 -22.135 1.00 91.38 325 TYR A O 1
ATOM 2437 N N . PHE A 1 326 ? 17.750 -2.971 -20.364 1.00 88.88 326 PHE A N 1
ATOM 2438 C CA . PHE A 1 326 ? 17.056 -4.245 -20.535 1.00 88.88 326 PHE A CA 1
ATOM 2439 C C . PHE A 1 326 ? 15.568 -3.982 -20.756 1.00 88.88 326 PHE A C 1
ATOM 2441 O O . PHE A 1 326 ? 14.944 -3.214 -20.022 1.00 88.88 326 PHE A O 1
ATOM 2448 N N . ASP A 1 327 ? 14.987 -4.643 -21.754 1.00 78.75 327 ASP A N 1
ATOM 2449 C CA . ASP A 1 327 ? 13.567 -4.509 -22.083 1.00 78.75 327 ASP A CA 1
ATOM 2450 C C . ASP A 1 327 ? 12.646 -5.350 -21.180 1.00 78.75 327 ASP A C 1
ATOM 2452 O O . ASP A 1 327 ? 11.422 -5.199 -21.231 1.00 78.75 327 ASP A O 1
ATOM 2456 N N . GLY A 1 328 ? 13.220 -6.219 -20.342 1.00 81.50 328 GLY A N 1
ATOM 2457 C CA . GLY A 1 328 ? 12.496 -7.149 -19.476 1.00 81.50 328 GLY A CA 1
ATOM 2458 C C . GLY A 1 328 ? 11.997 -8.413 -20.187 1.00 81.50 328 GLY A C 1
ATOM 2459 O O . GLY A 1 328 ? 11.308 -9.225 -19.579 1.00 81.50 328 GLY A O 1
ATOM 2460 N N . GLN A 1 329 ? 12.296 -8.581 -21.474 1.00 81.38 329 GLN A N 1
ATOM 2461 C CA . GLN A 1 329 ? 11.796 -9.653 -22.341 1.00 81.38 329 GLN A CA 1
ATOM 2462 C C . GLN A 1 329 ? 12.930 -10.428 -23.033 1.00 81.38 329 GLN A C 1
ATOM 2464 O O . GLN A 1 329 ? 12.682 -11.236 -23.935 1.00 81.38 329 GLN A O 1
ATOM 2469 N N . GLY A 1 330 ? 14.174 -10.226 -22.595 1.00 84.88 330 GLY A N 1
ATOM 2470 C CA . GLY A 1 330 ? 15.346 -10.922 -23.122 1.00 84.88 330 GLY A CA 1
ATOM 2471 C C . GLY A 1 330 ? 16.103 -10.163 -24.213 1.00 84.88 330 GLY A C 1
ATOM 2472 O O . GLY A 1 330 ? 16.968 -10.763 -24.855 1.00 84.88 330 GLY A O 1
ATO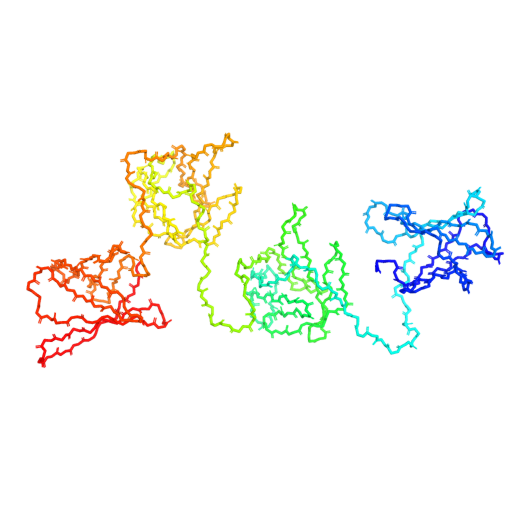M 2473 N N . ALA A 1 331 ? 15.831 -8.873 -24.429 1.00 89.06 331 ALA A N 1
ATOM 2474 C CA . ALA A 1 331 ? 16.619 -8.003 -25.300 1.00 89.06 331 ALA A CA 1
ATOM 2475 C C . ALA A 1 331 ? 17.065 -6.702 -24.608 1.00 89.06 331 ALA A C 1
ATOM 2477 O O . ALA A 1 331 ? 16.502 -6.229 -23.626 1.00 89.06 331 ALA A O 1
ATOM 2478 N N . GLY A 1 332 ? 18.144 -6.113 -25.106 1.00 92.19 332 GLY A N 1
ATOM 2479 C CA . GLY A 1 332 ? 18.700 -4.909 -24.509 1.00 92.19 332 GLY A CA 1
ATOM 2480 C C . GLY A 1 332 ? 19.796 -4.287 -25.350 1.00 92.19 332 GLY A C 1
ATOM 2481 O O . GLY A 1 332 ? 20.098 -4.751 -26.453 1.00 92.19 332 GLY A O 1
ATOM 2482 N N . TYR A 1 333 ? 20.404 -3.230 -24.824 1.00 93.75 333 TYR A N 1
ATOM 2483 C CA . TYR A 1 333 ? 21.604 -2.648 -25.411 1.00 93.75 333 TYR A CA 1
ATOM 2484 C C . TYR A 1 333 ? 22.596 -2.197 -24.343 1.00 93.75 333 TYR A C 1
ATOM 2486 O O . TYR A 1 333 ? 22.228 -1.838 -23.226 1.00 93.75 333 TYR A O 1
ATOM 2494 N N . TYR A 1 334 ? 23.876 -2.214 -24.707 1.00 95.38 334 TYR A N 1
ATOM 2495 C CA . TYR A 1 334 ? 24.960 -1.608 -23.942 1.00 95.38 334 TYR A CA 1
ATOM 2496 C C . TYR A 1 334 ? 25.479 -0.381 -24.688 1.00 95.38 334 TYR A C 1
ATOM 2498 O O . TYR A 1 334 ? 25.744 -0.460 -25.887 1.00 95.38 334 TYR A O 1
ATOM 2506 N N . ASN A 1 335 ? 25.642 0.742 -23.997 1.00 92.44 335 ASN A N 1
ATOM 2507 C CA . ASN A 1 335 ? 26.158 1.982 -24.555 1.00 92.44 335 ASN A CA 1
ATOM 2508 C C . ASN A 1 335 ? 27.363 2.477 -23.750 1.00 92.44 335 ASN A C 1
ATOM 2510 O O . ASN A 1 335 ? 27.245 2.771 -22.567 1.00 92.44 335 ASN A O 1
ATOM 2514 N N . ASN A 1 336 ? 28.512 2.602 -24.410 1.00 90.81 336 ASN A N 1
ATOM 2515 C CA . ASN A 1 336 ? 29.747 3.164 -23.847 1.00 90.81 336 ASN A CA 1
ATOM 2516 C C . ASN A 1 336 ? 30.292 4.338 -24.684 1.00 90.81 336 ASN A C 1
ATOM 2518 O O . ASN A 1 336 ? 31.502 4.543 -24.807 1.00 90.81 336 ASN A O 1
ATOM 2522 N N . GLY A 1 337 ? 29.387 5.068 -25.337 1.00 88.38 337 GLY A N 1
ATOM 2523 C CA . GLY A 1 337 ? 29.675 6.017 -26.414 1.00 88.38 337 GLY A CA 1
ATOM 2524 C C . GLY A 1 337 ? 29.328 5.469 -27.804 1.00 88.38 337 GLY A C 1
ATOM 2525 O O . GLY A 1 337 ? 29.105 6.251 -28.730 1.00 88.38 337 GLY A O 1
ATOM 2526 N N . GLU A 1 338 ? 29.213 4.147 -27.939 1.00 90.81 338 GLU A N 1
ATOM 2527 C CA . GLU A 1 338 ? 28.598 3.441 -29.066 1.00 90.81 338 GLU A CA 1
ATOM 2528 C C . GLU A 1 338 ? 27.584 2.422 -28.527 1.00 90.81 338 GLU A C 1
ATOM 2530 O O . GLU A 1 338 ? 27.802 1.852 -27.461 1.00 90.81 338 GLU A O 1
ATOM 2535 N N . SER A 1 339 ? 26.476 2.208 -29.245 1.00 91.94 339 SER A N 1
ATOM 2536 C CA . SER A 1 339 ? 25.393 1.309 -28.820 1.00 91.94 339 SER A CA 1
ATOM 2537 C C . SER A 1 339 ? 25.554 -0.082 -29.426 1.00 91.94 339 SER A C 1
ATOM 2539 O O . SER A 1 339 ? 25.743 -0.215 -30.638 1.00 91.94 339 SER A O 1
ATOM 2541 N N . TYR A 1 340 ? 25.422 -1.104 -28.588 1.00 92.88 340 TYR A N 1
ATOM 2542 C CA . TYR A 1 340 ? 25.554 -2.512 -28.937 1.00 92.88 340 TYR A CA 1
ATOM 2543 C C . TYR A 1 340 ? 24.322 -3.279 -28.464 1.00 92.88 340 TYR A C 1
ATOM 2545 O O . TYR A 1 340 ? 24.165 -3.524 -27.269 1.00 92.88 340 TYR A O 1
ATOM 2553 N N . ASP A 1 341 ? 23.471 -3.677 -29.406 1.00 93.50 341 ASP A N 1
ATOM 2554 C CA . ASP A 1 341 ? 22.286 -4.484 -29.112 1.00 93.50 341 ASP A CA 1
ATOM 2555 C C . ASP A 1 341 ? 22.688 -5.904 -28.690 1.00 93.50 341 ASP A C 1
ATOM 2557 O O . ASP A 1 341 ? 23.636 -6.488 -29.235 1.00 93.50 341 ASP A O 1
ATOM 2561 N N . PHE A 1 342 ? 21.939 -6.486 -27.760 1.00 94.56 342 PHE A N 1
ATOM 2562 C CA . PHE A 1 342 ? 22.128 -7.853 -27.295 1.00 94.56 342 PHE A CA 1
ATOM 2563 C C . PHE A 1 342 ? 20.808 -8.548 -26.964 1.00 94.56 342 PHE A C 1
ATOM 2565 O O . PHE A 1 342 ? 19.771 -7.918 -26.764 1.00 94.56 342 PHE A O 1
ATOM 2572 N N . THR A 1 343 ? 20.873 -9.871 -26.862 1.00 94.50 343 THR A N 1
ATOM 2573 C CA . THR A 1 343 ? 19.865 -10.689 -26.181 1.00 94.50 343 THR A CA 1
ATOM 2574 C C . THR A 1 343 ? 20.418 -11.218 -24.870 1.00 94.50 343 THR A C 1
ATOM 2576 O O . THR A 1 343 ? 21.632 -11.393 -24.742 1.00 94.50 343 THR A O 1
ATOM 2579 N N . TYR A 1 344 ? 19.549 -11.498 -23.905 1.00 92.69 344 TYR A N 1
ATOM 2580 C CA . TYR A 1 344 ? 19.964 -12.004 -22.606 1.00 92.69 344 TYR A CA 1
ATOM 2581 C C . TYR A 1 344 ? 19.029 -13.078 -22.049 1.00 92.69 344 TYR A C 1
ATOM 2583 O O . TYR A 1 344 ? 17.889 -13.245 -22.479 1.00 92.69 344 TYR A O 1
ATOM 2591 N N . SER A 1 345 ? 19.543 -13.824 -21.073 1.00 87.44 345 SER A N 1
ATOM 2592 C CA . SER A 1 345 ? 18.765 -14.769 -20.273 1.00 87.44 345 SER A CA 1
ATOM 2593 C C . SER A 1 345 ? 19.258 -14.776 -18.834 1.00 87.44 345 SER A C 1
ATOM 2595 O O . SER A 1 345 ? 20.472 -14.771 -18.607 1.00 87.44 345 SER A O 1
ATOM 2597 N N . ILE A 1 346 ? 18.328 -14.857 -17.888 1.00 85.12 346 ILE A N 1
ATOM 2598 C CA . ILE A 1 346 ? 18.608 -14.892 -16.451 1.00 85.12 346 ILE A CA 1
ATOM 2599 C C . ILE A 1 346 ? 18.604 -16.349 -15.975 1.00 85.12 346 ILE A C 1
ATOM 2601 O O . ILE A 1 346 ? 17.666 -17.096 -16.253 1.00 85.12 346 ILE A O 1
ATOM 2605 N N . ASN A 1 347 ? 19.655 -16.753 -15.263 1.00 83.81 347 ASN A N 1
ATOM 2606 C CA . ASN A 1 347 ? 19.743 -18.026 -14.552 1.00 83.81 347 ASN A CA 1
ATOM 2607 C C . ASN A 1 347 ? 20.228 -17.751 -13.124 1.00 83.81 347 ASN A C 1
ATOM 2609 O O . ASN A 1 347 ? 21.390 -17.380 -12.926 1.00 83.81 347 ASN A O 1
ATOM 2613 N N . ASP A 1 348 ? 19.342 -17.939 -12.146 1.00 81.44 348 ASP A N 1
ATOM 2614 C CA . ASP A 1 348 ? 19.553 -17.531 -10.754 1.00 81.44 348 ASP A CA 1
ATOM 2615 C C . ASP A 1 348 ? 20.027 -16.061 -10.693 1.00 81.44 348 ASP A C 1
ATOM 2617 O O . ASP A 1 348 ? 19.399 -15.185 -11.283 1.00 81.44 348 ASP A O 1
ATOM 2621 N N . ASN A 1 349 ? 21.165 -15.783 -10.055 1.00 82.56 349 ASN A N 1
ATOM 2622 C CA . ASN A 1 349 ? 21.736 -14.437 -9.941 1.00 82.56 349 ASN A CA 1
ATOM 2623 C C . ASN A 1 349 ? 22.665 -14.056 -11.106 1.00 82.56 349 ASN A C 1
ATOM 2625 O O . ASN A 1 349 ? 23.382 -13.061 -11.011 1.00 82.56 349 ASN A O 1
ATOM 2629 N N . THR A 1 350 ? 22.709 -14.847 -12.182 1.00 85.38 350 THR A N 1
ATOM 2630 C CA . THR A 1 350 ? 23.608 -14.613 -13.322 1.00 85.38 350 THR A CA 1
ATOM 2631 C C . THR A 1 350 ? 22.844 -14.330 -14.606 1.00 85.38 350 THR A C 1
ATOM 2633 O O . THR A 1 350 ? 21.870 -15.008 -14.933 1.00 85.38 350 THR A O 1
ATOM 2636 N N . VAL A 1 351 ? 23.320 -13.354 -15.374 1.00 88.75 351 VAL A N 1
ATOM 2637 C CA . VAL A 1 351 ? 22.759 -12.985 -16.675 1.00 88.75 351 VAL A CA 1
ATOM 2638 C C . VAL A 1 351 ? 23.779 -13.303 -17.754 1.00 88.75 351 VAL A C 1
ATOM 2640 O O . VAL A 1 351 ? 24.925 -12.849 -17.714 1.00 88.75 351 VAL A O 1
ATOM 2643 N N . SER A 1 352 ? 23.351 -14.102 -18.724 1.00 87.25 352 SER A N 1
ATOM 2644 C CA . SER A 1 352 ? 24.125 -14.382 -19.933 1.00 87.25 352 SER A CA 1
ATOM 2645 C C . SER A 1 352 ? 23.723 -13.393 -21.019 1.00 87.25 352 SER A C 1
ATOM 2647 O O . SER A 1 352 ? 22.530 -13.263 -21.283 1.00 87.25 352 SER A O 1
ATOM 2649 N N . ILE A 1 353 ? 24.697 -12.726 -21.642 1.00 92.31 353 ILE A N 1
ATOM 2650 C CA . ILE A 1 353 ? 24.490 -11.745 -22.715 1.00 92.31 353 ILE A CA 1
ATOM 2651 C C . ILE A 1 353 ? 25.098 -12.262 -24.019 1.00 92.31 353 ILE A C 1
ATOM 2653 O O . ILE A 1 353 ? 26.229 -12.744 -24.045 1.00 92.31 353 ILE A O 1
ATOM 2657 N N . GLU A 1 354 ? 24.366 -12.101 -25.117 1.00 92.12 354 GLU A N 1
ATOM 2658 C CA . GLU A 1 354 ? 24.842 -12.355 -26.475 1.00 92.12 354 GLU A CA 1
ATOM 2659 C C . GLU A 1 354 ? 24.635 -11.105 -27.339 1.00 92.12 354 GLU A C 1
ATOM 2661 O O . GLU A 1 354 ? 23.507 -10.733 -27.662 1.00 92.12 354 GLU A O 1
ATOM 2666 N N . PHE A 1 355 ? 25.730 -10.442 -27.718 1.00 93.56 355 PHE A N 1
ATOM 2667 C CA . PHE A 1 355 ? 25.683 -9.256 -28.574 1.00 93.56 355 PHE A CA 1
ATOM 2668 C C . PHE A 1 355 ? 25.342 -9.614 -30.022 1.00 93.56 355 PHE A C 1
ATOM 2670 O O . PHE A 1 355 ? 25.913 -10.531 -30.613 1.00 93.56 355 PHE A O 1
ATOM 2677 N N . ALA A 1 356 ? 24.467 -8.821 -30.640 1.00 89.38 356 ALA A N 1
ATOM 2678 C CA . ALA A 1 356 ? 24.052 -9.001 -32.031 1.00 89.38 356 ALA A CA 1
ATOM 2679 C C . ALA A 1 356 ? 25.178 -8.705 -33.042 1.00 89.38 356 ALA A C 1
ATOM 2681 O O . ALA A 1 356 ? 25.120 -9.118 -34.204 1.00 89.38 356 ALA A O 1
ATOM 2682 N N . SER A 1 357 ? 26.208 -7.972 -32.615 1.00 87.12 357 SER A N 1
ATOM 2683 C CA . SER A 1 357 ? 27.381 -7.629 -33.417 1.00 87.12 357 SER A CA 1
ATOM 2684 C C . SER A 1 357 ? 28.673 -7.983 -32.681 1.00 87.12 357 SER A C 1
ATOM 2686 O O . SER A 1 357 ? 28.664 -8.263 -31.486 1.00 87.12 357 SER A O 1
ATOM 2688 N N . SER A 1 358 ? 29.796 -8.006 -33.407 1.00 85.25 358 SER A N 1
ATOM 2689 C CA . SER A 1 358 ? 31.100 -8.319 -32.814 1.00 85.25 358 SER A CA 1
ATOM 2690 C C . SER A 1 358 ? 31.437 -7.303 -31.725 1.00 85.25 358 SER A C 1
ATOM 2692 O O . SER A 1 358 ? 31.748 -6.154 -32.030 1.00 85.25 358 SER A O 1
ATOM 2694 N N . PHE A 1 359 ? 31.443 -7.764 -30.482 1.00 87.56 359 PHE A N 1
ATOM 2695 C CA . PHE A 1 359 ? 31.866 -7.007 -29.315 1.00 87.56 359 PHE A CA 1
ATOM 2696 C C . PHE A 1 359 ? 33.159 -7.614 -28.764 1.00 87.56 359 PHE A C 1
ATOM 2698 O O . PHE A 1 359 ? 33.383 -8.817 -28.884 1.00 87.56 359 PHE A O 1
ATOM 2705 N N . GLN A 1 360 ? 34.062 -6.778 -28.251 1.00 85.62 360 GLN A N 1
ATOM 2706 C CA . GLN A 1 360 ? 35.429 -7.208 -27.921 1.00 85.62 360 GLN A CA 1
ATOM 2707 C C . GLN A 1 360 ? 35.532 -8.020 -26.618 1.00 85.62 360 GLN A C 1
ATOM 2709 O O . GLN A 1 360 ? 36.560 -8.649 -26.394 1.00 85.62 360 GLN A O 1
ATOM 2714 N N . TYR A 1 361 ? 34.481 -8.008 -25.795 1.00 87.69 361 TYR A N 1
ATOM 2715 C CA . TYR A 1 361 ? 34.434 -8.679 -24.500 1.00 87.69 361 TYR A CA 1
ATOM 2716 C C . TYR A 1 361 ? 33.335 -9.743 -24.474 1.00 87.69 361 TYR A C 1
ATOM 2718 O O . TYR A 1 361 ? 32.245 -9.528 -25.008 1.00 87.69 361 TYR A O 1
ATOM 2726 N N . GLU A 1 362 ? 33.587 -10.850 -23.785 1.00 87.75 362 GLU A N 1
ATOM 2727 C CA . GLU A 1 362 ? 32.521 -11.668 -23.211 1.00 87.75 362 GLU A CA 1
ATOM 2728 C C . GLU A 1 362 ? 32.021 -10.979 -21.937 1.00 87.75 362 GLU A C 1
ATOM 2730 O O . GLU A 1 362 ? 32.822 -10.535 -21.112 1.00 87.75 362 GLU A O 1
ATOM 2735 N N . VAL A 1 363 ? 30.700 -10.849 -21.792 1.00 90.81 363 VAL A N 1
ATOM 2736 C CA . VAL A 1 363 ? 30.091 -10.130 -20.667 1.00 90.81 363 VAL A CA 1
ATOM 2737 C C . VAL A 1 363 ? 29.257 -11.088 -19.836 1.00 90.81 363 VAL A C 1
ATOM 2739 O O . VAL A 1 363 ? 28.353 -11.747 -20.347 1.00 90.81 363 VAL A O 1
ATOM 2742 N N . THR A 1 364 ? 29.561 -11.149 -18.543 1.00 88.38 364 THR A N 1
ATOM 2743 C CA . THR A 1 364 ? 28.750 -11.852 -17.545 1.00 88.38 364 THR A CA 1
ATOM 2744 C C . THR A 1 364 ? 28.273 -10.847 -16.515 1.00 88.38 364 THR A C 1
ATOM 2746 O O . THR A 1 364 ? 29.087 -10.097 -15.976 1.00 88.38 364 THR A O 1
ATOM 2749 N N . ILE A 1 365 ? 26.974 -10.843 -16.230 1.00 91.81 365 ILE A N 1
ATOM 2750 C CA . ILE A 1 365 ? 26.406 -9.991 -15.186 1.00 91.81 365 ILE A CA 1
ATOM 2751 C C . ILE A 1 365 ? 26.007 -10.842 -13.987 1.00 91.81 365 ILE A C 1
ATOM 2753 O O . ILE A 1 365 ? 25.432 -11.918 -14.151 1.00 91.81 365 ILE A O 1
ATOM 2757 N N . THR A 1 366 ? 26.282 -10.325 -12.793 1.00 88.12 366 THR A N 1
ATOM 2758 C CA . THR A 1 366 ? 25.833 -10.897 -11.525 1.00 88.12 366 THR A CA 1
ATOM 2759 C C . THR A 1 366 ? 25.045 -9.860 -10.737 1.00 88.12 366 THR A C 1
ATOM 2761 O O . THR A 1 366 ? 25.592 -8.805 -10.398 1.00 88.12 366 THR A O 1
ATOM 2764 N N . ILE A 1 367 ? 23.794 -10.185 -10.411 1.00 83.25 367 ILE A N 1
ATOM 2765 C CA . ILE A 1 367 ? 22.918 -9.367 -9.563 1.00 83.25 367 ILE A CA 1
ATOM 2766 C C . ILE A 1 367 ? 23.394 -9.501 -8.114 1.00 83.25 367 ILE A C 1
ATOM 2768 O O . ILE A 1 367 ? 23.535 -10.620 -7.610 1.00 83.25 367 ILE A O 1
ATOM 2772 N N . GLN A 1 368 ? 23.700 -8.371 -7.482 1.00 82.06 368 GLN A N 1
ATOM 2773 C CA . GLN A 1 368 ? 24.164 -8.304 -6.099 1.00 82.06 368 GLN A CA 1
ATOM 2774 C C . GLN A 1 368 ? 22.977 -8.184 -5.134 1.00 82.06 368 GLN A C 1
ATOM 2776 O O . GLN A 1 368 ? 21.899 -7.733 -5.510 1.00 82.06 368 GLN A O 1
ATOM 2781 N N . GLU A 1 369 ? 23.191 -8.566 -3.873 1.00 74.81 369 GLU A N 1
ATOM 2782 C CA . GLU A 1 369 ? 22.185 -8.433 -2.803 1.00 74.81 369 GLU A CA 1
ATOM 2783 C C . GLU A 1 369 ? 21.853 -6.966 -2.478 1.00 74.81 369 GLU A C 1
ATOM 2785 O O . GLU A 1 369 ? 20.783 -6.682 -1.960 1.00 74.81 369 GLU A O 1
ATOM 2790 N N . ASP A 1 370 ? 22.747 -6.026 -2.803 1.00 72.25 370 ASP A N 1
ATOM 2791 C CA . ASP A 1 370 ? 22.567 -4.588 -2.560 1.00 72.25 370 ASP A CA 1
ATOM 2792 C C . ASP A 1 370 ? 21.783 -3.859 -3.668 1.00 72.25 370 ASP A C 1
ATOM 2794 O O . ASP A 1 370 ? 21.783 -2.630 -3.718 1.00 72.25 370 ASP A O 1
ATOM 2798 N N . GLY A 1 371 ? 21.145 -4.606 -4.576 1.00 68.88 371 GLY A N 1
ATOM 2799 C CA . GLY A 1 371 ? 20.350 -4.055 -5.676 1.00 68.88 371 GLY A CA 1
ATOM 2800 C C . GLY A 1 371 ? 21.171 -3.521 -6.854 1.00 68.88 371 GLY A C 1
ATOM 2801 O O . GLY A 1 371 ? 20.595 -3.068 -7.842 1.00 68.88 371 GLY A O 1
ATOM 2802 N N . THR A 1 372 ? 22.505 -3.596 -6.807 1.00 84.12 372 THR A N 1
ATOM 2803 C CA . THR A 1 372 ? 23.364 -3.311 -7.967 1.00 84.12 372 THR A CA 1
ATOM 2804 C C . THR A 1 372 ? 23.548 -4.553 -8.837 1.00 84.12 372 THR A C 1
ATOM 2806 O O . THR A 1 372 ? 23.326 -5.687 -8.400 1.00 84.12 372 THR A O 1
ATOM 2809 N N . PHE A 1 373 ? 24.023 -4.384 -10.073 1.00 87.38 373 PHE A N 1
ATOM 2810 C CA . PHE A 1 373 ? 24.630 -5.508 -10.780 1.00 87.38 373 PHE A CA 1
ATOM 2811 C C . PHE A 1 373 ? 26.075 -5.224 -11.165 1.00 87.38 373 PHE A C 1
ATOM 2813 O O . PHE A 1 373 ? 26.475 -4.118 -11.530 1.00 87.38 373 PHE A O 1
ATOM 2820 N N . SER A 1 374 ? 26.870 -6.285 -11.097 1.00 90.88 374 SER A N 1
ATOM 2821 C CA . SER A 1 374 ? 28.274 -6.298 -11.471 1.00 90.88 374 SER A CA 1
ATOM 2822 C C . SER A 1 374 ? 28.411 -6.893 -12.863 1.00 90.88 374 SER A C 1
ATOM 2824 O O . SER A 1 374 ? 28.017 -8.039 -13.075 1.00 90.88 374 SER A O 1
ATOM 2826 N N . ALA A 1 375 ? 28.961 -6.133 -13.808 1.00 93.06 375 ALA A N 1
ATOM 2827 C CA . ALA A 1 375 ? 29.273 -6.618 -15.147 1.00 93.06 375 ALA A CA 1
ATOM 2828 C C . ALA A 1 375 ? 30.774 -6.894 -15.262 1.00 93.06 375 ALA A C 1
ATOM 2830 O O . ALA A 1 375 ? 31.602 -5.984 -15.167 1.00 93.06 375 ALA A O 1
ATOM 2831 N N . TYR A 1 376 ? 31.124 -8.158 -15.474 1.00 92.69 376 TYR A N 1
ATOM 2832 C CA . TYR A 1 376 ? 32.480 -8.607 -15.761 1.00 92.69 376 TYR A CA 1
ATOM 2833 C C . TYR A 1 376 ? 32.687 -8.677 -17.275 1.00 92.69 376 TYR A C 1
ATOM 2835 O O . TYR A 1 376 ? 31.962 -9.393 -17.966 1.00 92.69 376 TYR A O 1
ATOM 2843 N N . PHE A 1 377 ? 33.675 -7.932 -17.767 1.00 92.81 377 PHE A N 1
ATOM 2844 C CA . PHE A 1 377 ? 34.076 -7.864 -19.168 1.00 92.81 377 PHE A CA 1
ATOM 2845 C C . PHE A 1 377 ? 35.396 -8.620 -19.343 1.00 92.81 377 PHE A C 1
ATOM 2847 O O . PHE A 1 377 ? 36.400 -8.250 -18.731 1.00 92.81 377 PHE A O 1
ATOM 2854 N N . ASP A 1 378 ? 35.400 -9.660 -20.177 1.00 90.00 378 ASP A N 1
ATOM 2855 C CA . ASP A 1 378 ? 36.563 -10.518 -20.425 1.00 90.00 378 ASP A CA 1
ATOM 2856 C C . ASP A 1 378 ? 36.997 -10.473 -21.895 1.00 90.00 378 ASP A C 1
ATOM 2858 O O . ASP A 1 378 ? 36.248 -10.870 -22.786 1.00 90.00 378 ASP A O 1
ATOM 2862 N N . ASP A 1 379 ? 38.212 -9.991 -22.159 1.00 87.69 379 ASP A N 1
ATOM 2863 C CA . ASP A 1 379 ? 38.884 -10.062 -23.466 1.00 87.69 379 ASP A CA 1
ATOM 2864 C C . ASP A 1 379 ? 40.085 -11.027 -23.462 1.00 87.69 379 ASP A C 1
ATOM 2866 O O . ASP A 1 379 ? 40.895 -11.006 -24.390 1.00 87.69 379 ASP A O 1
ATOM 2870 N N . TYR A 1 380 ? 40.207 -11.873 -22.433 1.00 79.69 380 TYR A N 1
ATOM 2871 C CA . TYR A 1 380 ? 41.316 -12.784 -22.127 1.00 79.69 380 TYR A CA 1
ATOM 2872 C C . TYR A 1 380 ? 42.631 -12.135 -21.661 1.00 79.69 380 TYR A C 1
ATOM 2874 O O . TYR A 1 380 ? 43.439 -12.820 -21.022 1.00 79.69 380 TYR A O 1
ATOM 2882 N N . ASP A 1 381 ? 42.870 -10.854 -21.947 1.00 84.06 381 ASP A N 1
ATOM 2883 C CA . ASP A 1 381 ? 44.153 -10.189 -21.687 1.00 84.06 381 ASP A CA 1
ATOM 2884 C C . ASP A 1 381 ? 44.081 -9.210 -20.497 1.00 84.06 381 ASP A C 1
ATOM 2886 O O . ASP A 1 381 ? 45.007 -9.162 -19.678 1.00 84.06 381 ASP A O 1
ATOM 2890 N N . TYR A 1 382 ? 42.990 -8.450 -20.376 1.00 84.69 382 TYR A N 1
ATOM 2891 C CA . TYR A 1 382 ? 42.785 -7.397 -19.379 1.00 84.69 382 TYR A CA 1
ATOM 2892 C C . TYR A 1 382 ? 41.323 -7.320 -18.910 1.00 84.69 382 TYR A C 1
ATOM 2894 O O . TYR A 1 382 ? 40.652 -6.309 -19.136 1.00 84.69 382 TYR A O 1
ATOM 2902 N N . PRO A 1 383 ? 40.829 -8.345 -18.196 1.00 90.56 383 PRO A N 1
ATOM 2903 C CA . PRO A 1 383 ? 39.462 -8.330 -17.714 1.00 90.56 383 PRO A CA 1
ATOM 2904 C C . PRO A 1 383 ? 39.247 -7.245 -16.656 1.00 90.56 383 PRO A C 1
ATOM 2906 O O . PRO A 1 383 ? 40.137 -6.938 -15.851 1.00 90.56 383 PRO A O 1
ATOM 2909 N N . PHE A 1 384 ? 38.041 -6.690 -16.629 1.00 90.38 384 PHE A N 1
ATOM 2910 C CA . PHE A 1 384 ? 37.633 -5.701 -15.637 1.00 90.38 384 PHE A CA 1
ATOM 2911 C C . PHE A 1 384 ? 36.161 -5.856 -15.262 1.00 90.38 384 PHE A C 1
ATOM 2913 O O . PHE A 1 384 ? 35.384 -6.529 -15.936 1.00 90.38 384 PHE A O 1
ATOM 2920 N N . THR A 1 385 ? 35.787 -5.218 -14.158 1.00 93.19 385 THR A N 1
ATOM 2921 C CA . THR A 1 385 ? 34.429 -5.238 -13.624 1.00 93.19 385 THR A CA 1
ATOM 2922 C C . THR A 1 385 ? 33.940 -3.816 -13.435 1.00 93.19 385 THR A C 1
ATOM 2924 O O . THR A 1 385 ? 34.684 -2.975 -12.927 1.00 93.19 385 THR A O 1
ATOM 2927 N N . LEU A 1 386 ? 32.694 -3.571 -13.822 1.00 92.38 386 LEU A N 1
ATOM 2928 C CA . LEU A 1 386 ? 31.978 -2.324 -13.580 1.00 92.38 386 LEU A CA 1
ATOM 2929 C C . LEU A 1 386 ? 30.730 -2.618 -12.747 1.00 92.38 386 LEU A C 1
ATOM 2931 O O . LEU A 1 386 ? 30.120 -3.677 -12.900 1.00 92.38 386 LEU A O 1
ATOM 2935 N N . ILE A 1 387 ? 30.381 -1.688 -11.862 1.00 91.75 387 ILE A N 1
ATOM 2936 C CA . ILE A 1 387 ? 29.166 -1.753 -11.049 1.00 91.75 387 ILE A CA 1
ATOM 2937 C C . ILE A 1 387 ? 28.163 -0.774 -11.638 1.00 91.75 387 ILE A C 1
ATOM 2939 O O . ILE A 1 387 ? 28.518 0.374 -11.897 1.00 91.75 387 ILE A O 1
ATOM 2943 N N . PHE A 1 388 ? 26.942 -1.248 -11.843 1.00 91.69 388 PHE A N 1
ATOM 2944 C CA . PHE A 1 388 ? 25.843 -0.458 -12.366 1.00 91.69 388 PHE A CA 1
ATOM 2945 C C . PHE A 1 388 ? 24.740 -0.355 -11.321 1.00 91.69 388 PHE A C 1
ATOM 2947 O O . PHE A 1 388 ? 24.393 -1.337 -10.659 1.00 91.69 388 PHE A O 1
ATOM 2954 N N . THR A 1 389 ? 24.174 0.839 -11.212 1.00 85.88 389 THR A N 1
ATOM 2955 C CA . THR A 1 389 ? 23.005 1.142 -10.386 1.00 85.88 389 THR A CA 1
ATOM 2956 C C . THR A 1 389 ? 21.808 1.399 -11.287 1.00 85.88 389 THR A C 1
ATOM 2958 O O . THR A 1 389 ? 21.961 2.041 -12.333 1.00 85.88 389 THR A O 1
ATOM 2961 N N . LYS A 1 390 ? 20.631 0.906 -10.892 1.00 83.88 390 LYS A N 1
ATOM 2962 C CA . LYS A 1 390 ? 19.378 1.205 -11.590 1.00 83.88 390 LYS A CA 1
ATOM 2963 C C . LYS A 1 390 ? 19.112 2.718 -11.521 1.00 83.88 390 LYS A C 1
ATOM 2965 O O . LYS A 1 390 ? 19.384 3.332 -10.489 1.00 83.88 390 LYS A O 1
ATOM 2970 N N . GLN A 1 391 ? 18.687 3.296 -12.642 1.00 75.69 391 GLN A N 1
ATOM 2971 C CA . GLN A 1 391 ? 18.339 4.716 -12.789 1.00 75.69 391 GLN A CA 1
ATOM 2972 C C . GLN A 1 391 ? 16.854 4.967 -12.575 1.00 75.69 391 GLN A C 1
ATOM 2974 O O . GLN A 1 391 ? 16.059 4.066 -12.934 1.00 75.69 391 GLN A O 1
#

Sequence (391 aa):
MEFIGTHTGTLSQGTFNGETAITIEITADTITVNGVEATITAYDAYEGFTLTIDGNVYYLMNGDYSGGVSLAFMSEDYSIIGSGFIKDSTGEEPGGEDPDPSVTIPTEFIGTHTGTLSQGTFNGETAITIEITADTITVNGVEATITAYDAYEGFTLTIDGNVYYLMNGDYSGGVSLAFMSEDYSIIGSGFIKDSTGEEPGGEDPEPSVTIPAEYIGIFSGELTSGTFYDETAIEITITASTITINGKEATITAYDETEGFTLMIDDVEFYLYNMDYDGGLVLAFMSADYEITGLDITKDSTSEEPVAGDALQGTWEDDNGNVFYFDGQGAGYYNNGESYDFTYSINDNTVSIEFASSFQYEVTITIQEDGTFSAYFDDYDYPFTLIFTKQ

Foldseek 3Di:
DQQAAKWWDAWPADADVNHRIWIWHDDPVWIDIVNFTWDFDDADPQFGTWTATPNFTKGWHQPDPPQARKIWIATPVRRITDIRTHGDPDDDPDDDPPPLPQPQDDPLPAAKWWDAWPAAADVNHRIWIWHDHRRWIDIVNFTWDFPDADQAFGTWTATPNWIKGWGQPDPPPHRWIWIATPVRRITDTRGHGQPDDDDPDDDDDDRQDFDDPLPFAKWWFFKPADADVNHRIWIWHDERGWIDIVNFTWDFPDADQAFGTWTAGPNWIKGWDAPDPVPHRFIWIATPVRRTITGRIGGDPPDDGDYDAAPQAAWKAFPQGWIWHDNSPQKTWTDPPDIWIWGWDDDPQKIAIDTPDDDQWGWIWGQDPVRKIKIWTDNPPDIDITIIHGD